Protein AF-0000000085178677 (afdb_homodimer)

InterPro domains:
  IPR006109 Glycerol-3-phosphate dehydrogenase, NAD-dependent, C-terminal [PF07479] (171-309)
  IPR006168 Glycerol-3-phosphate dehydrogenase, NAD-dependent [MF_00394] (1-311)
  IPR006168 Glycerol-3-phosphate dehydrogenase, NAD-dependent [PIRSF000114] (1-319)
  IPR006168 Glycerol-3-phosphate dehydrogenase, NAD-dependent [PR00077] (5-22)
  IPR006168 Glycerol-3-phosphate dehydrogenase, NAD-dependent [PR00077] (55-82)
  IPR006168 Glycerol-3-phosphate dehydrogenase, NAD-dependent [PR00077] (164-188)
  IPR006168 Glycerol-3-phosphate dehydrogenase, NAD-dependent [PR00077] (189-213)
  IPR006168 Glycerol-3-phosphate dehydrogenase, NAD-dependent [PR00077] (229-246)
  IPR008927 6-phosphogluconate dehydrogenase-like, C-terminal domain superfamily [SSF48179] (171-320)
  IPR011128 Glycerol-3-phosphate dehydrogenase, NAD-dependent, N-terminal [PF01210] (2-150)
  IPR013328 6-phosphogluconate dehydrogenase, domain 2 [G3DSA:1.10.1040.10] (177-319)
  IPR036291 NAD(P)-binding domain superfamily [SSF51735] (1-169)

Organism: NCBI:txid751945

Secondary structure (DSSP, 8-state):
--EEEE--SHHHHHHHHHHHTTT--EEEE-SSHHHHHHHHHHSB-TTTSTT-BPPTTEEEES-HHHHHTT-SEEEE---HHHHHHHHHHSPPPSSEEE-----EEETTEEE-HHHHHHHHH-S-EEEEESS--HHHHHTT--EEEEEESTTHHHHHHHH--SSEEEEEES-HHHHHHHHHHHHHHHHHHHHHHHTT--HHHHHHHHHHHHHHHHHHHHHTT--HHHHTSIIIIIHHHHHHH-TT-HHHHHHHHHHTT--HHHHHHH---HHHHHHHHHHHHHHHHT---HHHHHHHHHHHH---HHHHHHHHHHS------/--EEEE--SHHHHHHHHHHHTTT--EEEE-SSHHHHHHHHHHSB-TTTSTT-BPPTTEEEES-HHHHHTT-SEEEE---HHHHHHHHHHSPPPSSEEE-----EEETTEEE-HHHHHHHHH-S-EEEEESS--HHHHHTT--EEEEEESTTHHHHHHHH--SSEEEEEES-HHHHHHHHHHHHHHHHHHHHHHHTT--HHHHHHHHHHHHHHHHHHHHHTT--HHHHTSIIIIIHHHHHHH-TT-HHHHHHHHHHTT--HHHHHHH---HHHHHHHHHHHHHHHHT---HHHHHHHHHHHH---HHHHHHHHHHS------

Foldseek 3Di:
DEEEEEDDALQSQLLQLLLVVVVHAYEYADCDQVQLVVCVVVQANCPHAPPFGHHPSYHYDNDLCVRQVVHQEYEYPDEPVCLLVCLQPGDHHQAYEYAYAAWDADPLDIDFSQRSNCVRRVHHYKYKAFLDDSNCSSVLAADEIEIEGPCSVVVQVSRDDDRYHYHYDPFRQLLRLQRHLLLQLLLLLLLCVLVVVDDVLSVVSVVVSLVLSLVVSVVNPGDSVSLVDGSHPRNSCSQNPDPSHLSSNNSNCLLNPDAPVNSVVVHHRRNLVRLVSVVSNCVSVVNDRLSSVLSNCVNPVVDNSVVSSVVVVPDPPPPPD/DEEEEEDDALQSQLLQLLLVVVVHQYEYADCDQVQLVVCVVVQANCPHAPPFGHHPSYHYDNDLCVRQVVHQEYEYPDEPVCLLVCLQPGDAHQAYEYAYAAWDADPLDIDFSQRSNCVRRVHHYKYKAFLDDSNCSSVLAADEIEIEGPCSVVVQVSRDDDRYHYHYDPFRQLLRLQRHLLLLLLLLLLLCVLVVVDDVLSVVSVVVSLVLSLVVSVVNPGDSVSLVDGSHPRNSCSQNPDPSHLSSNNSNCLLNPDAPVNSVVVHHRRNLVRLVSVVSNCVSVVNDRLSSVLSNCVNPVVDNSVVSSVVVVPPPPPPPD

Structure (mmCIF, N/CA/C/O backbone):
data_AF-0000000085178677-model_v1
#
loop_
_entity.id
_entity.type
_entity.pdbx_description
1 polymer 'Glycerol-3-phosphate dehydrogenase'
#
loop_
_atom_site.group_PDB
_atom_site.id
_atom_site.type_symbol
_atom_site.label_atom_id
_atom_site.label_alt_id
_atom_site.label_comp_id
_atom_site.label_asym_id
_atom_site.label_entity_id
_atom_site.label_seq_id
_atom_site.pdbx_PDB_ins_code
_atom_site.Cartn_x
_atom_site.Cartn_y
_atom_site.Cartn_z
_atom_site.occupancy
_atom_site.B_iso_or_equiv
_atom_site.auth_seq_id
_atom_site.auth_comp_id
_atom_site.auth_asym_id
_atom_site.auth_atom_id
_atom_site.pdbx_PDB_model_num
ATOM 1 N N . MET A 1 1 ? 13.039 34.062 15.625 1 91.75 1 MET A N 1
ATOM 2 C CA . MET A 1 1 ? 11.984 33.469 14.805 1 91.75 1 MET A CA 1
ATOM 3 C C . MET A 1 1 ? 11.008 32.688 15.664 1 91.75 1 MET A C 1
ATOM 5 O O . MET A 1 1 ? 11.414 32 16.625 1 91.75 1 MET A O 1
ATOM 9 N N . LYS A 1 2 ? 9.703 33 15.461 1 97.75 2 LYS A N 1
ATOM 10 C CA . LYS A 1 2 ? 8.625 32.312 16.172 1 97.75 2 LYS A CA 1
ATOM 11 C C . LYS A 1 2 ? 7.594 31.75 15.195 1 97.75 2 LYS A C 1
ATOM 13 O O . LYS A 1 2 ? 7.316 32.375 14.164 1 97.75 2 LYS A O 1
ATOM 18 N N . VAL A 1 3 ? 7.09 30.562 15.5 1 98.81 3 VAL A N 1
ATOM 19 C CA . VAL A 1 3 ? 6.043 29.953 14.688 1 98.81 3 VAL A CA 1
ATOM 20 C C . VAL A 1 3 ? 4.789 29.734 15.523 1 98.81 3 VAL A C 1
ATOM 22 O O . VAL A 1 3 ? 4.875 29.328 16.688 1 98.81 3 VAL A O 1
ATOM 25 N N . ALA A 1 4 ? 3.668 30.078 14.961 1 98.88 4 ALA A N 1
ATOM 26 C CA . ALA A 1 4 ? 2.396 29.75 15.609 1 98.88 4 ALA A CA 1
ATOM 27 C C . ALA A 1 4 ? 1.769 28.516 14.992 1 98.88 4 ALA A C 1
ATOM 29 O O . ALA A 1 4 ? 1.757 28.359 13.766 1 98.88 4 ALA A O 1
ATOM 30 N N . ILE A 1 5 ? 1.341 27.625 15.781 1 98.88 5 ILE A N 1
ATOM 31 C CA . ILE A 1 5 ? 0.543 26.5 15.336 1 98.88 5 ILE A CA 1
ATOM 32 C C . ILE A 1 5 ? -0.891 26.641 15.844 1 98.88 5 ILE A C 1
ATOM 34 O O . ILE A 1 5 ? -1.127 26.703 17.047 1 98.88 5 ILE A O 1
ATOM 38 N N . LEU A 1 6 ? -1.762 26.766 14.922 1 98.75 6 LEU A N 1
ATOM 39 C CA . LEU A 1 6 ? -3.178 26.906 15.242 1 98.75 6 LEU A CA 1
ATOM 40 C C . LEU A 1 6 ? -3.877 25.547 15.219 1 98.75 6 LEU A C 1
ATOM 42 O O . LEU A 1 6 ? -4.148 25 14.141 1 98.75 6 LEU A O 1
ATOM 46 N N . GLY A 1 7 ? -4.246 25.016 16.375 1 98 7 GLY A N 1
ATOM 47 C CA . GLY A 1 7 ? -4.785 23.688 16.562 1 98 7 GLY A CA 1
ATOM 48 C C . GLY A 1 7 ? -3.898 22.797 17.422 1 98 7 GLY A C 1
ATOM 49 O O . GLY A 1 7 ? -2.783 22.453 17.016 1 98 7 GLY A O 1
ATOM 50 N N . ALA A 1 8 ? -4.449 22.391 18.547 1 98.19 8 ALA A N 1
ATOM 51 C CA . ALA A 1 8 ? -3.666 21.625 19.516 1 98.19 8 ALA A CA 1
ATOM 52 C C . ALA A 1 8 ? -4.094 20.156 19.531 1 98.19 8 ALA A C 1
ATOM 54 O O . ALA A 1 8 ? -4.145 19.516 20.578 1 98.19 8 ALA A O 1
ATOM 55 N N . GLY A 1 9 ? -4.457 19.656 18.359 1 96.75 9 GLY A N 1
ATOM 56 C CA . GLY A 1 9 ? -4.633 18.234 18.203 1 96.75 9 GLY A CA 1
ATOM 57 C C . GLY A 1 9 ? -3.324 17.469 18.094 1 96.75 9 GLY A C 1
ATOM 58 O O . GLY A 1 9 ? -2.26 18.016 18.406 1 96.75 9 GLY A O 1
ATOM 59 N N . ALA A 1 10 ? -3.416 16.25 17.703 1 97.12 10 ALA A N 1
ATOM 60 C CA . ALA A 1 10 ? -2.24 15.383 17.609 1 97.12 10 ALA A CA 1
ATOM 61 C C . ALA A 1 10 ? -1.226 15.945 16.609 1 97.12 10 ALA A C 1
ATOM 63 O O . ALA A 1 10 ? -0.038 16.047 16.922 1 97.12 10 ALA A O 1
ATOM 64 N N . TRP A 1 11 ? -1.709 16.328 15.461 1 97.88 11 TRP A N 1
ATOM 65 C CA . TRP A 1 11 ? -0.808 16.734 14.383 1 97.88 11 TRP A CA 1
ATOM 66 C C . TRP A 1 11 ? -0.166 18.078 14.695 1 97.88 11 TRP A C 1
ATOM 68 O O . TRP A 1 11 ? 1.035 18.266 14.484 1 97.88 11 TRP A O 1
ATOM 78 N N . GLY A 1 12 ? -0.996 19.016 15.141 1 98.62 12 GLY A N 1
ATOM 79 C CA . GLY A 1 12 ? -0.416 20.281 15.562 1 98.62 12 GLY A CA 1
ATOM 80 C C . GLY A 1 12 ? 0.641 20.125 16.641 1 98.62 12 GLY A C 1
ATOM 81 O O . GLY A 1 12 ? 1.703 20.75 16.562 1 98.62 12 GLY A O 1
ATOM 82 N N . THR A 1 13 ? 0.343 19.312 17.594 1 98.81 13 THR A N 1
ATOM 83 C CA . THR A 1 13 ? 1.291 19.047 18.672 1 98.81 13 THR A CA 1
ATOM 84 C C . THR A 1 13 ? 2.568 18.422 18.125 1 98.81 13 THR A C 1
ATOM 86 O O . THR A 1 13 ? 3.674 18.812 18.5 1 98.81 13 THR A O 1
ATOM 89 N N . ALA A 1 14 ? 2.43 17.469 17.219 1 98.88 14 ALA A N 1
ATOM 90 C CA . ALA A 1 14 ? 3.584 16.781 16.656 1 98.88 14 ALA A CA 1
ATOM 91 C C . ALA A 1 14 ? 4.488 17.75 15.898 1 98.88 14 ALA A C 1
ATOM 93 O O . ALA A 1 14 ? 5.711 17.719 16.047 1 98.88 14 ALA A O 1
ATOM 94 N N . LEU A 1 15 ? 3.887 18.594 15.062 1 98.88 15 LEU A N 1
ATOM 95 C CA . LEU A 1 15 ? 4.664 19.578 14.32 1 98.88 15 LEU A CA 1
ATOM 96 C C . LEU A 1 15 ? 5.34 20.562 15.266 1 98.88 15 LEU A C 1
ATOM 98 O O . LEU A 1 15 ? 6.469 21 15.016 1 98.88 15 LEU A O 1
ATOM 102 N N . GLY A 1 16 ? 4.609 20.922 16.328 1 98.88 16 GLY A N 1
ATOM 103 C CA . GLY A 1 16 ? 5.203 21.766 17.359 1 98.88 16 GLY A CA 1
ATOM 104 C C . GLY A 1 16 ? 6.418 21.141 18.016 1 98.88 16 GLY A C 1
ATOM 105 O O . GLY A 1 16 ? 7.422 21.812 18.25 1 98.88 16 GLY A O 1
ATOM 106 N N . VAL A 1 17 ? 6.309 19.875 18.312 1 98.81 17 VAL A N 1
ATOM 107 C CA . VAL A 1 17 ? 7.41 19.141 18.922 1 98.81 17 VAL A CA 1
ATOM 108 C C . VAL A 1 17 ? 8.625 19.156 18 1 98.81 17 VAL A C 1
ATOM 110 O O . VAL A 1 17 ? 9.75 19.391 18.438 1 98.81 17 VAL A O 1
ATOM 113 N N . VAL A 1 18 ? 8.438 18.953 16.719 1 98.44 18 VAL A N 1
ATOM 114 C CA . VAL A 1 18 ? 9.516 18.922 15.727 1 98.44 18 VAL A CA 1
ATOM 115 C C . VAL A 1 18 ? 10.234 20.266 15.695 1 98.44 18 VAL A C 1
ATOM 117 O O . VAL A 1 18 ? 11.461 20.328 15.812 1 98.44 18 VAL A O 1
ATOM 120 N N . LEU A 1 19 ? 9.5 21.344 15.602 1 98.69 19 LEU A N 1
ATOM 121 C CA . LEU A 1 19 ? 10.094 22.672 15.492 1 98.69 19 LEU A CA 1
ATOM 122 C C . LEU A 1 19 ? 10.758 23.078 16.797 1 98.69 19 LEU A C 1
ATOM 124 O O . LEU A 1 19 ? 11.898 23.562 16.797 1 98.69 19 LEU A O 1
ATOM 128 N N . ALA A 1 20 ? 10.031 22.859 17.891 1 98.69 20 ALA A N 1
ATOM 129 C CA . ALA A 1 20 ? 10.531 23.281 19.203 1 98.69 20 ALA A CA 1
ATOM 130 C C . ALA A 1 20 ? 11.797 22.516 19.578 1 98.69 20 ALA A C 1
ATOM 132 O O . ALA A 1 20 ? 12.68 23.062 20.25 1 98.69 20 ALA A O 1
ATOM 133 N N . SER A 1 21 ? 11.883 21.328 19.203 1 97.88 21 SER A N 1
ATOM 134 C CA . SER A 1 21 ? 13.055 20.516 19.5 1 97.88 21 SER A CA 1
ATOM 135 C C . SER A 1 21 ? 14.289 21.047 18.781 1 97.88 21 SER A C 1
ATOM 137 O O . SER A 1 21 ? 15.422 20.703 19.141 1 97.88 21 SER A O 1
ATOM 139 N N . LYS A 1 22 ? 14.094 21.875 17.828 1 97 22 LYS A N 1
ATOM 140 C CA . LYS A 1 22 ? 15.188 22.516 17.109 1 97 22 LYS A CA 1
ATOM 141 C C . LYS A 1 22 ? 15.547 23.859 17.719 1 97 22 LYS A C 1
ATOM 143 O O . LYS A 1 22 ? 16.375 24.594 17.172 1 97 22 LYS A O 1
ATOM 148 N N . GLY A 1 23 ? 14.852 24.188 18.734 1 97.25 23 GLY A N 1
ATOM 149 C CA . GLY A 1 23 ? 15.117 25.438 19.422 1 97.25 23 GLY A CA 1
ATOM 150 C C . GLY A 1 23 ? 14.305 26.594 18.891 1 97.25 23 GLY A C 1
ATOM 151 O O . GLY A 1 23 ? 14.57 27.75 19.219 1 97.25 23 GLY A O 1
ATOM 152 N N . ILE A 1 24 ? 13.344 26.266 18.078 1 98.12 24 ILE A N 1
ATOM 153 C CA . ILE A 1 24 ? 12.492 27.312 17.516 1 98.12 24 ILE A CA 1
ATOM 154 C C . ILE A 1 24 ? 11.312 27.562 18.453 1 98.12 24 ILE A C 1
ATOM 156 O O . ILE A 1 24 ? 10.57 26.641 18.797 1 98.12 24 ILE A O 1
ATOM 160 N N . PRO A 1 25 ? 11.125 28.797 18.875 1 98.75 25 PRO A N 1
ATOM 161 C CA . PRO A 1 25 ? 9.953 29.094 19.703 1 98.75 25 PRO A CA 1
ATOM 162 C C . PRO A 1 25 ? 8.633 28.844 18.984 1 98.75 25 PRO A C 1
ATOM 164 O O . PRO A 1 25 ? 8.445 29.328 17.859 1 98.75 25 PRO A O 1
ATOM 167 N N . VAL A 1 26 ? 7.766 28.078 19.594 1 98.88 26 VAL A N 1
ATOM 168 C CA . VAL A 1 26 ? 6.488 27.719 19 1 98.88 26 VAL A CA 1
ATOM 169 C C . VAL A 1 26 ? 5.352 28.031 19.969 1 98.88 26 VAL A C 1
ATOM 171 O O . VAL A 1 26 ? 5.402 27.625 21.141 1 98.88 26 VAL A O 1
ATOM 174 N N . ALA A 1 27 ? 4.406 28.797 19.531 1 98.88 27 ALA A N 1
ATOM 175 C CA . ALA A 1 27 ? 3.156 28.938 20.266 1 98.88 27 ALA A CA 1
ATOM 176 C C . ALA A 1 27 ? 2.102 27.953 19.75 1 98.88 27 ALA A C 1
ATOM 178 O O . ALA A 1 27 ? 1.809 27.938 18.547 1 98.88 27 ALA A O 1
ATOM 179 N N . LEU A 1 28 ? 1.604 27.141 20.578 1 98.88 28 LEU A N 1
ATOM 180 C CA . LEU A 1 28 ? 0.556 26.172 20.25 1 98.88 28 LEU A CA 1
ATOM 181 C C . LEU A 1 28 ? -0.803 26.672 20.734 1 98.88 28 LEU A C 1
ATOM 183 O O . LEU A 1 28 ? -1.077 26.641 21.938 1 98.88 28 LEU A O 1
ATOM 187 N N . TRP A 1 29 ? -1.638 27.031 19.828 1 98.81 29 TRP A N 1
ATOM 188 C CA . TRP A 1 29 ? -2.947 27.578 20.188 1 98.81 29 TRP A CA 1
ATOM 189 C C . TRP A 1 29 ? -3.971 26.453 20.344 1 98.81 29 TRP A C 1
ATOM 191 O O . TRP A 1 29 ? -4.148 25.641 19.453 1 98.81 29 TRP A O 1
ATOM 201 N N . ALA A 1 30 ? -4.531 26.375 21.484 1 98.31 30 ALA A N 1
ATOM 202 C CA . ALA A 1 30 ? -5.684 25.531 21.766 1 98.31 30 ALA A CA 1
ATOM 203 C C . ALA A 1 30 ? -6.961 26.359 21.906 1 98.31 30 ALA A C 1
ATOM 205 O O . ALA A 1 30 ? -7.027 27.281 22.719 1 98.31 30 ALA A O 1
ATOM 206 N N . ARG A 1 31 ? -7.875 25.969 21.141 1 95.38 31 ARG A N 1
ATOM 207 C CA . ARG A 1 31 ? -9.133 26.703 21.156 1 95.38 31 ARG A CA 1
ATOM 208 C C . ARG A 1 31 ? -9.781 26.656 22.531 1 95.38 31 ARG A C 1
ATOM 210 O O . ARG A 1 31 ? -10.328 27.656 23 1 95.38 31 ARG A O 1
ATOM 217 N N . ARG A 1 32 ? -9.734 25.484 23.219 1 96.38 32 ARG A N 1
ATOM 218 C CA . ARG A 1 32 ? -10.289 25.328 24.547 1 96.38 32 ARG A CA 1
ATOM 219 C C . ARG A 1 32 ? -9.289 25.781 25.609 1 96.38 32 ARG A C 1
ATOM 221 O O . ARG A 1 32 ? -8.195 25.219 25.719 1 96.38 32 ARG A O 1
ATOM 228 N N . LYS A 1 33 ? -9.711 26.688 26.406 1 97.75 33 LYS A N 1
ATOM 229 C CA . LYS A 1 33 ? -8.852 27.203 27.469 1 97.75 33 LYS A CA 1
ATOM 230 C C . LYS A 1 33 ? -8.391 26.078 28.391 1 97.75 33 LYS A C 1
ATOM 232 O O . LYS A 1 33 ? -7.234 26.047 28.812 1 97.75 33 LYS A O 1
ATOM 237 N N . GLU A 1 34 ? -9.281 25.156 28.656 1 98.12 34 GLU A N 1
ATOM 238 C CA . GLU A 1 34 ? -8.969 24.047 29.547 1 98.12 34 GLU A CA 1
ATOM 239 C C . GLU A 1 34 ? -7.867 23.172 28.969 1 98.12 34 GLU A C 1
ATOM 241 O O . GLU A 1 34 ? -7.012 22.672 29.703 1 98.12 34 GLU A O 1
ATOM 246 N N . GLN A 1 35 ? -7.879 23.016 27.719 1 98.06 35 GLN A N 1
ATOM 247 C CA . GLN A 1 35 ? -6.836 22.219 27.078 1 98.06 35 GLN A CA 1
ATOM 248 C C . GLN A 1 35 ? -5.48 22.922 27.156 1 98.06 35 GLN A C 1
ATOM 250 O O . GLN A 1 35 ? -4.465 22.281 27.438 1 98.06 35 GLN A O 1
ATOM 255 N N . ALA A 1 36 ? -5.461 24.203 26.859 1 98.38 36 ALA A N 1
ATOM 256 C CA . ALA A 1 36 ? -4.211 24.953 26.922 1 98.38 36 ALA A CA 1
ATOM 257 C C . ALA A 1 36 ? -3.59 24.859 28.312 1 98.38 36 ALA A C 1
ATOM 259 O O . ALA A 1 36 ? -2.377 24.672 28.453 1 98.38 36 ALA A O 1
ATOM 260 N N . GLU A 1 37 ? -4.461 25 29.281 1 98.06 37 GLU A N 1
ATOM 261 C CA . GLU A 1 37 ? -3.992 24.922 30.656 1 98.06 37 GLU A CA 1
ATOM 262 C C . GLU A 1 37 ? -3.459 23.531 30.984 1 98.06 37 GLU A C 1
ATOM 264 O O . GLU A 1 37 ? -2.416 23.391 31.641 1 98.06 37 GLU A O 1
ATOM 269 N N . ALA A 1 38 ? -4.184 22.547 30.562 1 98.38 38 ALA A N 1
ATOM 270 C CA . ALA A 1 38 ? -3.752 21.172 30.797 1 98.38 38 ALA A CA 1
ATOM 271 C C . ALA A 1 38 ? -2.406 20.906 30.125 1 98.38 38 ALA A C 1
ATOM 273 O O . ALA A 1 38 ? -1.547 20.219 30.688 1 98.38 38 ALA A O 1
ATOM 274 N N . LEU A 1 39 ? -2.23 21.406 28.969 1 98.75 39 LEU A N 1
ATOM 275 C CA . LEU A 1 39 ? -0.982 21.25 28.219 1 98.75 39 LEU A CA 1
ATOM 276 C C . LEU A 1 39 ? 0.175 21.906 28.969 1 98.75 39 LEU A C 1
ATOM 278 O O . LEU A 1 39 ? 1.266 21.344 29.062 1 98.75 39 LEU A O 1
ATOM 282 N N . ARG A 1 40 ? -0.061 23.094 29.484 1 97.81 40 ARG A N 1
ATOM 283 C CA . ARG A 1 40 ? 0.972 23.828 30.203 1 97.81 40 ARG A CA 1
ATOM 284 C C . ARG A 1 40 ? 1.376 23.109 31.484 1 97.81 40 ARG A C 1
ATOM 286 O O . ARG A 1 40 ? 2.561 23.047 31.812 1 97.81 40 ARG A O 1
ATOM 293 N N . GLN A 1 41 ? 0.418 22.594 32.094 1 97.88 41 GLN A N 1
ATOM 294 C CA . GLN A 1 41 ? 0.662 21.969 33.406 1 97.88 41 GLN A CA 1
ATOM 295 C C . GLN A 1 41 ? 1.335 20.609 33.219 1 97.88 41 GLN A C 1
ATOM 297 O O . GLN A 1 41 ? 2.316 20.297 33.906 1 97.88 41 GLN A O 1
ATOM 302 N N . ALA A 1 42 ? 0.801 19.844 32.312 1 98.25 42 ALA A N 1
ATOM 303 C CA . ALA A 1 42 ? 1.258 18.453 32.156 1 98.25 42 ALA A CA 1
ATOM 304 C C . ALA A 1 42 ? 2.494 18.375 31.266 1 98.25 42 ALA A C 1
ATOM 306 O O . ALA A 1 42 ? 3.215 17.375 31.281 1 98.25 42 ALA A O 1
ATOM 307 N N . ARG A 1 43 ? 2.652 19.391 30.438 1 98.56 43 ARG A N 1
ATOM 308 C CA . ARG A 1 43 ? 3.68 19.375 29.406 1 98.56 43 ARG A CA 1
ATOM 309 C C . ARG A 1 43 ? 3.586 18.125 28.547 1 98.56 43 ARG A C 1
ATOM 311 O O . ARG A 1 43 ? 4.602 17.5 28.25 1 98.56 43 ARG A O 1
ATOM 318 N N . GLU A 1 44 ? 2.412 17.781 28.312 1 98.62 44 GLU A N 1
ATOM 319 C CA . GLU A 1 44 ? 2.029 16.625 27.516 1 98.62 44 GLU A CA 1
ATOM 320 C C . GLU A 1 44 ? 0.607 16.766 26.984 1 98.62 44 GLU A C 1
ATOM 322 O O . GLU A 1 44 ? -0.288 17.219 27.703 1 98.62 44 GLU A O 1
ATOM 327 N N . ASN A 1 45 ? 0.456 16.484 25.734 1 98.62 45 ASN A N 1
ATOM 328 C CA . ASN A 1 45 ? -0.896 16.406 25.188 1 98.62 45 ASN A CA 1
ATOM 329 C C . ASN A 1 45 ? -1.514 15.023 25.422 1 98.62 45 ASN A C 1
ATOM 331 O O . ASN A 1 45 ? -1.68 14.25 24.484 1 98.62 45 ASN A O 1
ATOM 335 N N . ARG A 1 46 ? -1.98 14.758 26.547 1 97.81 46 ARG A N 1
ATOM 336 C CA . ARG A 1 46 ? -2.441 13.445 26.984 1 97.81 46 ARG A CA 1
ATOM 337 C C . ARG A 1 46 ? -3.666 13.008 26.172 1 97.81 46 ARG A C 1
ATOM 339 O O . ARG A 1 46 ? -3.852 11.812 25.922 1 97.81 46 ARG A O 1
ATOM 346 N N . GLU A 1 47 ? -4.359 13.977 25.781 1 94.88 47 GLU A N 1
ATOM 347 C CA . GLU A 1 47 ? -5.609 13.688 25.094 1 94.88 47 GLU A CA 1
ATOM 348 C C . GLU A 1 47 ? -5.355 13.219 23.656 1 94.88 47 GLU A C 1
ATOM 350 O O . GLU A 1 47 ? -5.988 12.266 23.188 1 94.88 47 GLU A O 1
ATOM 355 N N . HIS A 1 48 ? -4.418 13.82 22.953 1 95.88 48 HIS A N 1
ATOM 356 C CA . HIS A 1 48 ? -4.324 13.594 21.516 1 95.88 48 HIS A CA 1
ATOM 357 C C . HIS A 1 48 ? -3.004 12.93 21.156 1 95.88 48 HIS A C 1
ATOM 359 O O . HIS A 1 48 ? -2.885 12.328 20.078 1 95.88 48 HIS A O 1
ATOM 365 N N . LEU A 1 49 ? -2.047 13.047 21.969 1 97.75 49 LEU A N 1
ATOM 366 C CA . LEU A 1 49 ? -0.716 12.523 21.672 1 97.75 49 LEU A CA 1
ATOM 367 C C . LEU A 1 49 ? -0.024 12.055 22.953 1 97.75 49 LEU A C 1
ATOM 369 O O . LEU A 1 49 ? 1.036 12.57 23.312 1 97.75 49 LEU A O 1
ATOM 373 N N . PRO A 1 50 ? -0.622 11.07 23.578 1 98.06 50 PRO A N 1
ATOM 374 C CA . PRO A 1 50 ? -0.096 10.625 24.875 1 98.06 50 PRO A CA 1
ATOM 375 C C . PRO A 1 50 ? 1.319 10.062 24.781 1 98.06 50 PRO A C 1
ATOM 377 O O . PRO A 1 50 ? 1.656 9.398 23.781 1 98.06 50 PRO A O 1
ATOM 380 N N . GLY A 1 51 ? 2.055 10.359 25.734 1 97.94 51 GLY A N 1
ATOM 381 C CA . GLY A 1 51 ? 3.375 9.758 25.859 1 97.94 51 GLY A CA 1
ATOM 382 C C . GLY A 1 51 ? 4.473 10.625 25.266 1 97.94 51 GLY A C 1
ATOM 383 O O . GLY A 1 51 ? 5.652 10.281 25.344 1 97.94 51 GLY A O 1
ATOM 384 N N . VAL A 1 52 ? 4.188 11.797 24.75 1 98.44 52 VAL A N 1
ATOM 385 C CA . VAL A 1 52 ? 5.172 12.688 24.141 1 98.44 52 VAL A CA 1
ATOM 386 C C . VAL A 1 52 ? 5.305 13.961 24.969 1 98.44 52 VAL A C 1
ATOM 388 O O . VAL A 1 52 ? 4.344 14.727 25.109 1 98.44 52 VAL A O 1
ATOM 391 N N . PRO A 1 53 ? 6.43 14.156 25.547 1 98.56 53 PRO A N 1
ATOM 392 C CA . PRO A 1 53 ? 6.621 15.406 26.281 1 98.56 53 PRO A CA 1
ATOM 393 C C . PRO A 1 53 ? 6.695 16.625 25.375 1 98.56 53 PRO A C 1
ATOM 395 O O . PRO A 1 53 ? 7.258 16.547 24.281 1 98.56 53 PRO A O 1
ATOM 398 N N . LEU A 1 54 ? 6.207 17.75 25.875 1 98.75 54 LEU A N 1
ATOM 399 C CA . LEU A 1 54 ? 6.344 19 25.156 1 98.75 54 LEU A CA 1
ATOM 400 C C . LEU A 1 54 ? 7.691 19.656 25.453 1 98.75 54 LEU A C 1
ATOM 402 O O . LEU A 1 54 ? 8.023 19.906 26.609 1 98.75 54 LEU A O 1
ATOM 406 N N . PRO A 1 55 ? 8.445 19.922 24.406 1 98.5 55 PRO A N 1
ATOM 407 C CA . PRO A 1 55 ? 9.727 20.594 24.625 1 98.5 55 PRO A CA 1
ATOM 408 C C . PRO A 1 55 ? 9.57 21.984 25.25 1 98.5 55 PRO A C 1
ATOM 410 O O . PRO A 1 55 ? 8.484 22.562 25.188 1 98.5 55 PRO A O 1
ATOM 413 N N . ALA A 1 56 ? 10.664 22.562 25.719 1 97.31 56 ALA A N 1
ATOM 414 C CA . ALA A 1 56 ? 10.648 23.812 26.469 1 97.31 56 ALA A CA 1
ATOM 415 C C . ALA A 1 56 ? 10.188 24.969 25.609 1 97.31 56 ALA A C 1
ATOM 417 O O . ALA A 1 56 ? 9.508 25.875 26.078 1 97.31 56 ALA A O 1
ATOM 418 N N . TYR A 1 57 ? 10.484 24.875 24.281 1 98.25 57 TYR A N 1
ATOM 419 C CA . TYR A 1 57 ? 10.227 26.016 23.406 1 98.25 57 TYR A CA 1
ATOM 420 C C . TYR A 1 57 ? 8.812 25.938 22.828 1 98.25 57 TYR A C 1
ATOM 422 O O . TYR A 1 57 ? 8.414 26.781 22.031 1 98.25 57 TYR A O 1
ATOM 430 N N . LEU A 1 58 ? 8.008 24.938 23.281 1 98.75 58 LEU A N 1
ATOM 431 C CA . LEU A 1 58 ? 6.613 24.812 22.859 1 98.75 58 LEU A CA 1
ATOM 432 C C . LEU A 1 58 ? 5.672 25.344 23.938 1 98.75 58 LEU A C 1
ATOM 434 O O . LEU A 1 58 ? 5.535 24.75 25 1 98.75 58 LEU A O 1
ATOM 438 N N . TYR A 1 59 ? 4.984 26.391 23.578 1 98.31 59 TYR A N 1
ATOM 439 C CA . TYR A 1 59 ? 4.176 27.094 24.562 1 98.31 59 TYR A CA 1
ATOM 440 C C . TYR A 1 59 ? 2.697 27.047 24.203 1 98.31 59 TYR A C 1
ATOM 442 O O . TYR A 1 59 ? 2.25 27.734 23.281 1 98.31 59 TYR A O 1
ATOM 450 N N . PRO A 1 60 ? 1.921 26.344 25.016 1 98.75 60 PRO A N 1
ATOM 451 C CA . PRO A 1 60 ? 0.476 26.328 24.766 1 98.75 60 PRO A CA 1
ATOM 452 C C . PRO A 1 60 ? -0.222 27.594 25.25 1 98.75 60 PRO A C 1
ATOM 454 O O . PRO A 1 60 ? 0.134 28.141 26.297 1 98.75 60 PRO A O 1
ATOM 457 N N . THR A 1 61 ? -1.164 28.078 24.453 1 98.75 61 THR A N 1
ATOM 458 C CA . THR A 1 61 ? -1.936 29.25 24.844 1 98.75 61 THR A CA 1
ATOM 459 C C . THR A 1 61 ? -3.354 29.172 24.281 1 98.75 61 THR A C 1
ATOM 461 O O . THR A 1 61 ? -3.57 28.641 23.188 1 98.75 61 THR A O 1
ATOM 464 N N . PRO A 1 62 ? -4.312 29.641 25 1 98.38 62 PRO A N 1
ATOM 465 C CA . PRO A 1 62 ? -5.672 29.75 24.469 1 98.38 62 PRO A CA 1
ATOM 466 C C . PRO A 1 62 ? -5.922 31.062 23.75 1 98.38 62 PRO A C 1
ATOM 468 O O . PRO A 1 62 ? -7.004 31.281 23.188 1 98.38 62 PRO A O 1
ATOM 471 N N . ASP A 1 63 ? -4.941 31.938 23.734 1 98.44 63 ASP A N 1
ATOM 472 C CA . ASP A 1 63 ? -5.086 33.281 23.141 1 98.44 63 ASP A CA 1
ATOM 473 C C . ASP A 1 63 ? -4.438 33.312 21.75 1 98.44 63 ASP A C 1
ATOM 475 O O . ASP A 1 63 ? -3.211 33.344 21.641 1 98.44 63 ASP A O 1
ATOM 479 N N . PRO A 1 64 ? -5.258 33.469 20.766 1 98.19 64 PRO A N 1
ATOM 480 C CA . PRO A 1 64 ? -4.691 33.469 19.406 1 98.19 64 PRO A CA 1
ATOM 481 C C . PRO A 1 64 ? -3.834 34.719 19.125 1 98.19 64 PRO A C 1
ATOM 483 O O . PRO A 1 64 ? -2.893 34.656 18.328 1 98.19 64 PRO A O 1
ATOM 486 N N . GLU A 1 65 ? -4.18 35.812 19.766 1 98.31 65 GLU A N 1
ATOM 487 C CA . GLU A 1 65 ? -3.35 37 19.609 1 98.31 65 GLU A CA 1
ATOM 488 C C . GLU A 1 65 ? -1.946 36.781 20.156 1 98.31 65 GLU A C 1
ATOM 490 O O . GLU A 1 65 ? -0.957 37.188 19.531 1 98.31 65 GLU A O 1
ATOM 495 N N . GLU A 1 66 ? -1.959 36.125 21.281 1 98.31 66 GLU A N 1
ATOM 496 C CA . GLU A 1 66 ? -0.675 35.812 21.875 1 98.31 66 GLU A CA 1
ATOM 497 C C . GLU A 1 66 ? 0.102 34.812 21 1 98.31 66 GLU A C 1
ATOM 499 O O . GLU A 1 66 ? 1.312 34.969 20.828 1 98.31 66 GLU A O 1
ATOM 504 N N . ALA A 1 67 ? -0.559 33.844 20.516 1 98.62 67 ALA A N 1
ATOM 505 C CA . ALA A 1 67 ? 0.082 32.844 19.688 1 98.62 67 ALA A CA 1
ATOM 506 C C . ALA A 1 67 ? 0.71 33.469 18.438 1 98.62 67 ALA A C 1
ATOM 508 O O . ALA A 1 67 ? 1.817 33.094 18.047 1 98.62 67 ALA A O 1
ATOM 509 N N . LEU A 1 68 ? 0.053 34.406 17.844 1 98.5 68 LEU A N 1
ATOM 510 C CA . LEU A 1 68 ? 0.436 34.938 16.547 1 98.5 68 LEU A CA 1
ATOM 511 C C . LEU A 1 68 ? 1.364 36.125 16.688 1 98.5 68 LEU A C 1
ATOM 513 O O . LEU A 1 68 ? 2.004 36.531 15.711 1 98.5 68 LEU A O 1
ATOM 517 N N . ALA A 1 69 ? 1.387 36.688 17.906 1 98.06 69 ALA A N 1
ATOM 518 C CA . ALA A 1 69 ? 2.234 37.875 18.125 1 98.06 69 ALA A CA 1
ATOM 519 C C . ALA A 1 69 ? 3.688 37.562 17.766 1 98.06 69 ALA A C 1
ATOM 521 O O . ALA A 1 69 ? 4.312 36.688 18.375 1 98.06 69 ALA A O 1
ATOM 522 N N . GLY A 1 70 ? 4.215 38.219 16.734 1 97.88 70 GLY A N 1
ATOM 523 C CA . GLY A 1 70 ? 5.613 38.094 16.344 1 97.88 70 GLY A CA 1
ATOM 524 C C . GLY A 1 70 ? 5.902 36.812 15.578 1 97.88 70 GLY A C 1
ATOM 525 O O . GLY A 1 70 ? 7.059 36.531 15.266 1 97.88 70 GLY A O 1
ATOM 526 N N . ALA A 1 71 ? 4.898 36.094 15.242 1 98.5 71 ALA A N 1
ATOM 527 C CA . ALA A 1 71 ? 5.102 34.812 14.516 1 98.5 71 ALA A CA 1
ATOM 528 C C . ALA A 1 71 ? 5.461 35.094 13.055 1 98.5 71 ALA A C 1
ATOM 530 O O . ALA A 1 71 ? 4.898 35.969 12.422 1 98.5 71 ALA A O 1
ATOM 531 N N . GLU A 1 72 ? 6.418 34.312 12.562 1 98.38 72 GLU A N 1
ATOM 532 C CA . GLU A 1 72 ? 6.766 34.406 11.148 1 98.38 72 GLU A CA 1
ATOM 533 C C . GLU A 1 72 ? 5.625 33.938 10.266 1 98.38 72 GLU A C 1
ATOM 535 O O . GLU A 1 72 ? 5.359 34.5 9.211 1 98.38 72 GLU A O 1
ATOM 540 N N . PHE A 1 73 ? 5.043 32.875 10.609 1 98.62 73 PHE A N 1
ATOM 541 C CA . PHE A 1 73 ? 3.893 32.281 9.922 1 98.62 73 PHE A CA 1
ATOM 542 C C . PHE A 1 73 ? 3.07 31.438 10.875 1 98.62 73 PHE A C 1
ATOM 544 O O . PHE A 1 73 ? 3.441 31.25 12.031 1 98.62 73 PHE A O 1
ATOM 551 N N . ALA A 1 74 ? 1.933 30.938 10.398 1 98.88 74 ALA A N 1
ATOM 552 C CA . ALA A 1 74 ? 1.073 30.062 11.195 1 98.88 74 ALA A CA 1
ATOM 553 C C . ALA A 1 74 ? 0.859 28.734 10.492 1 98.88 74 ALA A C 1
ATOM 555 O O . ALA A 1 74 ? 0.562 28.688 9.297 1 98.88 74 ALA A O 1
ATOM 556 N N . VAL A 1 75 ? 1.086 27.641 11.227 1 98.88 75 VAL A N 1
ATOM 557 C CA . VAL A 1 75 ? 0.67 26.328 10.773 1 98.88 75 VAL A CA 1
ATOM 558 C C . VAL A 1 75 ? -0.806 26.109 11.102 1 98.88 75 VAL A C 1
ATOM 560 O O . VAL A 1 75 ? -1.229 26.297 12.242 1 98.88 75 VAL A O 1
ATOM 563 N N . LEU A 1 76 ? -1.541 25.766 10.102 1 98.75 76 LEU A N 1
ATOM 564 C CA . LEU A 1 76 ? -2.943 25.438 10.312 1 98.75 76 LEU A CA 1
ATOM 565 C C . LEU A 1 76 ? -3.119 23.922 10.5 1 98.75 76 LEU A C 1
ATOM 567 O O . LEU A 1 76 ? -3.166 23.172 9.523 1 98.75 76 LEU A O 1
ATOM 571 N N . ALA A 1 77 ? -3.248 23.547 11.727 1 98 77 ALA A N 1
ATOM 572 C CA . ALA A 1 77 ? -3.504 22.156 12.078 1 98 77 ALA A CA 1
ATOM 573 C C . ALA A 1 77 ? -4.918 21.969 12.625 1 98 77 ALA A C 1
ATOM 575 O O . ALA A 1 77 ? -5.109 21.406 13.703 1 98 77 ALA A O 1
ATOM 576 N N . ILE A 1 78 ? -5.836 22.453 11.875 1 96.19 78 ILE A N 1
ATOM 577 C CA . ILE A 1 78 ? -7.262 22.422 12.18 1 96.19 78 ILE A CA 1
ATOM 578 C C . ILE A 1 78 ? -7.988 21.531 11.18 1 96.19 78 ILE A C 1
ATOM 580 O O . ILE A 1 78 ? -7.73 21.609 9.977 1 96.19 78 ILE A O 1
ATOM 584 N N . PRO A 1 79 ? -8.859 20.688 11.648 1 92.81 79 PRO A N 1
ATOM 585 C CA . PRO A 1 79 ? -9.617 19.844 10.727 1 92.81 79 PRO A CA 1
ATOM 586 C C . PRO A 1 79 ? -10.43 20.656 9.719 1 92.81 79 PRO A C 1
ATOM 588 O O . PRO A 1 79 ? -10.828 21.781 10.008 1 92.81 79 PRO A O 1
ATOM 591 N N . THR A 1 80 ? -10.719 20.031 8.641 1 92.12 80 THR A N 1
ATOM 592 C CA . THR A 1 80 ? -11.422 20.656 7.527 1 92.12 80 THR A CA 1
ATOM 593 C C . THR A 1 80 ? -12.758 21.234 7.988 1 92.12 80 THR A C 1
ATOM 595 O O . THR A 1 80 ? -13.141 22.328 7.582 1 92.12 80 THR A O 1
ATOM 598 N N . LYS A 1 81 ? -13.453 20.547 8.836 1 88.94 81 LYS A N 1
ATOM 599 C CA . LYS A 1 81 ? -14.789 20.938 9.289 1 88.94 81 LYS A CA 1
ATOM 600 C C . LYS A 1 81 ? -14.75 22.281 10.023 1 88.94 81 LYS A C 1
ATOM 602 O O . LYS A 1 81 ? -15.711 23.047 9.969 1 88.94 81 LYS A O 1
ATOM 607 N N . GLY A 1 82 ? -13.688 22.609 10.617 1 92.25 82 GLY A N 1
ATOM 608 C CA . GLY A 1 82 ? -13.609 23.812 11.43 1 92.25 82 GLY A CA 1
ATOM 609 C C . GLY A 1 82 ? -12.703 24.875 10.836 1 92.25 82 GLY A C 1
ATOM 610 O O . GLY A 1 82 ? -12.578 25.969 11.391 1 92.25 82 GLY A O 1
ATOM 611 N N . LEU A 1 83 ? -12.18 24.641 9.703 1 95.69 83 LEU A N 1
ATOM 612 C CA . LEU A 1 83 ? -11.109 25.484 9.172 1 95.69 83 LEU A CA 1
ATOM 613 C C . LEU A 1 83 ? -11.656 26.844 8.75 1 95.69 83 LEU A C 1
ATOM 615 O O . LEU A 1 83 ? -11.07 27.875 9.086 1 95.69 83 LEU A O 1
ATOM 619 N N . GLU A 1 84 ? -12.75 26.875 8.094 1 94.69 84 GLU A N 1
ATOM 620 C CA . GLU A 1 84 ? -13.312 28.125 7.598 1 94.69 84 GLU A CA 1
ATOM 621 C C . GLU A 1 84 ? -13.672 29.062 8.75 1 94.69 84 GLU A C 1
ATOM 623 O O . GLU A 1 84 ? -13.328 30.25 8.719 1 94.69 84 GLU A O 1
ATOM 628 N N . GLU A 1 85 ? -14.367 28.484 9.688 1 95.56 85 GLU A N 1
ATOM 629 C CA . GLU A 1 85 ? -14.766 29.281 10.836 1 95.56 85 GLU A CA 1
ATOM 630 C C . GLU A 1 85 ? -13.539 29.828 11.57 1 95.56 85 GLU A C 1
ATOM 632 O O . GLU A 1 85 ? -13.539 30.984 12.008 1 95.56 85 GLU A O 1
ATOM 637 N N . ALA A 1 86 ? -12.562 29.031 11.727 1 96.44 86 ALA A N 1
ATOM 638 C CA . ALA A 1 86 ? -11.344 29.453 12.398 1 96.44 86 ALA A CA 1
ATOM 639 C C . ALA A 1 86 ? -10.664 30.594 11.648 1 96.44 86 ALA A C 1
ATOM 641 O O . ALA A 1 86 ? -10.242 31.594 12.25 1 96.44 86 ALA A O 1
ATOM 642 N N . LEU A 1 87 ? -10.602 30.469 10.383 1 96.56 87 LEU A N 1
ATOM 643 C CA . LEU A 1 87 ? -9.914 31.453 9.547 1 96.56 87 LEU A CA 1
ATOM 644 C C . LEU A 1 87 ? -10.633 32.812 9.594 1 96.56 87 LEU A C 1
ATOM 646 O O . LEU A 1 87 ? -9.992 33.844 9.508 1 96.56 87 LEU A O 1
ATOM 650 N N . LYS A 1 88 ? -11.906 32.781 9.773 1 96.5 88 LYS A N 1
ATOM 651 C CA . LYS A 1 88 ? -12.703 34 9.781 1 96.5 88 LYS A CA 1
ATOM 652 C C . LYS A 1 88 ? -12.602 34.719 11.133 1 96.5 88 LYS A C 1
ATOM 654 O O . LYS A 1 88 ? -12.789 35.906 11.211 1 96.5 88 LYS A O 1
ATOM 659 N N . THR A 1 89 ? -12.305 33.969 12.125 1 96 89 THR A N 1
ATOM 660 C CA . THR A 1 89 ? -12.398 34.531 13.469 1 96 89 THR A CA 1
ATOM 661 C C . THR A 1 89 ? -11.016 34.844 14.031 1 96 89 THR A C 1
ATOM 663 O O . THR A 1 89 ? -10.859 35.688 14.914 1 96 89 THR A O 1
ATOM 666 N N . LEU A 1 90 ? -9.992 34.25 13.523 1 97.5 90 LEU A N 1
ATOM 667 C CA . LEU A 1 90 ? -8.648 34.375 14.07 1 97.5 90 LEU A CA 1
ATOM 668 C C . LEU A 1 90 ? -7.918 35.562 13.438 1 97.5 90 LEU A C 1
ATOM 670 O O . LEU A 1 90 ? -8.188 35.906 12.289 1 97.5 90 LEU A O 1
ATOM 674 N N . PRO A 1 91 ? -7.027 36.219 14.266 1 97.69 91 PRO A N 1
ATOM 675 C CA . PRO A 1 91 ? -6.148 37.188 13.625 1 97.69 91 PRO A CA 1
ATOM 676 C C . PRO A 1 91 ? -5.324 36.594 12.492 1 97.69 91 PRO A C 1
ATOM 678 O O . PRO A 1 91 ? -5.059 35.375 12.484 1 97.69 91 PRO A O 1
ATOM 681 N N . LYS A 1 92 ? -4.879 37.469 11.602 1 98 92 LYS A N 1
ATOM 682 C CA . LYS A 1 92 ? -4.168 37 10.422 1 98 92 LYS A CA 1
ATOM 683 C C . LYS A 1 92 ? -2.676 36.844 10.703 1 98 92 LYS A C 1
ATOM 685 O O . LYS A 1 92 ? -2.088 37.656 11.43 1 98 92 LYS A O 1
ATOM 690 N N . ALA A 1 93 ? -2.094 35.844 10.203 1 98.5 93 ALA A N 1
ATOM 691 C CA . ALA A 1 93 ? -0.646 35.656 10.172 1 98.5 93 ALA A CA 1
ATOM 692 C C . ALA A 1 93 ? -0.039 36.219 8.898 1 98.5 93 ALA A C 1
ATOM 694 O O . ALA A 1 93 ? -0.76 36.5 7.941 1 98.5 93 ALA A O 1
ATOM 695 N N . PRO A 1 94 ? 1.274 36.375 8.883 1 98.5 94 PRO A N 1
ATOM 696 C CA . PRO A 1 94 ? 1.91 36.844 7.656 1 98.5 94 PRO A CA 1
ATOM 697 C C . PRO A 1 94 ? 1.706 35.906 6.48 1 98.5 94 PRO A C 1
ATOM 699 O O . PRO A 1 94 ? 1.519 36.344 5.344 1 98.5 94 PRO A O 1
ATOM 702 N N . TRP A 1 95 ? 1.81 34.625 6.676 1 98.69 95 TRP A N 1
ATOM 703 C CA . TRP A 1 95 ? 1.484 33.562 5.727 1 98.69 95 TRP A CA 1
ATOM 704 C C . TRP A 1 95 ? 1.177 32.25 6.453 1 98.69 95 TRP A C 1
ATOM 706 O O . TRP A 1 95 ? 1.272 32.188 7.68 1 98.69 95 TRP A O 1
ATOM 716 N N . TYR A 1 96 ? 0.693 31.234 5.684 1 98.88 96 TYR A N 1
ATOM 717 C CA . TYR A 1 96 ? 0.168 30.047 6.352 1 98.88 96 TYR A CA 1
ATOM 718 C C . TYR A 1 96 ? 0.788 28.781 5.781 1 98.88 96 TYR A C 1
ATOM 720 O O . TYR A 1 96 ? 1.177 28.75 4.609 1 98.88 96 TYR A O 1
ATOM 728 N N . LEU A 1 97 ? 0.957 27.828 6.594 1 98.88 97 LEU A N 1
ATOM 729 C CA . LEU A 1 97 ? 1.219 26.438 6.203 1 98.88 97 LEU A CA 1
ATOM 730 C C . LEU A 1 97 ? 0.007 25.562 6.484 1 98.88 97 LEU A C 1
ATOM 732 O O . LEU A 1 97 ? -0.305 25.281 7.645 1 98.88 97 LEU A O 1
ATOM 736 N N . SER A 1 98 ? -0.641 25.172 5.457 1 98.62 98 SER A N 1
ATOM 737 C CA . SER A 1 98 ? -1.812 24.312 5.59 1 98.62 98 SER A CA 1
ATOM 738 C C . SER A 1 98 ? -1.409 22.859 5.73 1 98.62 98 SER A C 1
ATOM 740 O O . SER A 1 98 ? -0.56 22.359 4.984 1 98.62 98 SER A O 1
ATOM 742 N N . THR A 1 99 ? -2.01 22.156 6.699 1 98.31 99 THR A N 1
ATOM 743 C CA . THR A 1 99 ? -1.76 20.734 6.867 1 98.31 99 THR A CA 1
ATOM 744 C C . THR A 1 99 ? -3.064 19.953 6.805 1 98.31 99 THR A C 1
ATOM 746 O O . THR A 1 99 ? -3.07 18.734 6.996 1 98.31 99 THR A O 1
ATOM 749 N N . ALA A 1 100 ? -4.16 20.672 6.543 1 96.19 100 ALA A N 1
ATOM 750 C CA . ALA A 1 100 ? -5.461 20.016 6.43 1 96.19 100 ALA A CA 1
ATOM 751 C C . ALA A 1 100 ? -5.543 19.172 5.164 1 96.19 100 ALA A C 1
ATOM 753 O O . ALA A 1 100 ? -5.047 19.578 4.109 1 96.19 100 ALA A O 1
ATOM 754 N N . LYS A 1 101 ? -6.102 18.062 5.273 1 96.31 101 LYS A N 1
ATOM 755 C CA . LYS A 1 101 ? -6.277 17.141 4.152 1 96.31 101 LYS A CA 1
ATOM 756 C C . LYS A 1 101 ? -7.758 16.875 3.896 1 96.31 101 LYS A C 1
ATOM 758 O O . LYS A 1 101 ? -8.344 15.984 4.52 1 96.31 101 LYS A O 1
ATOM 763 N N . GLY A 1 102 ? -8.281 17.609 2.916 1 95.88 102 GLY A N 1
ATOM 764 C CA . GLY A 1 102 ? -9.695 17.516 2.59 1 95.88 102 GLY A CA 1
ATOM 765 C C . GLY A 1 102 ? -10.117 18.453 1.468 1 95.88 102 GLY A C 1
ATOM 766 O O . GLY A 1 102 ? -9.266 18.953 0.724 1 95.88 102 GLY A O 1
ATOM 767 N N . PHE A 1 103 ? -11.43 18.562 1.343 1 95.81 103 PHE A N 1
ATOM 768 C CA . PHE A 1 103 ? -12 19.359 0.265 1 95.81 103 PHE A CA 1
ATOM 769 C C . PHE A 1 103 ? -13.102 20.281 0.795 1 95.81 103 PHE A C 1
ATOM 771 O O . PHE A 1 103 ? -13.703 20 1.834 1 95.81 103 PHE A O 1
ATOM 778 N N . PHE A 1 104 ? -13.289 21.328 0.051 1 94.69 104 PHE A N 1
ATOM 779 C CA . PHE A 1 104 ? -14.414 22.234 0.267 1 94.69 104 PHE A CA 1
ATOM 780 C C . PHE A 1 104 ? -15.188 22.453 -1.026 1 94.69 104 PHE A C 1
ATOM 782 O O . PHE A 1 104 ? -14.594 22.703 -2.078 1 94.69 104 PHE A O 1
ATOM 789 N N . PHE A 1 105 ? -16.422 22.203 -0.978 1 92.75 105 PHE A N 1
ATOM 790 C CA . PHE A 1 105 ? -17.266 22.469 -2.141 1 92.75 105 PHE A CA 1
ATOM 791 C C . PHE A 1 105 ? -18.109 23.719 -1.923 1 92.75 105 PHE A C 1
ATOM 793 O O . PHE A 1 105 ? -18.891 23.781 -0.967 1 92.75 105 PHE A O 1
ATOM 800 N N . ARG A 1 106 ? -17.844 24.703 -2.781 1 88.06 106 ARG A N 1
ATOM 801 C CA . ARG A 1 106 ? -18.562 25.969 -2.723 1 88.06 106 ARG A CA 1
ATOM 802 C C . ARG A 1 106 ? -18.781 26.531 -4.121 1 88.06 106 ARG A C 1
ATOM 804 O O . ARG A 1 106 ? -17.891 26.484 -4.973 1 88.06 106 ARG A O 1
ATOM 811 N N . GLU A 1 107 ? -20.031 27.031 -4.328 1 87.19 107 GLU A N 1
ATOM 812 C CA . GLU A 1 107 ? -20.375 27.734 -5.566 1 87.19 107 GLU A CA 1
ATOM 813 C C . GLU A 1 107 ? -20.016 26.891 -6.789 1 87.19 107 GLU A C 1
ATOM 815 O O . GLU A 1 107 ? -19.391 27.391 -7.727 1 87.19 107 GLU A O 1
ATOM 820 N N . GLY A 1 108 ? -20.109 25.594 -6.68 1 86.56 108 GLY A N 1
ATOM 821 C CA . GLY A 1 108 ? -19.938 24.719 -7.828 1 86.56 108 GLY A CA 1
ATOM 822 C C . GLY A 1 108 ? -18.484 24.328 -8.062 1 86.56 108 GLY A C 1
ATOM 823 O O . GLY A 1 108 ? -18.156 23.719 -9.086 1 86.56 108 GLY A O 1
ATOM 824 N N . ARG A 1 109 ? -17.688 24.75 -7.117 1 92 109 ARG A N 1
ATOM 825 C CA . ARG A 1 109 ? -16.266 24.453 -7.281 1 92 109 ARG A CA 1
ATOM 826 C C . ARG A 1 109 ? -15.719 23.719 -6.062 1 92 109 ARG A C 1
ATOM 828 O O . ARG A 1 109 ? -16.188 23.938 -4.941 1 92 109 ARG A O 1
ATOM 835 N N . LEU A 1 110 ? -14.734 22.906 -6.387 1 95.25 110 LEU A N 1
ATOM 836 C CA . LEU A 1 110 ? -14.023 22.219 -5.316 1 95.25 110 LEU A CA 1
ATOM 837 C C . LEU A 1 110 ? -12.758 22.969 -4.934 1 95.25 110 LEU A C 1
ATOM 839 O O . LEU A 1 110 ? -11.906 23.234 -5.785 1 95.25 110 LEU A O 1
ATOM 843 N N . PHE A 1 111 ? -12.656 23.344 -3.629 1 96.12 111 PHE A N 1
ATOM 844 C CA . PHE A 1 111 ? -11.492 24.078 -3.131 1 96.12 111 PHE A CA 1
ATOM 845 C C . PHE A 1 111 ? -10.641 23.172 -2.242 1 96.12 111 PHE A C 1
ATOM 847 O O . PHE A 1 111 ? -11.164 22.375 -1.464 1 96.12 111 PHE A O 1
ATOM 854 N N . THR A 1 112 ? -9.344 23.328 -2.432 1 97.25 112 THR A N 1
ATOM 855 C CA . THR A 1 112 ? -8.414 22.75 -1.476 1 97.25 112 THR A CA 1
ATOM 856 C C . THR A 1 112 ? -8.266 23.625 -0.245 1 97.25 112 THR A C 1
ATOM 858 O O . THR A 1 112 ? -8.664 24.797 -0.265 1 97.25 112 THR A O 1
ATOM 861 N N . PRO A 1 113 ? -7.688 23.109 0.811 1 97.69 113 PRO A N 1
ATOM 862 C CA . PRO A 1 113 ? -7.531 23.906 2.027 1 97.69 113 PRO A CA 1
ATOM 863 C C . PRO A 1 113 ? -6.695 25.172 1.8 1 97.69 113 PRO A C 1
ATOM 865 O O . PRO A 1 113 ? -7.07 26.25 2.26 1 97.69 113 PRO A O 1
ATOM 868 N N . ALA A 1 114 ? -5.617 25.062 1.078 1 97.88 114 ALA A N 1
ATOM 869 C CA . ALA A 1 114 ? -4.77 26.234 0.846 1 97.88 114 ALA A CA 1
ATOM 870 C C . ALA A 1 114 ? -5.516 27.312 0.058 1 97.88 114 ALA A C 1
ATOM 872 O O . ALA A 1 114 ? -5.359 28.5 0.321 1 97.88 114 ALA A O 1
ATOM 873 N N . GLU A 1 115 ? -6.277 26.875 -0.918 1 97.31 115 GLU A N 1
ATOM 874 C CA . GLU A 1 115 ? -7.082 27.812 -1.687 1 97.31 115 GLU A CA 1
ATOM 875 C C . GLU A 1 115 ? -8.094 28.531 -0.798 1 97.31 115 GLU A C 1
ATOM 877 O O . GLU A 1 115 ? -8.328 29.734 -0.95 1 97.31 115 GLU A O 1
ATOM 882 N N . LEU A 1 116 ? -8.719 27.766 0.041 1 97.12 116 LEU A N 1
ATOM 883 C CA . LEU A 1 116 ? -9.672 28.344 0.978 1 97.12 116 LEU A CA 1
ATOM 884 C C . LEU A 1 116 ? -8.984 29.359 1.889 1 97.12 116 LEU A C 1
ATOM 886 O O . LEU A 1 116 ? -9.523 30.438 2.141 1 97.12 116 LEU A O 1
ATOM 890 N N . VAL A 1 117 ? -7.84 28.984 2.393 1 98.25 117 VAL A N 1
ATOM 891 C CA . VAL A 1 117 ? -7.062 29.844 3.273 1 98.25 117 VAL A CA 1
ATOM 892 C C . VAL A 1 117 ? -6.758 31.172 2.564 1 98.25 117 VAL A C 1
ATOM 894 O O . VAL A 1 117 ? -6.969 32.25 3.129 1 98.25 117 VAL A O 1
ATOM 897 N N . GLU A 1 118 ? -6.293 31.078 1.368 1 98.31 118 GLU A N 1
ATOM 898 C CA . GLU A 1 118 ? -5.941 32.281 0.607 1 98.31 118 GLU A CA 1
ATOM 899 C C . GLU A 1 118 ? -7.172 33.125 0.314 1 98.31 118 GLU A C 1
ATOM 901 O O . GLU A 1 118 ? -7.109 34.375 0.381 1 98.31 118 GLU A O 1
ATOM 906 N N . ALA A 1 119 ? -8.242 32.5 0.019 1 96.62 119 ALA A N 1
ATOM 907 C CA . ALA A 1 119 ? -9.469 33.219 -0.3 1 96.62 119 ALA A CA 1
ATOM 908 C C . ALA A 1 119 ? -9.977 34 0.906 1 96.62 119 ALA A C 1
ATOM 910 O O . ALA A 1 119 ? -10.477 35.125 0.762 1 96.62 119 ALA A O 1
ATOM 911 N N . ILE A 1 120 ? -9.836 33.438 2.051 1 97.06 120 ILE A N 1
ATOM 912 C CA . ILE A 1 120 ? -10.43 34.031 3.246 1 97.06 120 ILE A CA 1
ATOM 913 C C . ILE A 1 120 ? -9.461 35.031 3.857 1 97.06 120 ILE A C 1
ATOM 915 O O . ILE A 1 120 ? -9.875 36.094 4.289 1 97.06 120 ILE A O 1
ATOM 919 N N . THR A 1 121 ? -8.156 34.75 3.877 1 98.12 121 THR A N 1
ATOM 920 C CA . THR A 1 121 ? -7.195 35.562 4.633 1 98.12 121 THR A CA 1
ATOM 921 C C . THR A 1 121 ? -6.457 36.531 3.713 1 98.12 121 THR A C 1
ATOM 923 O O . THR A 1 121 ? -5.812 37.469 4.18 1 98.12 121 THR A O 1
ATOM 926 N N . GLU A 1 122 ? -6.492 36.25 2.457 1 98.19 122 GLU A N 1
ATOM 927 C CA . GLU A 1 122 ? -5.742 37 1.459 1 98.19 122 GLU A CA 1
ATOM 928 C C . GLU A 1 122 ? -4.242 36.938 1.731 1 98.19 122 GLU A C 1
ATOM 930 O O . GLU A 1 122 ? -3.523 37.906 1.492 1 98.19 122 GLU A O 1
ATOM 935 N N . ARG A 1 123 ? -3.797 35.844 2.371 1 98.5 123 ARG A N 1
ATOM 936 C CA . ARG A 1 123 ? -2.393 35.562 2.641 1 98.5 123 ARG A CA 1
ATOM 937 C C . ARG A 1 123 ? -1.941 34.312 1.921 1 98.5 123 ARG A C 1
ATOM 939 O O . ARG A 1 123 ? -2.748 33.406 1.672 1 98.5 123 ARG A O 1
ATOM 946 N N . GLU A 1 124 ? -0.633 34.25 1.562 1 98.5 124 GLU A N 1
ATOM 947 C CA . GLU A 1 124 ? -0.084 33.062 0.905 1 98.5 124 GLU A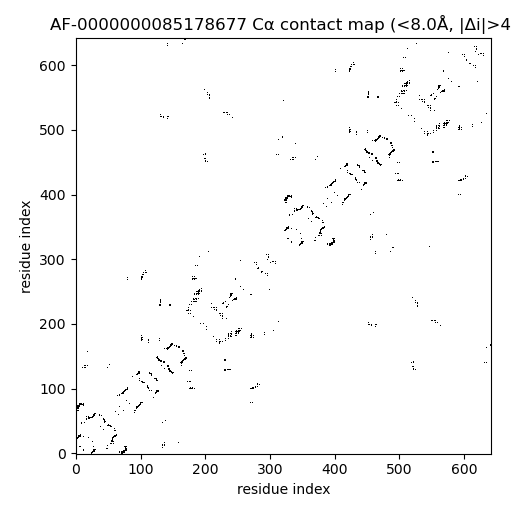 CA 1
ATOM 948 C C . GLU A 1 124 ? -0.199 31.828 1.799 1 98.5 124 GLU A C 1
ATOM 950 O O . GLU A 1 124 ? -0.084 31.938 3.021 1 98.5 124 GLU A O 1
ATOM 955 N N . ALA A 1 125 ? -0.417 30.719 1.164 1 98.69 125 ALA A N 1
ATOM 956 C CA . ALA A 1 125 ? -0.501 29.453 1.906 1 98.69 125 ALA A CA 1
ATOM 957 C C . ALA A 1 125 ? 0.328 28.375 1.236 1 98.69 125 ALA A C 1
ATOM 959 O O . ALA A 1 125 ? 0.104 28.031 0.07 1 98.69 125 ALA A O 1
ATOM 960 N N . ALA A 1 126 ? 1.312 27.859 1.924 1 98.69 126 ALA A N 1
ATOM 961 C CA . ALA A 1 126 ? 2.004 26.625 1.542 1 98.69 126 ALA A CA 1
ATOM 962 C C . ALA A 1 126 ? 1.32 25.406 2.143 1 98.69 126 ALA A C 1
ATOM 964 O O . ALA A 1 126 ? 0.408 25.531 2.963 1 98.69 126 ALA A O 1
ATOM 965 N N . VAL A 1 127 ? 1.713 24.25 1.65 1 98.75 127 VAL A N 1
ATOM 966 C CA . VAL A 1 127 ? 1.084 23.016 2.107 1 98.75 127 VAL A CA 1
ATOM 967 C C . VAL A 1 127 ? 2.154 22.031 2.57 1 98.75 127 VAL A C 1
ATOM 969 O O . VAL A 1 127 ? 3.264 22 2.029 1 98.75 127 VAL A O 1
ATOM 972 N N . LEU A 1 128 ? 1.873 21.297 3.59 1 98.69 128 LEU A N 1
ATOM 973 C CA . LEU A 1 128 ? 2.666 20.156 4.051 1 98.69 128 LEU A CA 1
ATOM 974 C C . LEU A 1 128 ? 1.825 18.891 4.09 1 98.69 128 LEU A C 1
ATOM 976 O O . LEU A 1 128 ? 0.795 18.844 4.766 1 98.69 128 LEU A O 1
ATOM 980 N N . SER A 1 129 ? 2.227 17.875 3.305 1 98.5 129 SER A N 1
ATOM 981 C CA . SER A 1 129 ? 1.445 16.641 3.203 1 98.5 129 SER A CA 1
ATOM 982 C C . SER A 1 129 ? 2.344 15.43 2.959 1 98.5 129 SER A C 1
ATOM 984 O O . SER A 1 129 ? 3.486 15.578 2.521 1 98.5 129 SER A O 1
ATOM 986 N N . GLY A 1 130 ? 1.882 14.273 3.271 1 98.12 130 GLY A N 1
ATOM 987 C CA . GLY A 1 130 ? 2.604 13.023 3.111 1 98.12 130 GLY A CA 1
ATOM 988 C C . GLY A 1 130 ? 2.188 11.961 4.113 1 98.12 130 GLY A C 1
ATOM 989 O O . GLY A 1 130 ? 1.202 12.133 4.836 1 98.12 130 GLY A O 1
ATOM 990 N N . PRO A 1 131 ? 2.807 10.812 4.051 1 98.31 131 PRO A N 1
ATOM 991 C CA . PRO A 1 131 ? 2.539 9.742 5.008 1 98.31 131 PRO A CA 1
ATOM 992 C C . PRO A 1 131 ? 3.035 10.062 6.414 1 98.31 131 PRO A C 1
ATOM 994 O O . PRO A 1 131 ? 4.133 9.648 6.797 1 98.31 131 PRO A O 1
ATOM 997 N N . ASN A 1 132 ? 2.207 10.797 7.172 1 98 132 ASN A N 1
ATOM 998 C CA . ASN A 1 132 ? 2.67 11.367 8.438 1 98 132 ASN A CA 1
ATOM 999 C C . ASN A 1 132 ? 1.678 11.102 9.562 1 98 132 ASN A C 1
ATOM 1001 O O . ASN A 1 132 ? 0.722 11.859 9.75 1 98 132 ASN A O 1
ATOM 1005 N N . HIS A 1 133 ? 1.863 10.031 10.242 1 98.31 133 HIS A N 1
ATOM 1006 C CA . HIS A 1 133 ? 1.149 9.875 11.5 1 98.31 133 HIS A CA 1
ATOM 1007 C C . HIS A 1 133 ? 1.816 10.672 12.617 1 98.31 133 HIS A C 1
ATOM 1009 O O . HIS A 1 133 ? 3.016 10.523 12.867 1 98.31 133 HIS A O 1
ATOM 1015 N N . ALA A 1 134 ? 1.007 11.445 13.297 1 98.25 134 ALA A N 1
ATOM 1016 C CA . ALA A 1 134 ? 1.491 12.336 14.344 1 98.25 134 ALA A CA 1
ATOM 1017 C C . ALA A 1 134 ? 2.27 11.562 15.406 1 98.25 134 ALA A C 1
ATOM 1019 O O . ALA A 1 134 ? 3.314 12.016 15.875 1 98.25 134 ALA A O 1
ATOM 1020 N N . GLU A 1 135 ? 1.772 10.398 15.789 1 97.94 135 GLU A N 1
ATOM 1021 C CA . GLU A 1 135 ? 2.371 9.562 16.828 1 97.94 135 GLU A CA 1
ATOM 1022 C C . GLU A 1 135 ? 3.82 9.219 16.484 1 97.94 135 GLU A C 1
ATOM 1024 O O . GLU A 1 135 ? 4.691 9.266 17.359 1 97.94 135 GLU A O 1
ATOM 1029 N N . GLU A 1 136 ? 4.039 8.977 15.234 1 98.44 136 GLU A N 1
ATOM 1030 C CA . GLU A 1 136 ? 5.371 8.547 14.82 1 98.44 136 GLU A CA 1
ATOM 1031 C C . GLU A 1 136 ? 6.297 9.742 14.625 1 98.44 136 GLU A C 1
ATOM 1033 O O . GLU A 1 136 ? 7.48 9.68 14.961 1 98.44 136 GLU A O 1
ATOM 1038 N N . VAL A 1 137 ? 5.762 10.82 14.086 1 98.5 137 VAL A N 1
ATOM 1039 C CA . VAL A 1 137 ? 6.543 12.039 13.891 1 98.5 137 VAL A CA 1
ATOM 1040 C C . VAL A 1 137 ? 7.012 12.57 15.242 1 98.5 137 VAL A C 1
ATOM 1042 O O . VAL A 1 137 ? 8.18 12.93 15.406 1 98.5 137 VAL A O 1
ATOM 1045 N N . ALA A 1 138 ? 6.105 12.562 16.219 1 98.56 138 ALA A N 1
ATOM 1046 C CA . ALA A 1 138 ? 6.391 13.141 17.531 1 98.56 138 ALA A CA 1
ATOM 1047 C C . ALA A 1 138 ? 7.398 12.289 18.297 1 98.56 138 ALA A C 1
ATOM 1049 O O . ALA A 1 138 ? 8.086 12.781 19.188 1 98.56 138 ALA A O 1
ATOM 1050 N N . ARG A 1 139 ? 7.473 11.031 17.953 1 97.94 139 ARG A N 1
ATOM 1051 C CA . ARG A 1 139 ? 8.438 10.125 18.578 1 97.94 139 ARG A CA 1
ATOM 1052 C C . ARG A 1 139 ? 9.719 10.047 17.766 1 97.94 139 ARG A C 1
ATOM 1054 O O . ARG A 1 139 ? 10.57 9.195 18.031 1 97.94 139 ARG A O 1
ATOM 1061 N N . PHE A 1 140 ? 9.812 10.844 16.734 1 97.25 140 PHE A N 1
ATOM 1062 C CA . PHE A 1 140 ? 11 11.039 15.906 1 97.25 140 PHE A CA 1
ATOM 1063 C C . PHE A 1 140 ? 11.359 9.75 15.164 1 97.25 140 PHE A C 1
ATOM 1065 O O . PHE A 1 140 ? 12.539 9.422 15.023 1 97.25 140 PHE A O 1
ATOM 1072 N N . LEU A 1 141 ? 10.391 8.977 14.82 1 97.12 141 LEU A N 1
ATOM 1073 C CA . LEU A 1 141 ? 10.602 7.902 13.859 1 97.12 141 LEU A CA 1
ATOM 1074 C C . LEU A 1 141 ? 10.781 8.461 12.453 1 97.12 141 LEU A C 1
ATOM 1076 O O . LEU A 1 141 ? 10.266 9.531 12.133 1 97.12 141 LEU A O 1
ATOM 1080 N N . PRO A 1 142 ? 11.531 7.746 11.57 1 96.12 142 PRO A N 1
ATOM 1081 C CA . PRO A 1 142 ? 11.781 8.266 10.227 1 96.12 142 PRO A CA 1
ATOM 1082 C C . PRO A 1 142 ? 10.5 8.539 9.445 1 96.12 142 PRO A C 1
ATOM 1084 O O . PRO A 1 142 ? 9.617 7.676 9.383 1 96.12 142 PRO A O 1
ATOM 1087 N N . THR A 1 143 ? 10.43 9.773 8.883 1 96.44 143 THR A N 1
ATOM 1088 C CA . THR A 1 143 ? 9.25 10.234 8.172 1 96.44 143 THR A CA 1
ATOM 1089 C C . THR A 1 143 ? 9.633 11.164 7.027 1 96.44 143 THR A C 1
ATOM 1091 O O . THR A 1 143 ? 10.602 11.922 7.137 1 96.44 143 THR A O 1
ATOM 1094 N N . ALA A 1 144 ? 8.914 11.016 5.91 1 96.06 144 ALA A N 1
ATOM 1095 C CA . ALA A 1 144 ? 9.078 11.93 4.781 1 96.06 144 ALA A CA 1
ATOM 1096 C C . ALA A 1 144 ? 7.785 12.688 4.496 1 96.06 144 ALA A C 1
ATOM 1098 O O . ALA A 1 144 ? 6.691 12.141 4.648 1 96.06 144 ALA A O 1
ATOM 1099 N N . SER A 1 145 ? 7.918 13.914 4.094 1 97.38 145 SER A N 1
ATOM 1100 C CA . SER A 1 145 ? 6.797 14.781 3.754 1 97.38 145 SER A CA 1
ATOM 1101 C C . SER A 1 145 ? 7.109 15.641 2.535 1 97.38 145 SER A C 1
ATOM 1103 O O . SER A 1 145 ? 8.242 15.656 2.055 1 97.38 145 SER A O 1
ATOM 1105 N N . VAL A 1 146 ? 6.078 16.344 2.025 1 98.38 146 VAL A N 1
ATOM 1106 C CA . VAL A 1 146 ? 6.234 17.234 0.883 1 98.38 146 VAL A CA 1
ATOM 1107 C C . VAL A 1 146 ? 5.676 18.609 1.228 1 98.38 146 VAL A C 1
ATOM 1109 O O . VAL A 1 146 ? 4.527 18.734 1.659 1 98.38 146 VAL A O 1
ATOM 1112 N N . ALA A 1 147 ? 6.527 19.578 1.103 1 98.56 147 ALA A N 1
ATOM 1113 C CA . ALA A 1 147 ? 6.09 20.969 1.142 1 98.56 147 ALA A CA 1
ATOM 1114 C C . ALA A 1 147 ? 5.863 21.516 -0.267 1 98.56 147 ALA A C 1
ATOM 1116 O O . ALA A 1 147 ? 6.691 21.312 -1.156 1 98.56 147 ALA A O 1
ATOM 1117 N N . ALA A 1 148 ? 4.742 22.188 -0.488 1 98.69 148 ALA A N 1
ATOM 1118 C CA . ALA A 1 148 ? 4.43 22.688 -1.827 1 98.69 148 ALA A CA 1
ATOM 1119 C C . ALA A 1 148 ? 3.822 24.094 -1.77 1 98.69 148 ALA A C 1
ATOM 1121 O O . ALA A 1 148 ? 3.244 24.484 -0.751 1 98.69 148 ALA A O 1
ATOM 1122 N N . GLY A 1 149 ? 3.938 24.797 -2.914 1 97.31 149 GLY A N 1
ATOM 1123 C CA . GLY A 1 149 ? 3.377 26.141 -3.008 1 97.31 149 GLY A CA 1
ATOM 1124 C C . GLY A 1 149 ? 4.375 27.234 -2.662 1 97.31 149 GLY A C 1
ATOM 1125 O O . GLY A 1 149 ? 5.586 27.016 -2.752 1 97.31 149 GLY A O 1
ATOM 1126 N N . PRO A 1 150 ? 3.795 28.422 -2.318 1 97.19 150 PRO A N 1
ATOM 1127 C CA . PRO A 1 150 ? 4.688 29.516 -1.918 1 97.19 150 PRO A CA 1
ATOM 1128 C C . PRO A 1 150 ? 5.473 29.203 -0.646 1 97.19 150 PRO A C 1
ATOM 1130 O O . PRO A 1 150 ? 4.941 28.578 0.271 1 97.19 150 PRO A O 1
ATOM 1133 N N . ARG A 1 151 ? 6.754 29.5 -0.583 1 96.75 151 ARG A N 1
ATOM 1134 C CA . ARG A 1 151 ? 7.609 29.422 0.597 1 96.75 151 ARG A CA 1
ATOM 1135 C C . ARG A 1 151 ? 7.902 27.953 0.951 1 96.75 151 ARG A C 1
ATOM 1137 O O . ARG A 1 151 ? 8.258 27.656 2.09 1 96.75 151 ARG A O 1
ATOM 1144 N N . ALA A 1 152 ? 7.672 27.047 -0.019 1 98.06 152 ALA A N 1
ATOM 1145 C CA . ALA A 1 152 ? 7.906 25.625 0.227 1 98.06 152 ALA A CA 1
ATOM 1146 C C . ALA A 1 152 ? 9.336 25.391 0.704 1 98.06 152 ALA A C 1
ATOM 1148 O O . ALA A 1 152 ? 9.57 24.547 1.573 1 98.06 152 ALA A O 1
ATOM 1149 N N . GLU A 1 153 ? 10.297 26.094 0.147 1 98.06 153 GLU A N 1
ATOM 1150 C CA . GLU A 1 153 ? 11.695 25.922 0.532 1 98.06 153 GLU A CA 1
ATOM 1151 C C . GLU A 1 153 ? 11.93 26.375 1.974 1 98.06 153 GLU A C 1
ATOM 1153 O O . GLU A 1 153 ? 12.766 25.797 2.676 1 98.06 153 GLU A O 1
ATOM 1158 N N . ARG A 1 154 ? 11.203 27.375 2.385 1 97.88 154 ARG A N 1
ATOM 1159 C CA . ARG A 1 154 ? 11.289 27.828 3.77 1 97.88 154 ARG A CA 1
ATOM 1160 C C . ARG A 1 154 ? 10.758 26.766 4.727 1 97.88 154 ARG A C 1
ATOM 1162 O O . ARG A 1 154 ? 11.352 26.531 5.777 1 97.88 154 ARG A O 1
ATOM 1169 N N . VAL A 1 155 ? 9.672 26.156 4.344 1 98.56 155 VAL A N 1
ATOM 1170 C CA . VAL A 1 155 ? 9.094 25.078 5.129 1 98.56 155 VAL A CA 1
ATOM 1171 C C . VAL A 1 155 ? 10.086 23.922 5.219 1 98.56 155 VAL A C 1
ATOM 1173 O O . VAL A 1 155 ? 10.305 23.359 6.297 1 98.56 155 VAL A O 1
ATOM 1176 N N . GLN A 1 156 ? 10.648 23.609 4.074 1 98.06 156 GLN A N 1
ATOM 1177 C CA . GLN A 1 156 ? 11.641 22.531 4.027 1 98.06 156 GLN A CA 1
ATOM 1178 C C . GLN A 1 156 ? 12.797 22.828 4.984 1 98.06 156 GLN A C 1
ATOM 1180 O O . GLN A 1 156 ? 13.203 21.953 5.758 1 98.06 156 GLN A O 1
ATOM 1185 N N . ALA A 1 157 ? 13.305 23.984 4.941 1 97.69 157 ALA A N 1
ATOM 1186 C CA . ALA A 1 157 ? 14.445 24.359 5.762 1 97.69 157 ALA A CA 1
ATOM 1187 C C . ALA A 1 157 ? 14.109 24.281 7.246 1 97.69 157 ALA A C 1
ATOM 1189 O O . ALA A 1 157 ? 14.938 23.875 8.062 1 97.69 157 ALA A O 1
ATOM 1190 N N . LEU A 1 158 ? 12.938 24.609 7.586 1 97.75 158 LEU A N 1
ATOM 1191 C CA . LEU A 1 158 ? 12.539 24.703 8.984 1 97.75 158 LEU A CA 1
ATOM 1192 C C . LEU A 1 158 ? 12.242 23.328 9.562 1 97.75 158 LEU A C 1
ATOM 1194 O O . LEU A 1 158 ? 12.594 23.031 10.703 1 97.75 158 LEU A O 1
ATOM 1198 N N . PHE A 1 159 ? 11.633 22.469 8.797 1 97.88 159 PHE A N 1
ATOM 1199 C CA . PHE A 1 159 ? 11.102 21.234 9.359 1 97.88 159 PHE A CA 1
ATOM 1200 C C . PHE A 1 159 ? 12.07 20.062 9.133 1 97.88 159 PHE A C 1
ATOM 1202 O O . PHE A 1 159 ? 12.062 19.094 9.883 1 97.88 159 PHE A O 1
ATOM 1209 N N . SER A 1 160 ? 12.867 20.172 8.102 1 96.06 160 SER A N 1
ATOM 1210 C CA . SER A 1 160 ? 13.758 19.062 7.809 1 96.06 160 SER A CA 1
ATOM 1211 C C . SER A 1 160 ? 14.734 18.812 8.953 1 96.06 160 SER A C 1
ATOM 1213 O O . SER A 1 160 ? 15.219 19.75 9.586 1 96.06 160 SER A O 1
ATOM 1215 N N . GLY A 1 161 ? 14.945 17.609 9.211 1 93.56 161 GLY A N 1
ATOM 1216 C CA . GLY A 1 161 ? 15.875 17.156 10.227 1 93.56 161 GLY A CA 1
ATOM 1217 C C . GLY A 1 161 ? 16.25 15.688 10.078 1 93.56 161 GLY A C 1
ATOM 1218 O O . GLY A 1 161 ? 16.016 15.094 9.023 1 93.56 161 GLY A O 1
ATOM 1219 N N . PRO A 1 162 ? 16.828 15.109 11.047 1 91.5 162 PRO A N 1
ATOM 1220 C CA . PRO A 1 162 ? 17.344 13.742 10.953 1 91.5 162 PRO A CA 1
ATOM 1221 C C . PRO A 1 162 ? 16.234 12.711 10.742 1 91.5 162 PRO A C 1
ATOM 1223 O O . PRO A 1 162 ? 16.453 11.68 10.102 1 91.5 162 PRO A O 1
ATOM 1226 N N . THR A 1 163 ? 15.047 13 11.281 1 94.31 163 THR A N 1
ATOM 1227 C CA . THR A 1 163 ? 14.008 11.977 11.234 1 94.31 163 THR A CA 1
ATOM 1228 C C . THR A 1 163 ? 12.797 12.477 10.438 1 94.31 163 THR A C 1
ATOM 1230 O O . THR A 1 163 ? 11.867 11.711 10.172 1 94.31 163 THR A O 1
ATOM 1233 N N . PHE A 1 164 ? 12.844 13.734 10.125 1 96 164 PHE A N 1
ATOM 1234 C CA . PHE A 1 164 ? 11.766 14.344 9.359 1 96 164 PHE A CA 1
ATOM 1235 C C . PHE A 1 164 ? 12.297 14.977 8.078 1 96 164 PHE A C 1
ATOM 1237 O O . PHE A 1 164 ? 12.75 16.125 8.094 1 96 164 PHE A O 1
ATOM 1244 N N . ARG A 1 165 ? 12.141 14.266 7 1 95.38 165 ARG A N 1
ATOM 1245 C CA . ARG A 1 165 ? 12.656 14.742 5.723 1 95.38 165 ARG A CA 1
ATOM 1246 C C . ARG A 1 165 ? 11.555 15.414 4.906 1 95.38 165 ARG A C 1
ATOM 1248 O O . ARG A 1 165 ? 10.523 14.797 4.613 1 95.38 165 ARG A O 1
ATOM 1255 N N . VAL A 1 166 ? 11.797 16.656 4.527 1 97 166 VAL A N 1
ATOM 1256 C CA . VAL A 1 166 ? 10.789 17.406 3.775 1 97 166 VAL A CA 1
ATOM 1257 C C . VAL A 1 166 ? 11.289 17.656 2.357 1 97 166 VAL A C 1
ATOM 1259 O O . VAL A 1 166 ? 12.367 18.234 2.17 1 97 166 VAL A O 1
ATOM 1262 N N . TYR A 1 167 ? 10.523 17.234 1.41 1 96.19 167 TYR A N 1
ATOM 1263 C CA . TYR A 1 167 ? 10.766 17.547 0.006 1 96.19 167 TYR A CA 1
ATOM 1264 C C . TYR A 1 167 ? 9.891 18.703 -0.453 1 96.19 167 TYR A C 1
ATOM 1266 O O . TYR A 1 167 ? 8.93 19.078 0.226 1 96.19 167 TYR A O 1
ATOM 1274 N N . THR A 1 168 ? 10.312 19.281 -1.571 1 97.75 168 THR A N 1
ATOM 1275 C CA . THR A 1 168 ? 9.508 20.391 -2.088 1 97.75 168 THR A CA 1
ATOM 1276 C C . THR A 1 168 ? 8.836 20 -3.404 1 97.75 168 THR A C 1
ATOM 1278 O O . THR A 1 168 ? 9.281 19.078 -4.082 1 97.75 168 THR A O 1
ATOM 1281 N N . SER A 1 169 ? 7.742 20.594 -3.666 1 97.81 169 SER A N 1
ATOM 1282 C CA . SER A 1 169 ? 7.008 20.422 -4.914 1 97.81 169 SER A CA 1
ATOM 1283 C C . SER A 1 169 ? 6.406 21.734 -5.395 1 97.81 169 SER A C 1
ATOM 1285 O O . SER A 1 169 ? 6.062 22.594 -4.586 1 97.81 169 SER A O 1
ATOM 1287 N N . ARG A 1 170 ? 6.293 21.844 -6.703 1 96.62 170 ARG A N 1
ATOM 1288 C CA . ARG A 1 170 ? 5.617 23 -7.285 1 96.62 170 ARG A CA 1
ATOM 1289 C C . ARG A 1 170 ? 4.133 22.719 -7.488 1 96.62 170 ARG A C 1
ATOM 1291 O O . ARG A 1 170 ? 3.352 23.641 -7.738 1 96.62 170 ARG A O 1
ATOM 1298 N N . ASP A 1 171 ? 3.764 21.484 -7.336 1 98.25 171 ASP A N 1
ATOM 1299 C CA . ASP A 1 171 ? 2.393 21.047 -7.594 1 98.25 171 ASP A CA 1
ATOM 1300 C C . ASP A 1 171 ? 1.556 21.078 -6.316 1 98.25 171 ASP A C 1
ATOM 1302 O O . ASP A 1 171 ? 1.053 20.047 -5.871 1 98.25 171 ASP A O 1
ATOM 1306 N N . ARG A 1 172 ? 1.316 22.297 -5.848 1 98.44 172 ARG A N 1
ATOM 1307 C CA . ARG A 1 172 ? 0.592 22.453 -4.59 1 98.44 172 ARG A CA 1
ATOM 1308 C C . ARG A 1 172 ? -0.789 21.812 -4.668 1 98.44 172 ARG A C 1
ATOM 1310 O O . ARG A 1 172 ? -1.224 21.156 -3.723 1 98.44 172 ARG A O 1
ATOM 1317 N N . ARG A 1 173 ? -1.441 22.016 -5.742 1 97.81 173 ARG A N 1
ATOM 1318 C CA . ARG A 1 173 ? -2.795 21.5 -5.902 1 97.81 173 ARG A CA 1
ATOM 1319 C C . ARG A 1 173 ? -2.805 19.969 -5.84 1 97.81 173 ARG A C 1
ATOM 1321 O O . ARG A 1 173 ? -3.602 19.391 -5.113 1 97.81 173 ARG A O 1
ATOM 1328 N N . GLY A 1 174 ? -1.922 19.281 -6.609 1 98.5 174 GLY A N 1
ATOM 1329 C CA . GLY A 1 174 ? -1.83 17.828 -6.586 1 98.5 174 GLY A CA 1
ATOM 1330 C C . GLY A 1 174 ? -1.545 17.266 -5.203 1 98.5 174 GLY A C 1
ATOM 1331 O O . GLY A 1 174 ? -2.139 16.266 -4.797 1 98.5 174 GLY A O 1
ATOM 1332 N N . VAL A 1 175 ? -0.64 17.938 -4.492 1 98.69 175 VAL A N 1
ATOM 1333 C CA . VAL A 1 175 ? -0.251 17.516 -3.148 1 98.69 175 VAL A CA 1
ATOM 1334 C C . VAL A 1 175 ? -1.474 17.516 -2.234 1 98.69 175 VAL A C 1
ATOM 1336 O O . VAL A 1 175 ? -1.688 16.562 -1.475 1 98.69 175 VAL A O 1
ATOM 1339 N N . GLU A 1 176 ? -2.301 18.484 -2.354 1 98.56 176 GLU A N 1
ATOM 1340 C CA . GLU A 1 176 ? -3.479 18.609 -1.497 1 98.56 176 GLU A CA 1
ATOM 1341 C C . GLU A 1 176 ? -4.574 17.641 -1.933 1 98.56 176 GLU A C 1
ATOM 1343 O O . GLU A 1 176 ? -5.25 17.031 -1.094 1 98.56 176 GLU A O 1
ATOM 1348 N N . LEU A 1 177 ? -4.754 17.516 -3.264 1 98.31 177 LEU A N 1
ATOM 1349 C CA . LEU A 1 177 ? -5.793 16.625 -3.783 1 98.31 177 LEU A CA 1
ATOM 1350 C C . LEU A 1 177 ? -5.539 15.188 -3.363 1 98.31 177 LEU A C 1
ATOM 1352 O O . LEU A 1 177 ? -6.473 14.469 -3.01 1 98.31 177 LEU A O 1
ATOM 1356 N N . GLY A 1 178 ? -4.27 14.773 -3.414 1 98.38 178 GLY A N 1
ATOM 1357 C CA . GLY A 1 178 ? -3.918 13.453 -2.938 1 98.38 178 GLY A CA 1
ATOM 1358 C C . GLY A 1 178 ? -4.273 13.227 -1.479 1 98.38 178 GLY A C 1
ATOM 1359 O O . GLY A 1 178 ? -4.859 12.203 -1.128 1 98.38 178 GLY A O 1
ATOM 1360 N N . GLY A 1 179 ? -3.971 14.211 -0.675 1 97.44 179 GLY A N 1
ATOM 1361 C CA . GLY A 1 179 ? -4.262 14.133 0.748 1 97.44 179 GLY A CA 1
ATOM 1362 C C . GLY A 1 179 ? -5.742 14.016 1.048 1 97.44 179 GLY A C 1
ATOM 1363 O O . GLY A 1 179 ? -6.145 13.281 1.956 1 97.44 179 GLY A O 1
ATOM 1364 N N . GLY A 1 180 ? -6.523 14.734 0.343 1 97.38 180 GLY A N 1
ATOM 1365 C CA . GLY A 1 180 ? -7.965 14.664 0.523 1 97.38 180 GLY A CA 1
ATOM 1366 C C . GLY A 1 180 ? -8.555 13.336 0.083 1 97.38 180 GLY A C 1
ATOM 1367 O O . GLY A 1 180 ? -9.352 12.734 0.808 1 97.38 180 GLY A O 1
ATOM 1368 N N . MET A 1 181 ? -8.148 12.867 -1.083 1 98.25 181 MET A N 1
ATOM 1369 C CA . MET A 1 181 ? -8.711 11.664 -1.692 1 98.25 181 MET A CA 1
ATOM 1370 C C . MET A 1 181 ? -8.32 10.422 -0.905 1 98.25 181 MET A C 1
ATOM 1372 O O . MET A 1 181 ? -9.094 9.469 -0.816 1 98.25 181 MET A O 1
ATOM 1376 N N . LYS A 1 182 ? -7.129 10.438 -0.343 1 98.56 182 LYS A N 1
ATOM 1377 C CA . LYS A 1 182 ? -6.648 9.25 0.346 1 98.56 182 LYS A CA 1
ATOM 1378 C C . LYS A 1 182 ? -7.559 8.883 1.514 1 98.56 182 LYS A C 1
ATOM 1380 O O . LYS A 1 182 ? -7.727 7.699 1.829 1 98.56 182 LYS A O 1
ATOM 1385 N N . ASN A 1 183 ? -8.156 9.93 2.178 1 98 183 ASN A N 1
ATOM 1386 C CA . ASN A 1 183 ? -9.039 9.688 3.316 1 98 183 ASN A CA 1
ATOM 1387 C C . ASN A 1 183 ? -10.297 8.938 2.9 1 98 183 ASN A C 1
ATOM 1389 O O . ASN A 1 183 ? -10.805 8.094 3.648 1 98 183 ASN A O 1
ATOM 1393 N N . VAL A 1 184 ? -10.789 9.227 1.722 1 98.44 184 VAL A N 1
ATOM 1394 C CA . VAL A 1 184 ? -11.961 8.539 1.185 1 98.44 184 VAL A CA 1
ATOM 1395 C C . VAL A 1 184 ? -11.602 7.086 0.877 1 98.44 184 VAL A C 1
ATOM 1397 O O . VAL A 1 184 ? -12.352 6.168 1.226 1 98.44 184 VAL A O 1
ATOM 1400 N N . LEU A 1 185 ? -10.469 6.91 0.277 1 98.56 185 LEU A N 1
ATOM 1401 C CA . LEU A 1 185 ? -10.016 5.566 -0.064 1 98.56 185 LEU A CA 1
ATOM 1402 C C . LEU A 1 185 ? -9.711 4.758 1.194 1 98.56 185 LEU A C 1
ATOM 1404 O O . LEU A 1 185 ? -9.914 3.543 1.221 1 98.56 185 LEU A O 1
ATOM 1408 N N . ALA A 1 186 ? -9.242 5.445 2.244 1 98.69 186 ALA A N 1
ATOM 1409 C CA . ALA A 1 186 ? -8.953 4.773 3.508 1 98.69 186 ALA A CA 1
ATOM 1410 C C . ALA A 1 186 ? -10.242 4.293 4.18 1 98.69 186 ALA A C 1
ATOM 1412 O O . ALA A 1 186 ? -10.25 3.248 4.832 1 98.69 186 ALA A O 1
ATOM 1413 N N . LEU A 1 187 ? -11.305 5.07 4.051 1 98.19 187 LEU A N 1
ATOM 1414 C CA . LEU A 1 187 ? -12.594 4.582 4.516 1 98.19 187 LEU A CA 1
ATOM 1415 C C . LEU A 1 187 ? -12.961 3.266 3.838 1 98.19 187 LEU A C 1
ATOM 1417 O O . LEU A 1 187 ? -13.344 2.305 4.504 1 98.19 187 LEU A O 1
ATOM 1421 N N . ALA A 1 188 ? -12.805 3.23 2.5 1 97.94 188 ALA A N 1
ATOM 1422 C CA . ALA A 1 188 ? -13.109 2.023 1.734 1 97.94 188 ALA A CA 1
ATOM 1423 C C . ALA A 1 188 ? -12.234 0.856 2.186 1 97.94 188 ALA A C 1
ATOM 1425 O O . ALA A 1 188 ? -12.719 -0.269 2.33 1 97.94 188 ALA A O 1
ATOM 1426 N N . ALA A 1 189 ? -10.977 1.103 2.41 1 98.12 189 ALA A N 1
ATOM 1427 C CA . ALA A 1 189 ? -10.055 0.072 2.887 1 98.12 189 ALA A CA 1
ATOM 1428 C C . ALA A 1 189 ? -10.492 -0.47 4.246 1 98.12 189 ALA A C 1
ATOM 1430 O O . ALA A 1 189 ? -10.438 -1.678 4.484 1 98.12 189 ALA A O 1
ATOM 1431 N N . GLY A 1 190 ? -10.867 0.463 5.125 1 98.38 190 GLY A N 1
ATOM 1432 C CA . GLY A 1 190 ? -11.383 0.053 6.422 1 98.38 190 GLY A CA 1
ATOM 1433 C C . GLY A 1 190 ? -12.617 -0.82 6.32 1 98.38 190 GLY A C 1
ATOM 1434 O O . GLY A 1 190 ? -12.789 -1.76 7.102 1 98.38 190 GLY A O 1
ATOM 1435 N N . MET A 1 191 ? -13.516 -0.5 5.371 1 98.06 191 MET A N 1
ATOM 1436 C CA . MET A 1 191 ? -14.703 -1.317 5.156 1 98.06 191 MET A CA 1
ATOM 1437 C C . MET A 1 191 ? -14.32 -2.736 4.75 1 98.06 191 MET A C 1
ATOM 1439 O O . MET A 1 191 ? -14.938 -3.703 5.207 1 98.06 191 MET A O 1
ATOM 1443 N N . VAL A 1 192 ? -13.312 -2.879 3.904 1 97.69 192 VAL A N 1
ATOM 1444 C CA . VAL A 1 192 ? -12.82 -4.188 3.49 1 97.69 192 VAL A CA 1
ATOM 1445 C C . VAL A 1 192 ? -12.352 -4.973 4.715 1 97.69 192 VAL A C 1
ATOM 1447 O O . VAL A 1 192 ? -12.68 -6.152 4.859 1 97.69 192 VAL A O 1
ATOM 1450 N N . ASP A 1 193 ? -11.609 -4.297 5.602 1 98 193 ASP A N 1
ATOM 1451 C CA . ASP A 1 193 ? -11.141 -4.922 6.836 1 98 193 ASP A CA 1
ATOM 1452 C C . ASP A 1 193 ? -12.32 -5.371 7.703 1 98 193 ASP A C 1
ATOM 1454 O O . ASP A 1 193 ? -12.32 -6.488 8.227 1 98 193 ASP A O 1
ATOM 1458 N N . GLY A 1 194 ? -13.211 -4.469 7.867 1 98.06 194 GLY A N 1
ATOM 1459 C CA . GLY A 1 194 ? -14.336 -4.734 8.742 1 98.06 194 GLY A CA 1
ATOM 1460 C C . GLY A 1 194 ? -15.211 -5.883 8.266 1 98.06 194 GLY A C 1
ATOM 1461 O O . GLY A 1 194 ? -15.805 -6.594 9.078 1 98.06 194 GLY A O 1
ATOM 1462 N N . LEU A 1 195 ? -15.297 -6.055 6.969 1 97.69 195 LEU A N 1
ATOM 1463 C CA . LEU A 1 195 ? -16.125 -7.094 6.379 1 97.69 195 LEU A CA 1
ATOM 1464 C C . LEU A 1 195 ? -15.359 -8.406 6.277 1 97.69 195 LEU A C 1
ATOM 1466 O O . LEU A 1 195 ? -15.922 -9.43 5.867 1 97.69 195 LEU A O 1
ATOM 1470 N N . GLY A 1 196 ? -14.086 -8.43 6.613 1 97.12 196 GLY A N 1
ATOM 1471 C CA . GLY A 1 196 ? -13.273 -9.641 6.582 1 97.12 196 GLY A CA 1
ATOM 1472 C C . GLY A 1 196 ? -13.031 -10.156 5.176 1 97.12 196 GLY A C 1
ATOM 1473 O O . GLY A 1 196 ? -13.062 -11.367 4.941 1 97.12 196 GLY A O 1
ATOM 1474 N N . LEU A 1 197 ? -12.805 -9.195 4.23 1 96.62 197 LEU A N 1
ATOM 1475 C CA . LEU A 1 197 ? -12.68 -9.617 2.836 1 96.62 197 LEU A CA 1
ATOM 1476 C C . LEU A 1 197 ? -11.242 -10.016 2.514 1 96.62 197 LEU A C 1
ATOM 1478 O O . LEU A 1 197 ? -10.984 -10.617 1.473 1 96.62 197 LEU A O 1
ATOM 1482 N N . GLY A 1 198 ? -10.258 -9.664 3.391 1 97.19 198 GLY A N 1
ATOM 1483 C CA . GLY A 1 198 ? -8.906 -10.18 3.254 1 97.19 198 GLY A CA 1
ATOM 1484 C C . GLY A 1 198 ? -7.949 -9.188 2.621 1 97.19 198 GLY A C 1
ATOM 1485 O O . GLY A 1 198 ? -8.367 -8.109 2.178 1 97.19 198 GLY A O 1
ATOM 1486 N N . ASP A 1 199 ? -6.672 -9.547 2.543 1 98.19 199 ASP A N 1
ATOM 1487 C CA . ASP A 1 199 ? -5.586 -8.695 2.064 1 98.19 199 ASP A CA 1
ATOM 1488 C C . ASP A 1 199 ? -5.625 -8.555 0.545 1 98.19 199 ASP A C 1
ATOM 1490 O O . ASP A 1 199 ? -5.27 -7.508 0.004 1 98.19 199 ASP A O 1
ATOM 1494 N N . ASN A 1 200 ? -6.004 -9.641 -0.157 1 98 200 ASN A N 1
ATOM 1495 C CA . ASN A 1 200 ? -6.078 -9.586 -1.613 1 98 200 ASN A CA 1
ATOM 1496 C C . ASN A 1 200 ? -7.062 -8.523 -2.088 1 98 200 ASN A C 1
ATOM 1498 O O . ASN A 1 200 ? -6.738 -7.723 -2.967 1 98 200 ASN A O 1
ATOM 1502 N N . ALA A 1 201 ? -8.219 -8.523 -1.444 1 97.06 201 ALA A N 1
ATOM 1503 C CA . ALA A 1 201 ? -9.273 -7.578 -1.808 1 97.06 201 ALA A CA 1
ATOM 1504 C C . ALA A 1 201 ? -8.852 -6.145 -1.501 1 97.06 201 ALA A C 1
ATOM 1506 O O . ALA A 1 201 ? -9.086 -5.238 -2.305 1 97.06 201 ALA A O 1
ATOM 1507 N N . LYS A 1 202 ? -8.266 -5.965 -0.335 1 97.88 202 LYS A N 1
ATOM 1508 C CA . LYS A 1 202 ? -7.828 -4.629 0.053 1 97.88 202 LYS A CA 1
ATOM 1509 C C . LYS A 1 202 ? -6.789 -4.086 -0.924 1 97.88 202 LYS A C 1
ATOM 1511 O O . LYS A 1 202 ? -6.859 -2.926 -1.335 1 97.88 202 LYS A O 1
ATOM 1516 N N . ALA A 1 203 ? -5.816 -4.914 -1.302 1 98.25 203 ALA A N 1
ATOM 1517 C CA . ALA A 1 203 ? -4.785 -4.527 -2.26 1 98.25 203 ALA A CA 1
ATOM 1518 C C . ALA A 1 203 ? -5.398 -4.172 -3.611 1 98.25 203 ALA A C 1
ATOM 1520 O O . ALA A 1 203 ? -5.008 -3.182 -4.234 1 98.25 203 ALA A O 1
ATOM 1521 N N . ALA A 1 204 ? -6.324 -4.965 -4.062 1 96.56 204 ALA A N 1
ATOM 1522 C CA . ALA A 1 204 ? -6.988 -4.707 -5.336 1 96.56 204 ALA A CA 1
ATOM 1523 C C . ALA A 1 204 ? -7.777 -3.402 -5.289 1 96.56 204 ALA A C 1
ATOM 1525 O O . ALA A 1 204 ? -7.719 -2.604 -6.227 1 96.56 204 ALA A O 1
ATOM 1526 N N . LEU A 1 205 ? -8.5 -3.197 -4.215 1 96.69 205 LEU A N 1
ATOM 1527 C CA . LEU A 1 205 ? -9.289 -1.984 -4.055 1 96.69 205 LEU A CA 1
ATOM 1528 C C . LEU A 1 205 ? -8.406 -0.745 -4.086 1 96.69 205 LEU A C 1
ATOM 1530 O O . LEU A 1 205 ? -8.711 0.228 -4.777 1 96.69 205 LEU A O 1
ATOM 1534 N N . LEU A 1 206 ? -7.328 -0.792 -3.363 1 97.94 206 LEU A N 1
ATOM 1535 C CA . LEU A 1 206 ? -6.453 0.373 -3.266 1 97.94 206 LEU A CA 1
ATOM 1536 C C . LEU A 1 206 ? -5.734 0.624 -4.59 1 97.94 206 LEU A C 1
ATOM 1538 O O . LEU A 1 206 ? -5.461 1.772 -4.941 1 97.94 206 LEU A O 1
ATOM 1542 N N . THR A 1 207 ? -5.434 -0.444 -5.316 1 97.38 207 THR A N 1
ATOM 1543 C CA . THR A 1 207 ? -4.855 -0.298 -6.645 1 97.38 207 THR A CA 1
ATOM 1544 C C . THR A 1 207 ? -5.801 0.471 -7.566 1 97.38 207 THR A C 1
ATOM 1546 O O . THR A 1 207 ? -5.387 1.417 -8.242 1 97.38 207 THR A O 1
ATOM 1549 N N . ARG A 1 208 ? -7.023 0.109 -7.578 1 96 208 ARG A N 1
ATOM 1550 C CA . ARG A 1 208 ? -8.031 0.825 -8.359 1 96 208 ARG A CA 1
ATOM 1551 C C . ARG A 1 208 ? -8.266 2.223 -7.801 1 96 208 ARG A C 1
ATOM 1553 O O . ARG A 1 208 ? -8.516 3.166 -8.555 1 96 208 ARG A O 1
ATOM 1560 N N . GLY A 1 209 ? -8.227 2.266 -6.512 1 97.12 209 GLY A N 1
ATOM 1561 C CA . GLY A 1 209 ? -8.406 3.549 -5.852 1 97.12 209 GLY A CA 1
ATOM 1562 C C . GLY A 1 209 ? -7.348 4.566 -6.23 1 97.12 209 GLY A C 1
ATOM 1563 O O . GLY A 1 209 ? -7.648 5.75 -6.406 1 97.12 209 GLY A O 1
ATOM 1564 N N . LEU A 1 210 ? -6.113 4.09 -6.328 1 98.25 210 LEU A N 1
ATOM 1565 C CA . LEU A 1 210 ? -5.055 5.004 -6.742 1 98.25 210 LEU A CA 1
ATOM 1566 C C . LEU A 1 210 ? -5.309 5.527 -8.156 1 98.25 210 LEU A C 1
ATOM 1568 O O . LEU A 1 210 ? -5.062 6.699 -8.438 1 98.25 210 LEU A O 1
ATOM 1572 N N . ARG A 1 211 ? -5.773 4.703 -9.008 1 96.44 211 ARG A N 1
ATOM 1573 C CA . ARG A 1 211 ? -6.105 5.133 -10.367 1 96.44 211 ARG A CA 1
ATOM 1574 C C . ARG A 1 211 ? -7.211 6.184 -10.352 1 96.44 211 ARG A C 1
ATOM 1576 O O . ARG A 1 211 ? -7.164 7.152 -11.109 1 96.44 211 ARG A O 1
ATOM 1583 N N . GLU A 1 212 ? -8.188 5.914 -9.555 1 97 212 GLU A N 1
ATOM 1584 C CA . GLU A 1 212 ? -9.266 6.883 -9.398 1 97 212 GLU A CA 1
ATOM 1585 C C . GLU A 1 212 ? -8.734 8.219 -8.867 1 97 212 GLU A C 1
ATOM 1587 O O . GLU A 1 212 ? -9.133 9.281 -9.352 1 97 212 GLU A O 1
ATOM 1592 N N . MET A 1 213 ? -7.832 8.148 -7.914 1 98.38 213 MET A N 1
ATOM 1593 C CA . MET A 1 213 ? -7.207 9.352 -7.371 1 98.38 213 MET A CA 1
ATOM 1594 C C . MET A 1 213 ? -6.469 10.125 -8.461 1 98.38 213 MET A C 1
ATOM 1596 O O . MET A 1 213 ? -6.586 11.344 -8.555 1 98.38 213 MET A O 1
ATOM 1600 N N . VAL A 1 214 ? -5.746 9.406 -9.289 1 98.06 214 VAL A N 1
ATOM 1601 C CA . VAL A 1 214 ? -4.957 10.016 -10.344 1 98.06 214 VAL A CA 1
ATOM 1602 C C . VAL A 1 214 ? -5.883 10.695 -11.359 1 98.06 214 VAL A C 1
ATOM 1604 O O . VAL A 1 214 ? -5.66 11.844 -11.742 1 98.06 214 VAL A O 1
ATOM 1607 N N . ARG A 1 215 ? -6.902 9.961 -11.781 1 96.44 215 ARG A N 1
ATOM 1608 C CA . ARG A 1 215 ? -7.84 10.516 -12.75 1 96.44 215 ARG A CA 1
ATOM 1609 C C . ARG A 1 215 ? -8.5 11.781 -12.219 1 96.44 215 ARG A C 1
ATOM 1611 O O . ARG A 1 215 ? -8.562 12.797 -12.914 1 96.44 215 ARG A O 1
ATOM 1618 N N . PHE A 1 216 ? -8.945 11.672 -11.047 1 97.12 216 PHE A N 1
ATOM 1619 C CA . PHE A 1 216 ? -9.555 12.82 -10.383 1 97.12 216 PHE A CA 1
ATOM 1620 C C . PHE A 1 216 ? -8.555 13.969 -10.258 1 97.12 216 PHE A C 1
ATOM 1622 O O . PHE A 1 216 ? -8.852 15.102 -10.641 1 97.12 216 PHE A O 1
ATOM 1629 N N . GLY A 1 217 ? -7.387 13.672 -9.664 1 97.62 217 GLY A N 1
ATOM 1630 C CA . GLY A 1 217 ? -6.379 14.688 -9.414 1 97.62 217 GLY A CA 1
ATOM 1631 C C . GLY A 1 217 ? -5.93 15.414 -10.664 1 97.62 217 GLY A C 1
ATOM 1632 O O . GLY A 1 217 ? -5.805 16.641 -10.672 1 97.62 217 GLY A O 1
ATOM 1633 N N . VAL A 1 218 ? -5.742 14.648 -11.719 1 97.19 218 VAL A N 1
ATOM 1634 C CA . VAL A 1 218 ? -5.289 15.227 -12.977 1 97.19 218 VAL A CA 1
ATOM 1635 C C . VAL A 1 218 ? -6.398 16.078 -13.586 1 97.19 218 VAL A C 1
ATOM 1637 O O . VAL A 1 218 ? -6.141 17.172 -14.102 1 97.19 218 VAL A O 1
ATOM 1640 N N . ALA A 1 219 ? -7.625 15.602 -13.492 1 94.81 219 ALA A N 1
ATOM 1641 C CA . ALA A 1 219 ? -8.766 16.375 -13.984 1 94.81 219 ALA A CA 1
ATOM 1642 C C . ALA A 1 219 ? -8.883 17.703 -13.258 1 94.81 219 ALA A C 1
ATOM 1644 O O . ALA A 1 219 ? -9.32 18.703 -13.844 1 94.81 219 ALA A O 1
ATOM 1645 N N . MET A 1 220 ? -8.367 17.734 -12.055 1 96.25 220 MET A N 1
ATOM 1646 C CA . MET A 1 220 ? -8.492 18.938 -11.227 1 96.25 220 MET A CA 1
ATOM 1647 C C . MET A 1 220 ? -7.23 19.797 -11.32 1 96.25 220 MET A C 1
ATOM 1649 O O . MET A 1 220 ? -7.078 20.766 -10.578 1 96.25 220 MET A O 1
ATOM 1653 N N . GLY A 1 221 ? -6.312 19.406 -12.148 1 96.5 221 GLY A N 1
ATOM 1654 C CA . GLY A 1 221 ? -5.18 20.266 -12.461 1 96.5 221 GLY A CA 1
ATOM 1655 C C . GLY A 1 221 ? -3.895 19.828 -11.781 1 96.5 221 GLY A C 1
ATOM 1656 O O . GLY A 1 221 ? -2.871 20.5 -11.891 1 96.5 221 GLY A O 1
ATOM 1657 N N . GLY A 1 222 ? -3.883 18.688 -11.078 1 98.06 222 GLY A N 1
ATOM 1658 C CA . GLY A 1 222 ? -2.662 18.141 -10.5 1 98.06 222 GLY A CA 1
ATOM 1659 C C . GLY A 1 222 ? -1.798 17.422 -11.508 1 98.06 222 GLY A C 1
ATOM 1660 O O . GLY A 1 222 ? -2.279 17.016 -12.57 1 98.06 222 GLY A O 1
ATOM 1661 N N . GLU A 1 223 ? -0.54 17.344 -11.156 1 98.25 223 GLU A N 1
ATOM 1662 C CA . GLU A 1 223 ? 0.38 16.562 -11.977 1 98.25 223 GLU A CA 1
ATOM 1663 C C . GLU A 1 223 ? 0.289 15.07 -11.641 1 98.25 223 GLU A C 1
ATOM 1665 O O . GLU A 1 223 ? 0.272 14.695 -10.469 1 98.25 223 GLU A O 1
ATOM 1670 N N . GLU A 1 224 ? 0.236 14.234 -12.633 1 97.75 224 GLU A N 1
ATOM 1671 C CA . GLU A 1 224 ? 0.096 12.797 -12.453 1 97.75 224 GLU A CA 1
ATOM 1672 C C . GLU A 1 224 ? 1.172 12.242 -11.523 1 97.75 224 GLU A C 1
ATOM 1674 O O . GLU A 1 224 ? 0.879 11.445 -10.633 1 97.75 224 GLU A O 1
ATOM 1679 N N . ALA A 1 225 ? 2.402 12.648 -11.633 1 97.12 225 ALA A N 1
ATOM 1680 C CA . ALA A 1 225 ? 3.539 12.141 -10.875 1 97.12 225 ALA A CA 1
ATOM 1681 C C . ALA A 1 225 ? 3.352 12.383 -9.375 1 97.12 225 ALA A C 1
ATOM 1683 O O . ALA A 1 225 ? 3.807 11.586 -8.555 1 97.12 225 ALA A O 1
ATOM 1684 N N . THR A 1 226 ? 2.66 13.445 -9.031 1 98.25 226 THR A N 1
ATOM 1685 C CA . THR A 1 226 ? 2.434 13.805 -7.633 1 98.25 226 THR A CA 1
ATOM 1686 C C . THR A 1 226 ? 1.642 12.719 -6.914 1 98.25 226 THR A C 1
ATOM 1688 O O . THR A 1 226 ? 1.933 12.391 -5.762 1 98.25 226 THR A O 1
ATOM 1691 N N . PHE A 1 227 ? 0.751 12.078 -7.605 1 98.56 227 PHE A N 1
ATOM 1692 C CA . PHE A 1 227 ? -0.149 11.109 -6.992 1 98.56 227 PHE A CA 1
ATOM 1693 C C . PHE A 1 227 ? 0.555 9.773 -6.781 1 98.56 227 PHE A C 1
ATOM 1695 O O . PHE A 1 227 ? 0.156 8.992 -5.922 1 98.56 227 PHE A O 1
ATOM 1702 N N . TYR A 1 228 ? 1.619 9.547 -7.473 1 97.81 228 TYR A N 1
ATOM 1703 C CA . TYR A 1 228 ? 2.418 8.336 -7.285 1 97.81 228 TYR A CA 1
ATOM 1704 C C . TYR A 1 228 ? 3.551 8.586 -6.297 1 97.81 228 TYR A C 1
ATOM 1706 O O . TYR A 1 228 ? 4.336 7.68 -6 1 97.81 228 TYR A O 1
ATOM 1714 N N . GLY A 1 229 ? 3.625 9.789 -5.75 1 97.38 229 GLY A N 1
ATOM 1715 C CA . GLY A 1 229 ? 4.645 10.156 -4.781 1 97.38 229 GLY A CA 1
ATOM 1716 C C . GLY A 1 229 ? 4.164 10.07 -3.346 1 97.38 229 GLY A C 1
ATOM 1717 O O . GLY A 1 229 ? 3.199 9.359 -3.051 1 97.38 229 GLY A O 1
ATOM 1718 N N . LEU A 1 230 ? 4.828 10.789 -2.504 1 97.62 230 LEU A N 1
ATOM 1719 C CA . LEU A 1 230 ? 4.621 10.719 -1.062 1 97.62 230 LEU A CA 1
ATOM 1720 C C . LEU A 1 230 ? 3.24 11.242 -0.686 1 97.62 230 LEU A C 1
ATOM 1722 O O . LEU A 1 230 ? 2.559 10.656 0.161 1 97.62 230 LEU A O 1
ATOM 1726 N N . SER A 1 231 ? 2.799 12.297 -1.331 1 98.06 231 SER A N 1
ATOM 1727 C CA . SER A 1 231 ? 1.549 12.938 -0.941 1 98.06 231 SER A CA 1
ATOM 1728 C C . SER A 1 231 ? 0.347 12.234 -1.565 1 98.06 231 SER A C 1
ATOM 1730 O O . SER A 1 231 ? -0.799 12.547 -1.237 1 98.06 231 SER A O 1
ATOM 1732 N N . GLY A 1 232 ? 0.57 11.359 -2.518 1 98.38 232 GLY A N 1
ATOM 1733 C CA . GLY A 1 232 ? -0.458 10.516 -3.104 1 98.38 232 GLY A CA 1
ATOM 1734 C C . GLY A 1 232 ? -0.403 9.086 -2.607 1 98.38 232 GLY A C 1
ATOM 1735 O O . GLY A 1 232 ? -0.993 8.758 -1.575 1 98.38 232 GLY A O 1
ATOM 1736 N N . LEU A 1 233 ? 0.387 8.297 -3.244 1 98.75 233 LEU A N 1
ATOM 1737 C CA . LEU A 1 233 ? 0.516 6.883 -2.912 1 98.75 233 LEU A CA 1
ATOM 1738 C C . LEU A 1 233 ? 1.027 6.703 -1.486 1 98.75 233 LEU A C 1
ATOM 1740 O O . LEU A 1 233 ? 0.462 5.926 -0.713 1 98.75 233 LEU A O 1
ATOM 1744 N N . GLY A 1 234 ? 2.111 7.398 -1.165 1 98.5 234 GLY A N 1
ATOM 1745 C CA . GLY A 1 234 ? 2.686 7.254 0.162 1 98.5 234 GLY A CA 1
ATOM 1746 C C . GLY A 1 234 ? 1.685 7.488 1.276 1 98.5 234 GLY A C 1
ATOM 1747 O O . GLY A 1 234 ? 1.552 6.668 2.186 1 98.5 234 GLY A O 1
ATOM 1748 N N . ASP A 1 235 ? 1.046 8.609 1.149 1 98.69 235 ASP A N 1
ATOM 1749 C CA . ASP A 1 235 ? 0.066 8.961 2.172 1 98.69 235 ASP A CA 1
ATOM 1750 C C . ASP A 1 235 ? -1.104 7.98 2.174 1 98.69 235 ASP A C 1
ATOM 1752 O O . ASP A 1 235 ? -1.646 7.656 3.232 1 98.69 235 ASP A O 1
ATOM 1756 N N . LEU A 1 236 ? -1.501 7.508 1.002 1 98.88 236 LEU A N 1
ATOM 1757 C CA . LEU A 1 236 ? -2.555 6.508 0.895 1 98.88 236 LEU A CA 1
ATOM 1758 C C . LEU A 1 236 ? -2.168 5.23 1.635 1 98.88 236 LEU A C 1
ATOM 1760 O O . LEU A 1 236 ? -2.969 4.684 2.396 1 98.88 236 LEU A O 1
ATOM 1764 N N . LEU A 1 237 ? -0.967 4.781 1.47 1 98.88 237 LEU A N 1
ATOM 1765 C CA . LEU A 1 237 ? -0.504 3.549 2.098 1 98.88 237 LEU A CA 1
ATOM 1766 C C . LEU A 1 237 ? -0.469 3.691 3.615 1 98.88 237 LEU A C 1
ATOM 1768 O O . LEU A 1 237 ? -0.987 2.836 4.336 1 98.88 237 LEU A O 1
ATOM 1772 N N . ALA A 1 238 ? 0.094 4.797 4.09 1 98.62 238 ALA A N 1
ATOM 1773 C CA . ALA A 1 238 ? 0.192 5.008 5.531 1 98.62 238 ALA A CA 1
ATOM 1774 C C . ALA A 1 238 ? -1.191 5.051 6.176 1 98.62 238 ALA A C 1
ATOM 1776 O O . ALA A 1 238 ? -1.373 4.59 7.305 1 98.62 238 ALA A O 1
ATOM 1777 N N . THR A 1 239 ? -2.129 5.609 5.477 1 98.56 239 THR A N 1
ATOM 1778 C CA . THR A 1 239 ? -3.457 5.809 6.043 1 98.56 239 THR A CA 1
ATOM 1779 C C . THR A 1 239 ? -4.301 4.543 5.898 1 98.56 239 THR A C 1
ATOM 1781 O O . THR A 1 239 ? -5.035 4.172 6.816 1 98.56 239 THR A O 1
ATOM 1784 N N . ALA A 1 240 ? -4.184 3.844 4.789 1 98.75 240 ALA A N 1
ATOM 1785 C CA . ALA A 1 240 ? -5.062 2.717 4.488 1 98.75 240 ALA A CA 1
ATOM 1786 C C . ALA A 1 240 ? -4.621 1.462 5.234 1 98.75 240 ALA A C 1
ATOM 1788 O O . ALA A 1 240 ? -5.395 0.515 5.383 1 98.75 240 ALA A O 1
ATOM 1789 N N . TYR A 1 241 ? -3.375 1.436 5.75 1 98.62 241 TYR A N 1
ATOM 1790 C CA . TYR A 1 241 ? -2.883 0.19 6.328 1 98.62 241 TYR A CA 1
ATOM 1791 C C . TYR A 1 241 ? -2.539 0.373 7.801 1 98.62 241 TYR A C 1
ATOM 1793 O O . TYR A 1 241 ? -2.355 -0.607 8.531 1 98.62 241 TYR A O 1
ATOM 1801 N N . SER A 1 242 ? -2.482 1.583 8.289 1 97.88 242 SER A N 1
ATOM 1802 C CA . SER A 1 242 ? -2.018 1.829 9.648 1 97.88 242 SER A CA 1
ATOM 1803 C C . SER A 1 242 ? -3.166 1.752 10.648 1 97.88 242 SER A C 1
ATOM 1805 O O . SER A 1 242 ? -4.281 2.186 10.352 1 97.88 242 SER A O 1
ATOM 1807 N N . ARG A 1 243 ? -2.812 1.324 11.828 1 94.31 243 ARG A N 1
ATOM 1808 C CA . ARG A 1 243 ? -3.777 1.316 12.922 1 94.31 243 ARG A CA 1
ATOM 1809 C C . ARG A 1 243 ? -4.008 2.725 13.461 1 94.31 243 ARG A C 1
ATOM 1811 O O . ARG A 1 243 ? -5.008 2.982 14.133 1 94.31 243 ARG A O 1
ATOM 1818 N N . HIS A 1 244 ? -3.129 3.627 13.117 1 93.94 244 HIS A N 1
ATOM 1819 C CA . HIS A 1 244 ? -3.238 5 13.594 1 93.94 244 HIS A CA 1
ATOM 1820 C C . HIS A 1 244 ? -4.258 5.789 12.781 1 93.94 244 HIS A C 1
ATOM 1822 O O . HIS A 1 244 ? -4.676 6.875 13.188 1 93.94 244 HIS A O 1
ATOM 1828 N N . SER A 1 245 ? -4.664 5.258 11.656 1 96.25 245 SER A N 1
ATOM 1829 C CA . SER A 1 245 ? -5.539 6 10.758 1 96.25 245 SER A CA 1
ATOM 1830 C C . SER A 1 245 ? -6.965 6.055 11.297 1 96.25 245 SER A C 1
ATOM 1832 O O . SER A 1 245 ? -7.629 5.023 11.414 1 96.25 245 SER A O 1
ATOM 1834 N N . ARG A 1 246 ? -7.48 7.207 11.492 1 94.25 246 ARG A N 1
ATOM 1835 C CA . ARG A 1 246 ? -8.852 7.414 11.938 1 94.25 246 ARG A CA 1
ATOM 1836 C C . ARG A 1 246 ? -9.844 7.102 10.82 1 94.25 246 ARG A C 1
ATOM 1838 O O . ARG A 1 246 ? -10.961 6.641 11.086 1 94.25 246 ARG A O 1
ATOM 1845 N N . ASN A 1 247 ? -9.477 7.359 9.57 1 97 247 ASN A N 1
ATOM 1846 C CA . ASN A 1 247 ? -10.344 7.098 8.438 1 97 247 ASN A CA 1
ATOM 1847 C C . ASN A 1 247 ? -10.523 5.602 8.203 1 97 247 ASN A C 1
ATOM 1849 O O . ASN A 1 247 ? -11.648 5.125 8.039 1 97 247 ASN A O 1
ATOM 1853 N N . ARG A 1 248 ? -9.414 4.836 8.172 1 98 248 ARG A N 1
ATOM 1854 C CA . ARG A 1 248 ? -9.5 3.387 8.031 1 98 248 ARG A CA 1
ATOM 1855 C C . ARG A 1 248 ? -10.32 2.777 9.164 1 98 248 ARG A C 1
ATOM 1857 O O . ARG A 1 248 ? -11.188 1.936 8.914 1 98 248 ARG A O 1
ATOM 1864 N N . GLY A 1 249 ? -10 3.232 10.414 1 97 249 GLY A N 1
ATOM 1865 C CA . GLY A 1 249 ? -10.742 2.748 11.57 1 97 249 GLY A CA 1
ATOM 1866 C C . GLY A 1 249 ? -12.234 3.029 11.477 1 97 249 GLY A C 1
ATOM 1867 O O . GLY A 1 249 ? -13.055 2.186 11.852 1 97 249 GLY A O 1
ATOM 1868 N N . ALA A 1 250 ? -12.555 4.195 11.023 1 97.19 250 ALA A N 1
ATOM 1869 C CA . ALA A 1 250 ? -13.961 4.57 10.875 1 97.19 250 ALA A CA 1
ATOM 1870 C C . ALA A 1 250 ? -14.656 3.68 9.859 1 97.19 250 ALA A C 1
ATOM 1872 O O . ALA A 1 250 ? -15.805 3.273 10.062 1 97.19 250 ALA A O 1
ATOM 1873 N N . GLY A 1 251 ? -14 3.4 8.719 1 97.5 251 GLY A N 1
ATOM 1874 C CA . GLY A 1 251 ? -14.57 2.477 7.75 1 97.5 251 GLY A CA 1
ATOM 1875 C C . GLY A 1 251 ? -14.883 1.112 8.336 1 97.5 251 GLY A C 1
ATOM 1876 O O . GLY A 1 251 ? -15.953 0.554 8.094 1 97.5 251 GLY A O 1
ATOM 1877 N N . GLU A 1 252 ? -13.93 0.593 9.117 1 98 252 GLU A N 1
ATOM 1878 C CA . GLU A 1 252 ? -14.102 -0.705 9.758 1 98 252 GLU A CA 1
ATOM 1879 C C . GLU A 1 252 ? -15.281 -0.686 10.727 1 98 252 GLU A C 1
ATOM 1881 O O . GLU A 1 252 ? -16.125 -1.584 10.703 1 98 252 GLU A O 1
ATOM 1886 N N . ALA A 1 253 ? -15.328 0.38 11.57 1 97.06 253 ALA A N 1
ATOM 1887 C CA . ALA A 1 253 ? -16.375 0.503 12.578 1 97.06 253 ALA A CA 1
ATOM 1888 C C . ALA A 1 253 ? -17.75 0.622 11.93 1 97.06 253 ALA A C 1
ATOM 1890 O O . ALA A 1 253 ? -18.719 0.037 12.414 1 97.06 253 ALA A O 1
ATOM 1891 N N . LEU A 1 254 ? -17.781 1.34 10.867 1 96.62 254 LEU A N 1
ATOM 1892 C CA . LEU A 1 254 ? -19.031 1.584 10.18 1 96.62 254 LEU A CA 1
ATOM 1893 C C . LEU A 1 254 ? -19.672 0.274 9.727 1 96.62 254 LEU A C 1
ATOM 1895 O O . LEU A 1 254 ? -20.859 0.028 9.992 1 96.62 254 LEU A O 1
ATOM 1899 N N . VAL A 1 255 ? -18.906 -0.592 9.125 1 96.88 255 VAL A N 1
ATOM 1900 C CA . VAL A 1 255 ? -19.484 -1.797 8.539 1 96.88 255 VAL A CA 1
ATOM 1901 C C . VAL A 1 255 ? -19.703 -2.846 9.625 1 96.88 255 VAL A C 1
ATOM 1903 O O . VAL A 1 255 ? -20.422 -3.824 9.414 1 96.88 255 VAL A O 1
ATOM 1906 N N . ARG A 1 256 ? -19.156 -2.59 10.75 1 96.25 256 ARG A N 1
ATOM 1907 C CA . ARG A 1 256 ? -19.391 -3.473 11.891 1 96.25 256 ARG A CA 1
ATOM 1908 C C . ARG A 1 256 ? -20.562 -2.992 12.727 1 96.25 256 ARG A C 1
ATOM 1910 O O . ARG A 1 256 ? -20.844 -3.545 13.797 1 96.25 256 ARG A O 1
ATOM 1917 N N . GLY A 1 257 ? -21.156 -1.87 12.367 1 94.5 257 GLY A N 1
ATOM 1918 C CA . GLY A 1 257 ? -22.438 -1.518 12.945 1 94.5 257 GLY A CA 1
ATOM 1919 C C . GLY A 1 257 ? -22.391 -0.247 13.773 1 94.5 257 GLY A C 1
ATOM 1920 O O . GLY A 1 257 ? -23.406 0.167 14.344 1 94.5 257 GLY A O 1
ATOM 1921 N N . THR A 1 258 ? -21.281 0.402 13.852 1 94.31 258 THR A N 1
ATOM 1922 C CA . THR A 1 258 ? -21.203 1.673 14.562 1 94.31 258 THR A CA 1
ATOM 1923 C C . THR A 1 258 ? -21.969 2.76 13.812 1 94.31 258 THR A C 1
ATOM 1925 O O . THR A 1 258 ? -21.719 2.99 12.625 1 94.31 258 THR A O 1
ATOM 1928 N N . PRO A 1 259 ? -22.828 3.42 14.516 1 93 259 PRO A N 1
ATOM 1929 C CA . PRO A 1 259 ? -23.578 4.492 13.852 1 93 259 PRO A CA 1
ATOM 1930 C C . PRO A 1 259 ? -22.688 5.672 13.461 1 93 259 PRO A C 1
ATOM 1932 O O . PRO A 1 259 ? -21.719 5.98 14.156 1 93 259 PRO A O 1
ATOM 1935 N N . LEU A 1 260 ? -23.094 6.273 12.391 1 92.25 260 LEU A N 1
ATOM 1936 C CA . LEU A 1 260 ? -22.328 7.402 11.852 1 92.25 260 LEU A CA 1
ATOM 1937 C C . LEU A 1 260 ? -22.156 8.492 12.898 1 92.25 260 LEU A C 1
ATOM 1939 O O . LEU A 1 260 ? -21.078 9.078 13.016 1 92.25 260 LEU A O 1
ATOM 1943 N N . GLU A 1 261 ? -23.109 8.773 13.703 1 90 261 GLU A N 1
ATOM 1944 C CA . GLU A 1 261 ? -23.078 9.812 14.719 1 90 261 GLU A CA 1
ATOM 1945 C C . GLU A 1 261 ? -22.016 9.516 15.781 1 90 261 GLU A C 1
ATOM 1947 O O . GLU A 1 261 ? -21.359 10.43 16.281 1 90 261 GLU A O 1
ATOM 1952 N N . ALA A 1 262 ? -21.906 8.281 16.062 1 90.31 262 ALA A N 1
ATOM 1953 C CA . ALA A 1 262 ? -20.922 7.863 17.062 1 90.31 262 ALA A CA 1
ATOM 1954 C C . ALA A 1 262 ? -19.5 8.039 16.531 1 90.31 262 ALA A C 1
ATOM 1956 O O . ALA A 1 262 ? -18.578 8.312 17.312 1 90.31 262 ALA A O 1
ATOM 1957 N N . LEU A 1 263 ? -19.328 7.871 15.227 1 88.31 263 LEU A N 1
ATOM 1958 C CA . LEU A 1 263 ? -18.016 8.047 14.617 1 88.31 263 LEU A CA 1
ATOM 1959 C C . LEU A 1 263 ? -17.594 9.516 14.648 1 88.31 263 LEU A C 1
ATOM 1961 O O . LEU A 1 263 ? -16.406 9.812 14.82 1 88.31 263 LEU A O 1
ATOM 1965 N N . GLU A 1 264 ? -18.453 10.312 14.57 1 78.94 264 GLU A N 1
ATOM 1966 C CA . GLU A 1 264 ? -18.172 11.75 14.523 1 78.94 264 GLU A CA 1
ATOM 1967 C C . GLU A 1 264 ? -17.797 12.281 15.898 1 78.94 264 GLU A C 1
ATOM 1969 O O . GLU A 1 264 ? -17.031 13.242 16.016 1 78.94 264 GLU A O 1
ATOM 1974 N N . VAL A 1 265 ? -18.281 11.664 16.969 1 71.56 265 VAL A N 1
ATOM 1975 C CA . VAL A 1 265 ? -18 12.078 18.344 1 71.56 265 VAL A CA 1
ATOM 1976 C C . VAL A 1 265 ? -16.594 11.648 18.734 1 71.56 265 VAL A C 1
ATOM 1978 O O . VAL A 1 265 ? -15.898 12.359 19.469 1 71.56 265 VAL A O 1
ATOM 1981 N N . ARG A 1 266 ? -16.141 10.531 18.25 1 66.88 266 ARG A N 1
ATOM 1982 C CA . ARG A 1 266 ? -14.867 9.945 18.656 1 66.88 266 ARG A CA 1
ATOM 1983 C C . ARG A 1 266 ? -13.688 10.711 18.062 1 66.88 266 ARG A C 1
ATOM 1985 O O . ARG A 1 266 ? -12.562 10.617 18.562 1 66.88 266 ARG A O 1
ATOM 1992 N N . GLY A 1 267 ? -14.07 11.531 17.125 1 73.12 267 GLY A N 1
ATOM 1993 C CA . GLY A 1 267 ? -13.016 12.289 16.469 1 73.12 267 GLY A CA 1
ATOM 1994 C C . GLY A 1 267 ? -13.344 12.648 15.039 1 73.12 267 GLY A C 1
ATOM 1995 O O . GLY A 1 267 ? -14.258 12.078 14.445 1 73.12 267 GLY A O 1
ATOM 1996 N N . VAL A 1 268 ? -12.586 13.562 14.672 1 76.69 268 VAL A N 1
ATOM 1997 C CA . VAL A 1 268 ? -12.852 14.055 13.32 1 76.69 268 VAL A CA 1
ATOM 1998 C C . VAL A 1 268 ? -12.383 13.031 12.297 1 76.69 268 VAL A C 1
ATOM 2000 O O . VAL A 1 268 ? -11.227 12.586 12.328 1 76.69 268 VAL A O 1
ATOM 2003 N N . VAL A 1 269 ? -13.32 12.57 11.445 1 91.88 269 VAL A N 1
ATOM 2004 C CA . VAL A 1 269 ? -13.016 11.688 10.32 1 91.88 269 VAL A CA 1
ATOM 2005 C C . VAL A 1 269 ? -13.078 12.469 9.016 1 91.88 269 VAL A C 1
ATOM 2007 O O . VAL A 1 269 ? -14.156 12.617 8.422 1 91.88 269 VAL A O 1
ATOM 2010 N N . GLU A 1 270 ? -11.93 12.828 8.547 1 93 270 GLU A N 1
ATOM 2011 C CA . GLU A 1 270 ? -11.82 13.719 7.395 1 93 270 GLU A CA 1
ATOM 2012 C C . GLU A 1 270 ? -12.469 13.117 6.156 1 93 270 GLU A C 1
ATOM 2014 O O . GLU A 1 270 ? -13.023 13.836 5.32 1 93 270 GLU A O 1
ATOM 2019 N N . GLY A 1 271 ? -12.422 11.789 6.043 1 95.31 271 GLY A N 1
ATOM 2020 C CA . GLY A 1 271 ? -12.953 11.109 4.871 1 95.31 271 GLY A CA 1
ATOM 2021 C C . GLY A 1 271 ? -14.445 11.289 4.699 1 95.31 271 GLY A C 1
ATOM 2022 O O . GLY A 1 271 ? -14.953 11.297 3.576 1 95.31 271 GLY A O 1
ATOM 2023 N N . LEU A 1 272 ? -15.18 11.43 5.789 1 94.44 272 LEU A N 1
ATOM 2024 C CA . LEU A 1 272 ? -16.625 11.625 5.742 1 94.44 272 LEU A CA 1
ATOM 2025 C C . LEU A 1 272 ? -16.969 12.984 5.156 1 94.44 272 LEU A C 1
ATOM 2027 O O . LEU A 1 272 ? -17.938 13.109 4.398 1 94.44 272 LEU A O 1
ATOM 2031 N N . TYR A 1 273 ? -16.125 13.945 5.484 1 92.06 273 TYR A N 1
ATOM 2032 C CA . TYR A 1 273 ? -16.344 15.289 4.949 1 92.06 273 TYR A CA 1
ATOM 2033 C C . TYR A 1 273 ? -15.883 15.375 3.496 1 92.06 273 TYR A C 1
ATOM 2035 O O . TYR A 1 273 ? -16.578 15.945 2.654 1 92.06 273 TYR A O 1
ATOM 2043 N N . ALA A 1 274 ? -14.82 14.781 3.23 1 95.38 274 ALA A N 1
ATOM 2044 C CA . ALA A 1 274 ? -14.234 14.82 1.896 1 95.38 274 ALA A CA 1
ATOM 2045 C C . ALA A 1 274 ? -15.148 14.164 0.868 1 95.38 274 ALA A C 1
ATOM 2047 O O . ALA A 1 274 ? -15.32 14.68 -0.24 1 95.38 274 ALA A O 1
ATOM 2048 N N . VAL A 1 275 ? -15.734 13.016 1.24 1 96.88 275 VAL A N 1
ATOM 2049 C CA . VAL A 1 275 ? -16.516 12.266 0.268 1 96.88 275 VAL A CA 1
ATOM 2050 C C . VAL A 1 275 ? -17.797 13.031 -0.073 1 96.88 275 VAL A C 1
ATOM 2052 O O . VAL A 1 275 ? -18.266 12.984 -1.211 1 96.88 275 VAL A O 1
ATOM 2055 N N . ARG A 1 276 ? -18.328 13.789 0.895 1 94.81 276 ARG A N 1
ATOM 2056 C CA . ARG A 1 276 ? -19.5 14.609 0.619 1 94.81 276 ARG A CA 1
ATOM 2057 C C . ARG A 1 276 ? -19.172 15.711 -0.381 1 94.81 276 ARG A C 1
ATOM 2059 O O . ARG A 1 276 ? -19.922 15.93 -1.341 1 94.81 276 ARG A O 1
ATOM 2066 N N . ALA A 1 277 ? -18.109 16.375 -0.109 1 94.62 277 ALA A N 1
ATOM 2067 C CA . ALA A 1 277 ? -17.672 17.438 -1.012 1 94.62 277 ALA A CA 1
ATOM 2068 C C . ALA A 1 277 ? -17.375 16.891 -2.402 1 94.62 277 ALA A C 1
ATOM 2070 O O . ALA A 1 277 ? -17.719 17.5 -3.41 1 94.62 277 ALA A O 1
ATOM 2071 N N . LEU A 1 278 ? -16.766 15.734 -2.488 1 95.94 278 LEU A N 1
ATOM 2072 C CA . LEU A 1 278 ? -16.391 15.109 -3.752 1 95.94 278 LEU A CA 1
ATOM 2073 C C . LEU A 1 278 ? -17.625 14.727 -4.555 1 95.94 278 LEU A C 1
ATOM 2075 O O . LEU A 1 278 ? -17.656 14.891 -5.773 1 95.94 278 LEU A O 1
ATOM 2079 N N . MET A 1 279 ? -18.562 14.203 -3.871 1 95.75 279 MET A N 1
ATOM 2080 C CA . MET A 1 279 ? -19.781 13.773 -4.562 1 95.75 279 MET A CA 1
ATOM 2081 C C . MET A 1 279 ? -20.562 14.969 -5.086 1 95.75 279 MET A C 1
ATOM 2083 O O . MET A 1 279 ? -21.141 14.906 -6.168 1 95.75 279 MET A O 1
ATOM 2087 N N . ALA A 1 280 ? -20.609 16.031 -4.297 1 94.88 280 ALA A N 1
ATOM 2088 C CA . ALA A 1 280 ? -21.25 17.266 -4.777 1 94.88 280 ALA A CA 1
ATOM 2089 C C . ALA A 1 280 ? -20.562 17.766 -6.039 1 94.88 280 ALA A C 1
ATOM 2091 O O . ALA A 1 280 ? -21.219 18.141 -7.008 1 94.88 280 ALA A O 1
ATOM 2092 N N . TRP A 1 281 ? -19.297 17.75 -6.027 1 94.25 281 TRP A N 1
ATOM 2093 C CA . TRP A 1 281 ? -18.5 18.172 -7.176 1 94.25 281 TRP A CA 1
ATOM 2094 C C . TRP A 1 281 ? -18.734 17.25 -8.367 1 94.25 281 TRP A C 1
ATOM 2096 O O . TRP A 1 281 ? -18.922 17.719 -9.492 1 94.25 281 TRP A O 1
ATOM 2106 N N . ALA A 1 282 ? -18.625 15.93 -8.141 1 94.31 282 ALA A N 1
ATOM 2107 C CA . ALA A 1 282 ? -18.766 14.945 -9.203 1 94.31 282 ALA A CA 1
ATOM 2108 C C . ALA A 1 282 ? -20.125 15.078 -9.891 1 94.31 282 ALA A C 1
ATOM 2110 O O . ALA A 1 282 ? -20.219 14.938 -11.117 1 94.31 282 ALA A O 1
ATOM 2111 N N . LYS A 1 283 ? -21.125 15.32 -9.133 1 93 283 LYS A N 1
ATOM 2112 C CA . LYS A 1 283 ? -22.453 15.523 -9.672 1 93 283 LYS A CA 1
ATOM 2113 C C . LYS A 1 283 ? -22.516 16.766 -10.562 1 93 283 LYS A C 1
ATOM 2115 O O . LYS A 1 283 ? -23.094 16.734 -11.648 1 93 283 LYS A O 1
ATOM 2120 N N . ALA A 1 284 ? -21.922 17.797 -10.125 1 91.44 284 ALA A N 1
ATOM 2121 C CA . ALA A 1 284 ? -21.922 19.047 -10.875 1 91.44 284 ALA A CA 1
ATOM 2122 C C . ALA A 1 284 ? -21.125 18.922 -12.164 1 91.44 284 ALA A C 1
ATOM 2124 O O . ALA A 1 284 ? -21.484 19.5 -13.188 1 91.44 284 ALA A O 1
ATOM 2125 N N . GLU A 1 285 ? -20.047 18.109 -12.195 1 91.62 285 GLU A N 1
ATOM 2126 C CA . GLU A 1 285 ? -19.125 18.031 -13.312 1 91.62 285 GLU A CA 1
ATOM 2127 C C . GLU A 1 285 ? -19.422 16.812 -14.188 1 91.62 285 GLU A C 1
ATOM 2129 O O . GLU A 1 285 ? -18.938 16.719 -15.312 1 91.62 285 GLU A O 1
ATOM 2134 N N . GLY A 1 286 ? -20.172 15.906 -13.688 1 92.38 286 GLY A N 1
ATOM 2135 C CA . GLY A 1 286 ? -20.422 14.648 -14.375 1 92.38 286 GLY A CA 1
ATOM 2136 C C . GLY A 1 286 ? -19.234 13.703 -14.336 1 92.38 286 GLY A C 1
ATOM 2137 O O . GLY A 1 286 ? -18.969 12.992 -15.305 1 92.38 286 GLY A O 1
ATOM 2138 N N . ALA A 1 287 ? -18.484 13.82 -13.273 1 93.44 287 ALA A N 1
ATOM 2139 C CA . ALA A 1 287 ? -17.281 12.984 -13.125 1 93.44 287 ALA A CA 1
ATOM 2140 C C . ALA A 1 287 ? -17.641 11.625 -12.539 1 93.44 287 ALA A C 1
ATOM 2142 O O . ALA A 1 287 ? -18.547 11.523 -11.695 1 93.44 287 ALA A O 1
ATOM 2143 N N . GLU A 1 288 ? -16.938 10.578 -12.969 1 93.81 288 GLU A N 1
ATOM 2144 C CA . GLU A 1 288 ? -17.141 9.227 -12.461 1 93.81 288 GLU A CA 1
ATOM 2145 C C . GLU A 1 288 ? -16.047 8.836 -11.461 1 93.81 288 GLU A C 1
ATOM 2147 O O . GLU A 1 288 ? -14.898 8.625 -11.844 1 93.81 288 GLU A O 1
ATOM 2152 N N . LEU A 1 289 ? -16.453 8.688 -10.242 1 96.31 289 LEU A N 1
ATOM 2153 C CA . LEU A 1 289 ? -15.586 8.234 -9.156 1 96.31 289 LEU A CA 1
ATOM 2154 C C . LEU A 1 289 ? -16.203 7.043 -8.43 1 96.31 289 LEU A C 1
ATOM 2156 O O . LEU A 1 289 ? -16.719 7.188 -7.32 1 96.31 289 LEU A O 1
ATOM 2160 N N . PRO A 1 290 ? -16.062 5.879 -9.023 1 96.19 290 PRO A N 1
ATOM 2161 C CA . PRO A 1 290 ? -16.828 4.711 -8.562 1 96.19 290 PRO A CA 1
ATOM 2162 C C . PRO A 1 290 ? -16.562 4.379 -7.098 1 96.19 290 PRO A C 1
ATOM 2164 O O . PRO A 1 290 ? -17.484 4.066 -6.352 1 96.19 290 PRO A O 1
ATOM 2167 N N . ILE A 1 291 ? -15.375 4.414 -6.676 1 97.12 291 ILE A N 1
ATOM 2168 C CA . ILE A 1 291 ? -15.062 4.035 -5.301 1 97.12 291 ILE A CA 1
ATOM 2169 C C . ILE A 1 291 ? -15.594 5.098 -4.344 1 97.12 291 ILE A C 1
ATOM 2171 O O . ILE A 1 291 ? -16.234 4.773 -3.338 1 97.12 291 ILE A O 1
ATOM 2175 N N . ALA A 1 292 ? -15.344 6.383 -4.633 1 97.5 292 ALA A N 1
ATOM 2176 C CA . ALA A 1 292 ? -15.867 7.461 -3.799 1 97.5 292 ALA A CA 1
ATOM 2177 C C . ALA A 1 292 ? -17.391 7.406 -3.725 1 97.5 292 ALA A C 1
ATOM 2179 O O . ALA A 1 292 ? -17.984 7.637 -2.664 1 97.5 292 ALA A O 1
ATOM 2180 N N . GLU A 1 293 ? -18 7.109 -4.836 1 97.19 293 GLU A N 1
ATOM 2181 C CA . GLU A 1 293 ? -19.453 6.992 -4.879 1 97.19 293 GLU A CA 1
ATOM 2182 C C . GLU A 1 293 ? -19.938 5.859 -3.982 1 97.19 293 GLU A C 1
ATOM 2184 O O . GLU A 1 293 ? -20.922 6.016 -3.254 1 97.19 293 GLU A O 1
ATOM 2189 N N . ALA A 1 294 ? -19.25 4.719 -4.082 1 97.19 294 ALA A N 1
ATOM 2190 C CA . ALA A 1 294 ? -19.625 3.588 -3.234 1 97.19 294 ALA A CA 1
ATOM 2191 C C . ALA A 1 294 ? -19.5 3.943 -1.756 1 97.19 294 ALA A C 1
ATOM 2193 O O . ALA A 1 294 ? -20.375 3.621 -0.955 1 97.19 294 ALA A O 1
ATOM 2194 N N . VAL A 1 295 ? -18.453 4.633 -1.402 1 97.81 295 VAL A N 1
ATOM 2195 C CA . VAL A 1 295 ? -18.234 5.047 -0.019 1 97.81 295 VAL A CA 1
ATOM 2196 C C . VAL A 1 295 ? -19.359 5.984 0.422 1 97.81 295 VAL A C 1
ATOM 2198 O O . VAL A 1 295 ? -19.938 5.812 1.503 1 97.81 295 VAL A O 1
ATOM 2201 N N . HIS A 1 296 ? -19.672 6.938 -0.423 1 97.69 296 HIS A N 1
ATOM 2202 C CA . HIS A 1 296 ? -20.719 7.895 -0.104 1 97.69 296 HIS A CA 1
ATOM 2203 C C . HIS A 1 296 ? -22.062 7.195 0.116 1 97.69 296 HIS A C 1
ATOM 2205 O O . HIS A 1 296 ? -22.781 7.496 1.077 1 97.69 296 HIS A O 1
ATOM 2211 N N . ARG A 1 297 ? -22.391 6.285 -0.753 1 97 297 ARG A N 1
ATOM 2212 C CA . ARG A 1 297 ? -23.672 5.59 -0.688 1 97 297 ARG A CA 1
ATOM 2213 C C . ARG A 1 297 ? -23.75 4.695 0.544 1 97 297 ARG A C 1
ATOM 2215 O O . ARG A 1 297 ? -24.812 4.566 1.162 1 97 297 ARG A O 1
ATOM 2222 N N . VAL A 1 298 ? -22.641 4.062 0.899 1 97.06 298 VAL A N 1
ATOM 2223 C CA . VAL A 1 298 ? -22.609 3.232 2.098 1 97.06 298 VAL A CA 1
ATOM 2224 C C . VAL A 1 298 ? -22.766 4.109 3.338 1 97.06 298 VAL A C 1
ATOM 2226 O O . VAL A 1 298 ? -23.562 3.785 4.23 1 97.06 298 VAL A O 1
ATOM 2229 N N . VAL A 1 299 ? -22.094 5.262 3.357 1 96.38 299 VAL A N 1
ATOM 2230 C CA . VAL A 1 299 ? -22.031 6.113 4.539 1 96.38 299 VAL A CA 1
ATOM 2231 C C . VAL A 1 299 ? -23.359 6.855 4.719 1 96.38 299 VAL A C 1
ATOM 2233 O O . VAL A 1 299 ? -23.875 6.965 5.836 1 96.38 299 VAL A O 1
ATOM 2236 N N . TYR A 1 300 ? -23.953 7.344 3.613 1 95.69 300 TYR A N 1
ATOM 2237 C CA . TYR A 1 300 ? -25.016 8.336 3.779 1 95.69 300 TYR A CA 1
ATOM 2238 C C . TYR A 1 300 ? -26.344 7.82 3.213 1 95.69 300 TYR A C 1
ATOM 2240 O O . TYR A 1 300 ? -27.406 8.375 3.496 1 95.69 300 TYR A O 1
ATOM 2248 N N . GLU A 1 301 ? -26.266 6.711 2.404 1 95.31 301 GLU A N 1
ATOM 2249 C CA . GLU A 1 301 ? -27.5 6.289 1.735 1 95.31 301 GLU A CA 1
ATOM 2250 C C . GLU A 1 301 ? -27.875 4.863 2.123 1 95.31 301 GLU A C 1
ATOM 2252 O O . GLU A 1 301 ? -28.797 4.281 1.543 1 95.31 301 GLU A O 1
ATOM 2257 N N . GLY A 1 302 ? -27.125 4.25 2.951 1 91.62 302 GLY A N 1
ATOM 2258 C CA . GLY A 1 302 ? -27.484 2.951 3.496 1 91.62 302 GLY A CA 1
ATOM 2259 C C . GLY A 1 302 ? -27.203 1.804 2.545 1 91.62 302 GLY A C 1
ATOM 2260 O O . GLY A 1 302 ? -27.766 0.715 2.695 1 91.62 302 GLY A O 1
ATOM 2261 N N . LEU A 1 303 ? -26.391 2.09 1.59 1 94.75 303 LEU A N 1
ATOM 2262 C CA . LEU A 1 303 ? -26.016 1.014 0.682 1 94.75 303 LEU A CA 1
ATOM 2263 C C . LEU A 1 303 ? -25.281 -0.096 1.433 1 94.75 303 LEU A C 1
ATOM 2265 O O . LEU A 1 303 ? -24.453 0.179 2.301 1 94.75 303 LEU A O 1
ATOM 2269 N N . ASP A 1 304 ? -25.641 -1.337 1.063 1 95.62 304 ASP A N 1
ATOM 2270 C CA . ASP A 1 304 ? -24.953 -2.484 1.646 1 95.62 304 ASP A CA 1
ATOM 2271 C C . ASP A 1 304 ? -23.469 -2.486 1.267 1 95.62 304 ASP A C 1
ATOM 2273 O O . ASP A 1 304 ? -23.125 -2.531 0.083 1 95.62 304 ASP A O 1
ATOM 2277 N N . PRO A 1 305 ? -22.641 -2.424 2.277 1 95.25 305 PRO A N 1
ATOM 2278 C CA . PRO A 1 305 ? -21.203 -2.309 1.967 1 95.25 305 PRO A CA 1
ATOM 2279 C C . PRO A 1 305 ? -20.672 -3.523 1.213 1 95.25 305 PRO A C 1
ATOM 2281 O O . PRO A 1 305 ? -19.812 -3.381 0.339 1 95.25 305 PRO A O 1
ATOM 2284 N N . MET A 1 306 ? -21.109 -4.664 1.559 1 93.19 306 MET A N 1
ATOM 2285 C CA . MET A 1 306 ? -20.672 -5.871 0.874 1 93.19 306 MET A CA 1
ATOM 2286 C C . MET A 1 306 ? -21 -5.812 -0.613 1 93.19 306 MET A C 1
ATOM 2288 O O . MET A 1 306 ? -20.141 -6.043 -1.46 1 93.19 306 MET A O 1
ATOM 2292 N N . LYS A 1 307 ? -22.172 -5.469 -0.913 1 91.38 307 LYS A N 1
ATOM 2293 C CA . LYS A 1 307 ? -22.609 -5.355 -2.301 1 91.38 307 LYS A CA 1
ATOM 2294 C C . LYS A 1 307 ? -21.844 -4.262 -3.033 1 91.38 307 LYS A C 1
ATOM 2296 O O . LYS A 1 307 ? -21.438 -4.441 -4.188 1 91.38 307 LYS A O 1
ATOM 2301 N N . ALA A 1 308 ? -21.625 -3.188 -2.379 1 91.94 308 ALA A N 1
ATOM 2302 C CA . ALA A 1 308 ? -20.953 -2.039 -2.979 1 91.94 308 ALA A CA 1
ATOM 2303 C C . ALA A 1 308 ? -19.5 -2.381 -3.348 1 91.94 308 ALA A C 1
ATOM 2305 O O . ALA A 1 308 ? -19.062 -2.094 -4.461 1 91.94 308 ALA A O 1
ATOM 2306 N N . LEU A 1 309 ? -18.828 -3.051 -2.422 1 87.38 309 LEU A N 1
ATOM 2307 C CA . LEU A 1 309 ? -17.406 -3.311 -2.613 1 87.38 309 LEU A CA 1
ATOM 2308 C C . LEU A 1 309 ? -17.188 -4.441 -3.609 1 87.38 309 LEU A C 1
ATOM 2310 O O . LEU A 1 309 ? -16.266 -4.391 -4.426 1 87.38 309 LEU A O 1
ATOM 2314 N N . LEU A 1 310 ? -18.078 -5.383 -3.582 1 84 310 LEU A N 1
ATOM 2315 C CA . LEU A 1 310 ? -17.969 -6.488 -4.527 1 84 310 LEU A CA 1
ATOM 2316 C C . LEU A 1 310 ? -18.234 -6.012 -5.953 1 84 310 LEU A C 1
ATOM 2318 O O . LEU A 1 310 ? -17.625 -6.496 -6.898 1 84 310 LEU A O 1
ATOM 2322 N N . ALA A 1 311 ? -19.125 -5.043 -6.023 1 83.5 311 ALA A N 1
ATOM 2323 C CA . ALA A 1 311 ? -19.438 -4.48 -7.336 1 83.5 311 ALA A CA 1
ATOM 2324 C C . ALA A 1 311 ? -18.219 -3.77 -7.926 1 83.5 311 ALA A C 1
ATOM 2326 O O . ALA A 1 311 ? -18.031 -3.764 -9.141 1 83.5 311 ALA A O 1
ATOM 2327 N N . LEU A 1 312 ? -17.453 -3.197 -7.105 1 83.81 312 LEU A N 1
ATOM 2328 C CA . LEU A 1 312 ? -16.266 -2.473 -7.551 1 83.81 312 LEU A CA 1
ATOM 2329 C C . LEU A 1 312 ? -15.195 -3.439 -8.062 1 83.81 312 LEU A C 1
ATOM 2331 O O . LEU A 1 312 ? -14.398 -3.086 -8.93 1 83.81 312 LEU A O 1
ATOM 2335 N N . MET A 1 313 ? -15.242 -4.688 -7.438 1 70.88 313 MET A N 1
ATOM 2336 C CA . MET A 1 313 ? -14.281 -5.703 -7.852 1 70.88 313 MET A CA 1
ATOM 2337 C C . MET A 1 313 ? -14.703 -6.352 -9.164 1 70.88 313 MET A C 1
ATOM 2339 O O . MET A 1 313 ? -13.859 -6.848 -9.922 1 70.88 313 MET A O 1
ATOM 2343 N N . GLY A 1 314 ? -16.062 -6.41 -9.406 1 59.5 314 GLY A N 1
ATOM 2344 C CA . GLY A 1 314 ? -16.641 -7.039 -10.586 1 59.5 314 GLY A CA 1
ATOM 2345 C C . GLY A 1 314 ? -16.609 -6.148 -11.812 1 59.5 314 GLY A C 1
ATOM 2346 O O . GLY A 1 314 ? -16.922 -6.598 -12.922 1 59.5 314 GLY A O 1
ATOM 2347 N N . ARG A 1 315 ? -16.438 -4.949 -11.633 1 56.34 315 ARG A N 1
ATOM 2348 C CA . ARG A 1 315 ? -16.484 -4.066 -12.797 1 56.34 315 ARG A CA 1
ATOM 2349 C C . ARG A 1 315 ? -15.281 -4.305 -13.711 1 56.34 315 ARG A C 1
ATOM 2351 O O . ARG A 1 315 ? -14.172 -4.539 -13.234 1 56.34 315 ARG A O 1
ATOM 2358 N N . GLU A 1 316 ? -15.555 -4.887 -14.938 1 49.06 316 GLU A N 1
ATOM 2359 C CA . GLU A 1 316 ? -14.602 -5.172 -16 1 49.06 316 GLU A CA 1
ATOM 2360 C C . GLU A 1 316 ? -13.508 -4.109 -16.047 1 49.06 316 GLU A C 1
ATOM 2362 O O . GLU A 1 316 ? -13.797 -2.91 -16.078 1 49.06 316 GLU A O 1
ATOM 2367 N N . PRO A 1 317 ? -12.32 -4.414 -15.586 1 46.59 317 PRO A N 1
ATOM 2368 C CA . PRO A 1 317 ? -11.234 -3.494 -15.945 1 46.59 317 PRO A CA 1
ATOM 2369 C C . PRO A 1 317 ? -11.305 -3.047 -17.406 1 46.59 317 PRO A C 1
ATOM 2371 O O . PRO A 1 317 ? -11.508 -3.871 -18.297 1 46.59 317 PRO A O 1
ATOM 2374 N N . LYS A 1 318 ? -11.883 -1.976 -17.703 1 45.84 318 LYS A N 1
ATOM 2375 C CA . LYS A 1 318 ? -11.477 -1.654 -19.062 1 45.84 318 LYS A CA 1
ATOM 2376 C C . LYS A 1 318 ? -10.047 -2.121 -19.344 1 45.84 318 LYS A C 1
ATOM 2378 O O . LYS A 1 318 ? -9.227 -2.199 -18.422 1 45.84 318 LYS A O 1
ATOM 2383 N N . PRO A 1 319 ? -9.828 -2.961 -20.438 1 39.44 319 PRO A N 1
ATOM 2384 C CA . PRO A 1 319 ? -8.461 -3.408 -20.703 1 39.44 319 PRO A CA 1
ATOM 2385 C C . PRO A 1 319 ? -7.406 -2.523 -20.031 1 39.44 319 PRO A C 1
ATOM 2387 O O . PRO A 1 319 ? -7.555 -1.3 -20 1 39.44 319 PRO A O 1
ATOM 2390 N N . GLU A 1 320 ? -6.781 -3.018 -18.938 1 35.97 320 GLU A N 1
ATOM 2391 C CA . GLU A 1 320 ? 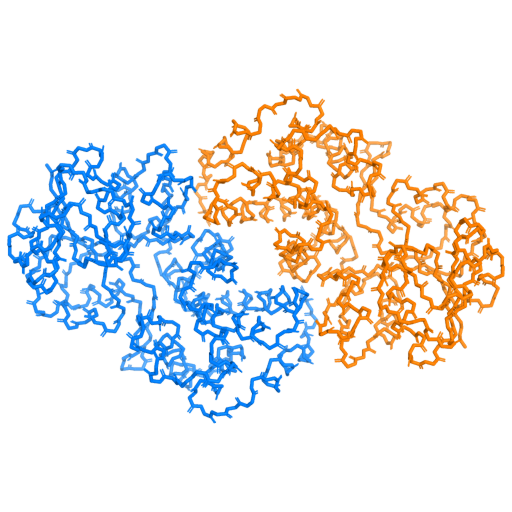-5.613 -2.26 -18.5 1 35.97 320 GLU A CA 1
ATOM 2392 C C . GLU A 1 320 ? -4.922 -1.585 -19.688 1 35.97 320 GLU A C 1
ATOM 2394 O O . GLU A 1 320 ? -4.578 -2.244 -20.672 1 35.97 320 GLU A O 1
ATOM 2399 N N . LEU A 1 321 ? -5.258 -0.326 -20.016 1 32.59 321 LEU A N 1
ATOM 2400 C CA . LEU A 1 321 ? -4.504 0.254 -21.125 1 32.59 321 LEU A CA 1
ATOM 2401 C C . LEU A 1 321 ? -3.027 -0.115 -21.031 1 32.59 321 LEU A C 1
ATOM 2403 O O . LEU A 1 321 ? -2.459 -0.14 -19.938 1 32.59 321 LEU A O 1
ATOM 2407 N N . MET B 1 1 ? -12.086 -31.969 -20.297 1 91.69 1 MET B N 1
ATOM 2408 C CA . MET B 1 1 ? -10.93 -31.094 -20.062 1 91.69 1 MET B CA 1
ATOM 2409 C C . MET B 1 1 ? -10.289 -31.375 -18.719 1 91.69 1 MET B C 1
ATOM 2411 O O . MET B 1 1 ? -10.984 -31.641 -17.734 1 91.69 1 MET B O 1
ATOM 2415 N N . LYS B 1 2 ? -8.945 -31.578 -18.766 1 97.75 2 LYS B N 1
ATOM 2416 C CA . LYS B 1 2 ? -8.156 -31.828 -17.562 1 97.75 2 LYS B CA 1
ATOM 2417 C C . LYS B 1 2 ? -6.996 -30.844 -17.453 1 97.75 2 LYS B C 1
ATOM 2419 O O . LYS B 1 2 ? -6.414 -30.453 -18.469 1 97.75 2 LYS B O 1
ATOM 2424 N N . VAL B 1 3 ? -6.719 -30.406 -16.234 1 98.81 3 VAL B N 1
ATOM 2425 C CA . VAL B 1 3 ? -5.59 -29.5 -15.992 1 98.81 3 VAL B CA 1
ATOM 2426 C C . VAL B 1 3 ? -4.602 -30.172 -15.031 1 98.81 3 VAL B C 1
ATOM 2428 O O . VAL B 1 3 ? -5.012 -30.797 -14.055 1 98.81 3 VAL B O 1
ATOM 2431 N N . ALA B 1 4 ? -3.344 -30.062 -15.359 1 98.88 4 ALA B N 1
ATOM 2432 C CA . ALA B 1 4 ? -2.307 -30.516 -14.43 1 98.88 4 ALA B CA 1
ATOM 2433 C C . ALA B 1 4 ? -1.696 -29.328 -13.68 1 98.88 4 ALA B C 1
ATOM 2435 O O . ALA B 1 4 ? -1.404 -28.297 -14.281 1 98.88 4 ALA B O 1
ATOM 2436 N N . ILE B 1 5 ? -1.577 -29.438 -12.438 1 98.88 5 ILE B N 1
ATOM 2437 C CA . ILE B 1 5 ? -0.833 -28.484 -11.633 1 98.88 5 ILE B CA 1
ATOM 2438 C C . ILE B 1 5 ? 0.448 -29.125 -11.109 1 98.88 5 ILE B C 1
ATOM 2440 O O . ILE B 1 5 ? 0.398 -30.125 -10.391 1 98.88 5 ILE B O 1
ATOM 2444 N N . LEU B 1 6 ? 1.523 -28.594 -11.539 1 98.75 6 LEU B N 1
ATOM 2445 C CA . LEU B 1 6 ? 2.83 -29.094 -11.117 1 98.75 6 LEU B CA 1
ATOM 2446 C C . LEU B 1 6 ? 3.354 -28.297 -9.922 1 98.75 6 LEU B C 1
ATOM 2448 O O . LEU B 1 6 ? 3.822 -27.172 -10.07 1 98.75 6 LEU B O 1
ATOM 2452 N N . GLY B 1 7 ? 3.367 -28.906 -8.742 1 98 7 GLY B N 1
ATOM 2453 C CA . GLY B 1 7 ? 3.684 -28.281 -7.469 1 98 7 GLY B CA 1
ATOM 2454 C C . GLY B 1 7 ? 2.523 -28.297 -6.492 1 98 7 GLY B C 1
ATOM 2455 O O . GLY B 1 7 ? 1.503 -27.641 -6.727 1 98 7 GLY B O 1
ATOM 2456 N N . ALA B 1 8 ? 2.742 -28.969 -5.379 1 98.25 8 ALA B N 1
ATOM 2457 C CA . ALA B 1 8 ? 1.671 -29.141 -4.402 1 98.25 8 ALA B CA 1
ATOM 2458 C C . ALA B 1 8 ? 1.909 -28.281 -3.166 1 98.25 8 ALA B C 1
ATOM 2460 O O . ALA B 1 8 ? 1.634 -28.719 -2.043 1 98.25 8 ALA B O 1
ATOM 2461 N N . GLY B 1 9 ? 2.486 -27.109 -3.379 1 96.75 9 GLY B N 1
ATOM 2462 C CA . GLY B 1 9 ? 2.527 -26.125 -2.314 1 96.75 9 GLY B CA 1
ATOM 2463 C C . GLY B 1 9 ? 1.201 -25.406 -2.107 1 96.75 9 GLY B C 1
ATOM 2464 O O . GLY B 1 9 ? 0.165 -25.875 -2.598 1 96.75 9 GLY B O 1
ATOM 2465 N N . ALA B 1 10 ? 1.238 -24.359 -1.371 1 97.06 10 ALA B N 1
ATOM 2466 C CA . ALA B 1 10 ? 0.025 -23.609 -1.036 1 97.06 10 ALA B CA 1
ATOM 2467 C C . ALA B 1 10 ? -0.653 -23.078 -2.293 1 97.06 10 ALA B C 1
ATOM 2469 O O . ALA B 1 10 ? -1.859 -23.25 -2.479 1 97.06 10 ALA B O 1
ATOM 2470 N N . TRP B 1 11 ? 0.14 -22.484 -3.162 1 97.88 11 TRP B N 1
ATOM 2471 C CA . TRP B 1 11 ? -0.427 -21.797 -4.32 1 97.88 11 TRP B CA 1
ATOM 2472 C C . TRP B 1 11 ? -0.966 -22.797 -5.336 1 97.88 11 TRP B C 1
ATOM 2474 O O . TRP B 1 11 ? -2.055 -22.625 -5.883 1 97.88 11 TRP B O 1
ATOM 2484 N N . GLY B 1 12 ? -0.166 -23.828 -5.59 1 98.62 12 GLY B N 1
ATOM 2485 C CA . GLY B 1 12 ? -0.678 -24.875 -6.461 1 98.62 12 GLY B CA 1
ATOM 2486 C C . GLY B 1 12 ? -1.97 -25.484 -5.957 1 98.62 12 GLY B C 1
ATOM 2487 O O . GLY B 1 12 ? -2.906 -25.688 -6.734 1 98.62 12 GLY B O 1
ATOM 2488 N N . THR B 1 13 ? -2.002 -25.75 -4.707 1 98.81 13 THR B N 1
ATOM 2489 C CA . THR B 1 13 ? -3.203 -26.312 -4.098 1 98.81 13 THR B CA 1
ATOM 2490 C C . THR B 1 13 ? -4.379 -25.344 -4.23 1 98.81 13 THR B C 1
ATOM 2492 O O . THR B 1 13 ? -5.488 -25.766 -4.574 1 98.81 13 THR B O 1
ATOM 2495 N N . ALA B 1 14 ? -4.141 -24.078 -3.994 1 98.81 14 ALA B N 1
ATOM 2496 C CA . ALA B 1 14 ? -5.199 -23.078 -4.066 1 98.81 14 ALA B CA 1
ATOM 2497 C C . ALA B 1 14 ? -5.781 -23 -5.477 1 98.81 14 ALA B C 1
ATOM 2499 O O . ALA B 1 14 ? -7 -22.953 -5.652 1 98.81 14 ALA B O 1
ATOM 2500 N N . LEU B 1 15 ? -4.902 -22.953 -6.477 1 98.88 15 LEU B N 1
ATOM 2501 C CA . LEU B 1 15 ? -5.363 -22.906 -7.859 1 98.88 15 LEU B CA 1
ATOM 2502 C C . LEU B 1 15 ? -6.129 -24.172 -8.227 1 98.88 15 LEU B C 1
ATOM 2504 O O . LEU B 1 15 ? -7.113 -24.109 -8.969 1 98.88 15 LEU B O 1
ATOM 2508 N N . GLY B 1 16 ? -5.625 -25.297 -7.703 1 98.88 16 GLY B N 1
ATOM 2509 C CA . GLY B 1 16 ? -6.344 -26.547 -7.895 1 98.88 16 GLY B CA 1
ATOM 2510 C C . GLY B 1 16 ? -7.746 -26.516 -7.312 1 98.88 16 GLY B C 1
ATOM 2511 O O . GLY B 1 16 ? -8.688 -27 -7.938 1 98.88 16 GLY B O 1
ATOM 2512 N N . VAL B 1 17 ? -7.863 -25.984 -6.129 1 98.81 17 VAL B N 1
ATOM 2513 C CA . VAL B 1 17 ? -9.156 -25.875 -5.461 1 98.81 17 VAL B CA 1
ATOM 2514 C C . VAL B 1 17 ? -10.102 -25.016 -6.312 1 98.81 17 VAL B C 1
ATOM 2516 O O . VAL B 1 17 ? -11.266 -25.391 -6.504 1 98.81 17 VAL B O 1
ATOM 2519 N N . VAL B 1 18 ? -9.648 -23.922 -6.863 1 98.44 18 VAL B N 1
ATOM 2520 C CA . VAL B 1 18 ? -10.453 -23.016 -7.672 1 98.44 18 VAL B CA 1
ATOM 2521 C C . VAL B 1 18 ? -10.984 -23.75 -8.898 1 98.44 18 VAL B C 1
ATOM 2523 O O . VAL B 1 18 ? -12.188 -23.734 -9.172 1 98.44 18 VAL B O 1
ATOM 2526 N N . LEU B 1 19 ? -10.133 -24.438 -9.617 1 98.69 19 LEU B N 1
ATOM 2527 C CA . LEU B 1 19 ? -10.523 -25.109 -10.844 1 98.69 19 LEU B CA 1
ATOM 2528 C C . LEU B 1 19 ? -11.43 -26.297 -10.547 1 98.69 19 LEU B C 1
ATOM 2530 O O . LEU B 1 19 ? -12.469 -26.469 -11.188 1 98.69 19 LEU B O 1
ATOM 2534 N N . ALA B 1 20 ? -11.016 -27.094 -9.578 1 98.69 20 ALA B N 1
ATOM 2535 C CA . ALA B 1 20 ? -11.758 -28.312 -9.258 1 98.69 20 ALA B CA 1
ATOM 2536 C C . ALA B 1 20 ? -13.156 -27.984 -8.742 1 98.69 20 ALA B C 1
ATOM 2538 O O . ALA B 1 20 ? -14.102 -28.734 -8.977 1 98.69 20 ALA B O 1
ATOM 2539 N N . SER B 1 21 ? -13.281 -26.922 -8.055 1 97.81 21 SER B N 1
ATOM 2540 C CA . SER B 1 21 ? -14.578 -26.516 -7.531 1 97.81 21 SER B CA 1
ATOM 2541 C C . SER B 1 21 ? -15.539 -26.141 -8.664 1 97.81 21 SER B C 1
ATOM 2543 O O . SER B 1 21 ? -16.75 -26.078 -8.461 1 97.81 21 SER B O 1
ATOM 2545 N N . LYS B 1 22 ? -15.023 -25.953 -9.812 1 97 22 LYS B N 1
ATOM 2546 C CA . LYS B 1 22 ? -15.844 -25.672 -10.992 1 97 22 LYS B CA 1
ATOM 2547 C C . LYS B 1 22 ? -16.172 -26.938 -11.766 1 97 22 LYS B C 1
ATOM 2549 O O . LYS B 1 22 ? -16.75 -26.875 -12.852 1 97 22 LYS B O 1
ATOM 2554 N N . GLY B 1 23 ? -15.711 -28.016 -11.242 1 97.25 23 GLY B N 1
ATOM 2555 C CA . GLY B 1 23 ? -15.984 -29.297 -11.867 1 97.25 23 GLY B CA 1
ATOM 2556 C C . GLY B 1 23 ? -14.938 -29.688 -12.891 1 97.25 23 GLY B C 1
ATOM 2557 O O . GLY B 1 23 ? -15.13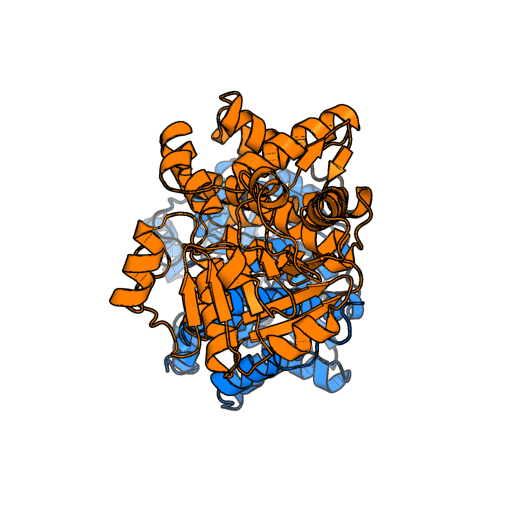3 -30.641 -13.648 1 97.25 23 GLY B O 1
ATOM 2558 N N . ILE B 1 24 ? -13.859 -28.969 -12.891 1 98.12 24 ILE B N 1
ATOM 2559 C CA . ILE B 1 24 ? -12.781 -29.281 -13.82 1 98.12 24 ILE B CA 1
ATOM 2560 C C . ILE B 1 24 ? -11.836 -30.312 -13.195 1 98.12 24 ILE B C 1
ATOM 2562 O O . ILE B 1 24 ? -11.305 -30.078 -12.102 1 98.12 24 ILE B O 1
ATOM 2566 N N . PRO B 1 25 ? -11.617 -31.422 -13.828 1 98.75 25 PRO B N 1
ATOM 2567 C CA . PRO B 1 25 ? -10.648 -32.406 -13.297 1 98.75 25 PRO B CA 1
ATOM 2568 C C . PRO B 1 25 ? -9.234 -31.828 -13.227 1 98.75 25 PRO B C 1
ATOM 2570 O O . PRO B 1 25 ? -8.734 -31.281 -14.211 1 98.75 25 PRO B O 1
ATOM 2573 N N . VAL B 1 26 ? -8.625 -31.938 -12.07 1 98.88 26 VAL B N 1
ATOM 2574 C CA . VAL B 1 26 ? -7.293 -31.391 -11.836 1 98.88 26 VAL B CA 1
ATOM 2575 C C . VAL B 1 26 ? -6.395 -32.469 -11.227 1 98.88 26 VAL B C 1
ATOM 2577 O O . VAL B 1 26 ? -6.762 -33.094 -10.242 1 98.88 26 VAL B O 1
ATOM 2580 N N . ALA B 1 27 ? -5.289 -32.719 -11.859 1 98.88 27 ALA B N 1
ATOM 2581 C CA . ALA B 1 27 ? -4.238 -33.5 -11.234 1 98.88 27 ALA B CA 1
ATOM 2582 C C . ALA B 1 27 ? -3.215 -32.625 -10.531 1 98.88 27 ALA B C 1
ATOM 2584 O O . ALA B 1 27 ? -2.654 -31.703 -11.148 1 98.88 27 ALA B O 1
ATOM 2585 N N . LEU B 1 28 ? -3.023 -32.812 -9.297 1 98.88 28 LEU B N 1
ATOM 2586 C CA . LEU B 1 28 ? -2.045 -32.062 -8.5 1 98.88 28 LEU B CA 1
ATOM 2587 C C . LEU B 1 28 ? -0.794 -32.906 -8.266 1 98.88 28 LEU B C 1
ATOM 2589 O O . LEU B 1 28 ? -0.818 -33.875 -7.48 1 98.88 28 LEU B O 1
ATOM 2593 N N . TRP B 1 29 ? 0.272 -32.531 -8.883 1 98.81 29 TRP B N 1
ATOM 2594 C CA . TRP B 1 29 ? 1.515 -33.312 -8.789 1 98.81 29 TRP B CA 1
ATOM 2595 C C . TRP B 1 29 ? 2.332 -32.844 -7.582 1 98.81 29 TRP B C 1
ATOM 2597 O O . TRP B 1 29 ? 2.617 -31.656 -7.426 1 98.81 29 TRP B O 1
ATOM 2607 N N . ALA B 1 30 ? 2.59 -33.75 -6.715 1 98.31 30 ALA B N 1
ATOM 2608 C CA . ALA B 1 30 ? 3.537 -33.562 -5.617 1 98.31 30 ALA B CA 1
ATOM 2609 C C . ALA B 1 30 ? 4.832 -34.344 -5.875 1 98.31 30 ALA B C 1
ATOM 2611 O O . ALA B 1 30 ? 4.812 -35.531 -6.094 1 98.31 30 ALA B O 1
ATOM 2612 N N . ARG B 1 31 ? 5.859 -33.594 -5.82 1 95.5 31 ARG B N 1
ATOM 2613 C CA . ARG B 1 31 ? 7.156 -34.219 -6.082 1 95.5 31 ARG B CA 1
ATOM 2614 C C . ARG B 1 31 ? 7.445 -35.312 -5.082 1 95.5 31 ARG B C 1
ATOM 2616 O O . ARG B 1 31 ? 7.988 -36.375 -5.453 1 95.5 31 ARG B O 1
ATOM 2623 N N . ARG B 1 32 ? 7.102 -35.094 -3.768 1 96.38 32 ARG B N 1
ATOM 2624 C CA . ARG B 1 32 ? 7.305 -36.094 -2.727 1 96.38 32 ARG B CA 1
ATOM 2625 C C . ARG B 1 32 ? 6.141 -37.094 -2.684 1 96.38 32 ARG B C 1
ATOM 2627 O O . ARG B 1 32 ? 4.996 -36.719 -2.449 1 96.38 32 ARG B O 1
ATOM 2634 N N . LYS B 1 33 ? 6.469 -38.344 -2.836 1 97.75 33 LYS B N 1
ATOM 2635 C CA . LYS B 1 33 ? 5.453 -39.375 -2.801 1 97.75 33 LYS B CA 1
ATOM 2636 C C . LYS B 1 33 ? 4.664 -39.344 -1.495 1 97.75 33 LYS B C 1
ATOM 2638 O O . LYS B 1 33 ? 3.441 -39.5 -1.496 1 97.75 33 LYS B O 1
ATOM 2643 N N . GLU B 1 34 ? 5.344 -39.062 -0.424 1 98.06 34 GLU B N 1
ATOM 2644 C CA . GLU B 1 34 ? 4.707 -39.031 0.889 1 98.06 34 GLU B CA 1
ATOM 2645 C C . GLU B 1 34 ? 3.676 -37.906 0.963 1 98.06 34 GLU B C 1
ATOM 2647 O O . GLU B 1 34 ? 2.621 -38.062 1.578 1 98.06 34 GLU B O 1
ATOM 2652 N N . GLN B 1 35 ? 3.965 -36.844 0.344 1 98 35 GLN B N 1
ATOM 2653 C CA . GLN B 1 35 ? 3.02 -35.719 0.333 1 98 35 GLN B CA 1
ATOM 2654 C C . GLN B 1 35 ? 1.774 -36.094 -0.48 1 98 35 GLN B C 1
ATOM 2656 O O . GLN B 1 35 ? 0.653 -35.781 -0.067 1 98 35 GLN B O 1
ATOM 2661 N N . ALA B 1 36 ? 1.979 -36.656 -1.646 1 98.38 36 ALA B N 1
ATOM 2662 C CA . ALA B 1 36 ? 0.846 -37.031 -2.486 1 98.38 36 ALA B CA 1
ATOM 2663 C C . ALA B 1 36 ? -0.096 -37.969 -1.741 1 98.38 36 ALA B C 1
ATOM 2665 O O . ALA B 1 36 ? -1.317 -37.812 -1.812 1 98.38 36 ALA B O 1
ATOM 2666 N N . GLU B 1 37 ? 0.524 -38.906 -1.079 1 98.06 37 GLU B N 1
ATOM 2667 C CA . GLU B 1 37 ? -0.266 -39.875 -0.322 1 98.06 37 GLU B CA 1
ATOM 2668 C C . GLU B 1 37 ? -1.02 -39.188 0.819 1 98.06 37 GLU B C 1
ATOM 2670 O O . GLU B 1 37 ? -2.193 -39.5 1.055 1 98.06 37 GLU B O 1
ATOM 2675 N N . ALA B 1 38 ? -0.331 -38.344 1.503 1 98.31 38 ALA B N 1
ATOM 2676 C CA . ALA B 1 38 ? -0.961 -37.594 2.596 1 98.31 38 ALA B CA 1
ATOM 2677 C C . ALA B 1 38 ? -2.133 -36.75 2.09 1 98.31 38 ALA B C 1
ATOM 2679 O O . ALA B 1 38 ? -3.176 -36.688 2.742 1 98.31 38 ALA B O 1
ATOM 2680 N N . LEU B 1 39 ? -1.964 -36.156 0.973 1 98.75 39 LEU B N 1
ATOM 2681 C CA . LEU B 1 39 ? -3.012 -35.344 0.364 1 98.75 39 LEU B CA 1
ATOM 2682 C C . LEU B 1 39 ? -4.227 -36.188 0.014 1 98.75 39 LEU B C 1
ATOM 2684 O O . LEU B 1 39 ? -5.367 -35.781 0.245 1 98.75 39 LEU B O 1
ATOM 2688 N N . ARG B 1 40 ? -3.986 -37.344 -0.532 1 97.81 40 ARG B N 1
ATOM 2689 C CA . ARG B 1 40 ? -5.066 -38.25 -0.934 1 97.81 40 ARG B CA 1
ATOM 2690 C C . ARG B 1 40 ? -5.844 -38.75 0.279 1 97.81 40 ARG B C 1
ATOM 2692 O O . ARG B 1 40 ? -7.074 -38.844 0.244 1 97.81 40 ARG B O 1
ATOM 2699 N N . GLN B 1 41 ? -5.129 -39 1.271 1 97.88 41 GLN B N 1
ATOM 2700 C CA . GLN B 1 41 ? -5.746 -39.594 2.461 1 97.88 41 GLN B CA 1
ATOM 2701 C C . GLN B 1 41 ? -6.512 -38.531 3.25 1 97.88 41 GLN B C 1
ATOM 2703 O O . GLN B 1 41 ? -7.656 -38.75 3.654 1 97.88 41 GLN B O 1
ATOM 2708 N N . ALA B 1 42 ? -5.867 -37.406 3.428 1 98.25 42 ALA B N 1
ATOM 2709 C CA . ALA B 1 42 ? -6.434 -36.375 4.301 1 98.25 42 ALA B CA 1
ATOM 2710 C C . ALA B 1 42 ? -7.426 -35.5 3.545 1 98.25 42 ALA B C 1
ATOM 2712 O O . ALA B 1 42 ? -8.234 -34.812 4.156 1 98.25 42 ALA B O 1
ATOM 2713 N N . ARG B 1 43 ? -7.266 -35.469 2.24 1 98.56 43 ARG B N 1
ATOM 2714 C CA . ARG B 1 43 ? -8.016 -34.531 1.395 1 98.56 43 ARG B CA 1
ATOM 2715 C C . ARG B 1 43 ? -7.867 -33.125 1.888 1 98.56 43 ARG B C 1
ATOM 2717 O O . ARG B 1 43 ? -8.852 -32.375 1.956 1 98.56 43 ARG B O 1
ATOM 2724 N N . GLU B 1 44 ? -6.715 -32.844 2.289 1 98.62 44 GLU B N 1
ATOM 2725 C CA . GLU B 1 44 ? -6.293 -31.562 2.803 1 98.62 44 GLU B CA 1
ATOM 2726 C C . GLU B 1 44 ? -4.777 -31.391 2.717 1 98.62 44 GLU B C 1
ATOM 2728 O O . GLU B 1 44 ? -4.031 -32.344 3 1 98.62 44 GLU B O 1
ATOM 2733 N N . ASN B 1 45 ? -4.371 -30.281 2.248 1 98.62 45 ASN B N 1
ATOM 2734 C CA . ASN B 1 45 ? -2.949 -29.953 2.312 1 98.62 45 ASN B CA 1
ATOM 2735 C C . ASN B 1 45 ? -2.57 -29.359 3.66 1 98.62 45 ASN B C 1
ATOM 2737 O O . ASN B 1 45 ? -2.285 -28.156 3.75 1 98.62 45 ASN B O 1
ATOM 2741 N N . ARG B 1 46 ? -2.41 -30.109 4.637 1 97.81 46 ARG B N 1
ATOM 2742 C CA . ARG B 1 46 ? -2.221 -29.672 6.02 1 97.81 46 ARG B CA 1
ATOM 2743 C C . ARG B 1 46 ? -0.904 -28.922 6.184 1 97.81 46 ARG B C 1
ATOM 2745 O O . ARG B 1 46 ? -0.805 -28 7 1 97.81 46 ARG B O 1
ATOM 2752 N N . GLU B 1 47 ? -0.022 -29.297 5.363 1 94.81 47 GLU B N 1
ATOM 2753 C CA . GLU B 1 47 ? 1.314 -28.719 5.484 1 94.81 47 GLU B CA 1
ATOM 2754 C C . GLU B 1 47 ? 1.35 -27.297 4.945 1 94.81 47 GLU B C 1
ATOM 2756 O O . GLU B 1 47 ? 1.953 -26.406 5.555 1 94.81 47 GLU B O 1
ATOM 2761 N N . HIS B 1 48 ? 0.684 -27.016 3.838 1 95.81 48 HIS B N 1
ATOM 2762 C CA . HIS B 1 48 ? 0.905 -25.75 3.145 1 95.81 48 HIS B CA 1
ATOM 2763 C C . HIS B 1 48 ? -0.362 -24.906 3.127 1 95.81 48 HIS B C 1
ATOM 2765 O O . HIS B 1 48 ? -0.298 -23.688 2.934 1 95.81 48 HIS B O 1
ATOM 2771 N N . LEU B 1 49 ? -1.459 -25.5 3.283 1 97.69 49 LEU B N 1
ATOM 2772 C CA . LEU B 1 49 ? -2.736 -24.797 3.199 1 97.69 49 LEU B CA 1
ATOM 2773 C C . LEU B 1 49 ? -3.756 -25.422 4.148 1 97.69 49 LEU B C 1
ATOM 2775 O O . LEU B 1 49 ? -4.805 -25.906 3.715 1 97.69 49 LEU B O 1
ATOM 2779 N N . PRO B 1 50 ? -3.436 -25.359 5.434 1 98 50 PRO B N 1
ATOM 2780 C CA . PRO B 1 50 ? -4.297 -26.031 6.41 1 98 50 PRO B CA 1
ATOM 2781 C C . PRO B 1 50 ? -5.707 -25.438 6.457 1 98 50 PRO B C 1
ATOM 2783 O O . PRO B 1 50 ? -5.879 -24.219 6.312 1 98 50 PRO B O 1
ATOM 2786 N N . GLY B 1 51 ? -6.617 -26.281 6.609 1 97.94 51 GLY B N 1
ATOM 2787 C CA . GLY B 1 51 ? -7.988 -25.859 6.828 1 97.94 51 GLY B CA 1
ATOM 2788 C C . GLY B 1 51 ? -8.812 -25.812 5.555 1 97.94 51 GLY B C 1
ATOM 2789 O O . GLY B 1 51 ? -10.016 -25.531 5.594 1 97.94 51 GLY B O 1
ATOM 2790 N N . VAL B 1 52 ? -8.289 -26.172 4.414 1 98.5 52 VAL B N 1
ATOM 2791 C CA . VAL B 1 52 ? -8.992 -26.141 3.137 1 98.5 52 VAL B CA 1
ATOM 2792 C C . VAL B 1 52 ? -9.164 -27.547 2.604 1 98.5 52 VAL B C 1
ATOM 2794 O O . VAL B 1 52 ? -8.18 -28.234 2.316 1 98.5 52 VAL B O 1
ATOM 2797 N N . PRO B 1 53 ? -10.367 -28 2.52 1 98.56 53 PRO B N 1
ATOM 2798 C CA . PRO B 1 53 ? -10.578 -29.328 1.943 1 98.56 53 PRO B CA 1
ATOM 2799 C C . PRO B 1 53 ? -10.297 -29.359 0.443 1 98.56 53 PRO B C 1
ATOM 2801 O O . PRO B 1 53 ? -10.594 -28.406 -0.274 1 98.56 53 PRO B O 1
ATOM 2804 N N . LEU B 1 54 ? -9.805 -30.516 -0.005 1 98.75 54 LEU B N 1
ATOM 2805 C CA . LEU B 1 54 ? -9.625 -30.719 -1.437 1 98.75 54 LEU B CA 1
ATOM 2806 C C . LEU B 1 54 ? -10.922 -31.203 -2.084 1 98.75 54 LEU B C 1
ATOM 2808 O O . LEU B 1 54 ? -11.484 -32.219 -1.672 1 98.75 54 LEU B O 1
ATOM 2812 N N . PRO B 1 55 ? -11.367 -30.469 -3.088 1 98.5 55 PRO B N 1
ATOM 2813 C CA . PRO B 1 55 ? -12.578 -30.906 -3.785 1 98.5 55 PRO B CA 1
ATOM 2814 C C . PRO B 1 55 ? -12.414 -32.281 -4.453 1 98.5 55 PRO B C 1
ATOM 2816 O O . PRO B 1 55 ? -11.289 -32.719 -4.676 1 98.5 55 PRO B O 1
ATOM 2819 N N . ALA B 1 56 ? -13.508 -32.875 -4.879 1 97.19 56 ALA B N 1
ATOM 2820 C CA . ALA B 1 56 ? -13.531 -34.25 -5.391 1 97.19 56 ALA B CA 1
ATOM 2821 C C . ALA B 1 56 ? -12.75 -34.375 -6.699 1 97.19 56 ALA B C 1
ATOM 2823 O O . ALA B 1 56 ? -12.094 -35.375 -6.953 1 97.19 56 ALA B O 1
ATOM 2824 N N . TYR B 1 57 ? -12.734 -33.25 -7.477 1 98.25 57 TYR B N 1
ATOM 2825 C CA . TYR B 1 57 ? -12.141 -33.312 -8.805 1 98.25 57 TYR B CA 1
ATOM 2826 C C . TYR B 1 57 ? -10.656 -32.969 -8.75 1 98.25 57 TYR B C 1
ATOM 2828 O O . TYR B 1 57 ? -9.984 -32.906 -9.789 1 98.25 57 TYR B O 1
ATOM 2836 N N . LEU B 1 58 ? -10.094 -32.812 -7.523 1 98.81 58 LEU B N 1
ATOM 2837 C CA . LEU B 1 58 ? -8.672 -32.562 -7.344 1 98.81 58 LEU B CA 1
ATOM 2838 C C . LEU B 1 58 ? -7.949 -33.812 -6.898 1 98.81 58 LEU B C 1
ATOM 2840 O O . LEU B 1 58 ? -8.141 -34.281 -5.777 1 98.81 58 LEU B O 1
ATOM 2844 N N . TYR B 1 59 ? -7.074 -34.281 -7.762 1 98.25 59 TYR B N 1
ATOM 2845 C CA . TYR B 1 59 ? -6.445 -35.562 -7.535 1 98.25 59 TYR B CA 1
ATOM 2846 C C . TYR B 1 59 ? -4.941 -35.438 -7.352 1 98.25 59 TYR B C 1
ATOM 2848 O O . TYR B 1 59 ? -4.215 -35.188 -8.32 1 98.25 59 TYR B O 1
ATOM 2856 N N . PRO B 1 60 ? -4.465 -35.719 -6.156 1 98.75 60 PRO B N 1
ATOM 2857 C CA . PRO B 1 60 ? -3.016 -35.688 -5.934 1 98.75 60 PRO B CA 1
ATOM 2858 C C . PRO B 1 60 ? -2.307 -36.906 -6.473 1 98.75 60 PRO B C 1
ATOM 2860 O O . PRO B 1 60 ? -2.832 -38.031 -6.371 1 98.75 60 PRO B O 1
ATOM 2863 N N . THR B 1 61 ? -1.15 -36.719 -7.086 1 98.75 61 THR B N 1
ATOM 2864 C CA . THR B 1 61 ? -0.36 -37.812 -7.582 1 98.75 61 THR B CA 1
ATOM 2865 C C . THR B 1 61 ? 1.131 -37.5 -7.52 1 98.75 61 THR B C 1
ATOM 2867 O O . THR B 1 61 ? 1.531 -36.344 -7.684 1 98.75 61 THR B O 1
ATOM 2870 N N . PRO B 1 62 ? 1.945 -38.469 -7.215 1 98.38 62 PRO B N 1
ATOM 2871 C CA . PRO B 1 62 ? 3.395 -38.281 -7.293 1 98.38 62 PRO B CA 1
ATOM 2872 C C . PRO B 1 62 ? 3.957 -38.562 -8.68 1 98.38 62 PRO B C 1
ATOM 2874 O O . PRO B 1 62 ? 5.152 -38.375 -8.922 1 98.38 62 PRO B O 1
ATOM 2877 N N . ASP B 1 63 ? 3.107 -39 -9.594 1 98.44 63 ASP B N 1
ATOM 2878 C CA . ASP B 1 63 ? 3.537 -39.375 -10.93 1 98.44 63 ASP B CA 1
ATOM 2879 C C . ASP B 1 63 ? 3.244 -38.281 -11.945 1 98.44 63 ASP B C 1
ATOM 2881 O O . ASP B 1 63 ? 2.088 -38.062 -12.305 1 98.44 63 ASP B O 1
ATOM 2885 N N . PRO B 1 64 ? 4.293 -37.688 -12.453 1 98.12 64 PRO B N 1
ATOM 2886 C CA . PRO B 1 64 ? 4.059 -36.594 -13.383 1 98.12 64 PRO B CA 1
ATOM 2887 C C . PRO B 1 64 ? 3.445 -37.031 -14.703 1 98.12 64 PRO B C 1
ATOM 2889 O O . PRO B 1 64 ? 2.719 -36.281 -15.344 1 98.12 64 PRO B O 1
ATOM 2892 N N . GLU B 1 65 ? 3.754 -38.281 -15.109 1 98.31 65 GLU B N 1
ATOM 2893 C CA . GLU B 1 65 ? 3.129 -38.781 -16.312 1 98.31 65 GLU B CA 1
ATOM 2894 C C . GLU B 1 65 ? 1.618 -38.906 -16.141 1 98.31 65 GLU B C 1
ATOM 2896 O O . GLU B 1 65 ? 0.856 -38.562 -17.047 1 98.31 65 GLU B O 1
ATOM 2901 N N . GLU B 1 66 ? 1.29 -39.375 -14.992 1 98.31 66 GLU B N 1
ATOM 2902 C CA . GLU B 1 66 ? -0.131 -39.5 -14.672 1 98.31 66 GLU B CA 1
ATOM 2903 C C . GLU B 1 66 ? -0.788 -38.125 -14.617 1 98.31 66 GLU B C 1
ATOM 2905 O O . GLU B 1 66 ? -1.896 -37.938 -15.125 1 98.31 66 GLU B O 1
ATOM 2910 N N . ALA B 1 67 ? -0.152 -37.188 -14.008 1 98.62 67 ALA B N 1
ATOM 2911 C CA . ALA B 1 67 ? -0.691 -35.844 -13.867 1 98.62 67 ALA B CA 1
ATOM 2912 C C . ALA B 1 67 ? -0.931 -35.219 -15.227 1 98.62 67 ALA B C 1
ATOM 2914 O O . ALA B 1 67 ? -1.949 -34.531 -15.438 1 98.62 67 ALA B O 1
ATOM 2915 N N . LEU B 1 68 ? -0.043 -35.438 -16.156 1 98.5 68 LEU B N 1
ATOM 2916 C CA . LEU B 1 68 ? -0.042 -34.688 -17.422 1 98.5 68 LEU B CA 1
ATOM 2917 C C . LEU B 1 68 ? -0.833 -35.438 -18.484 1 98.5 68 LEU B C 1
ATOM 2919 O O . LEU B 1 68 ? -1.17 -34.875 -19.531 1 98.5 68 LEU B O 1
ATOM 2923 N N . ALA B 1 69 ? -1.084 -36.75 -18.203 1 98 69 ALA B N 1
ATOM 2924 C CA . ALA B 1 69 ? -1.818 -37.531 -19.188 1 98 69 ALA B CA 1
ATOM 2925 C C . ALA B 1 69 ? -3.17 -36.906 -19.516 1 98 69 ALA B C 1
ATOM 2927 O O . ALA B 1 69 ? -4.02 -36.75 -18.625 1 98 69 ALA B O 1
ATOM 2928 N N . GLY B 1 70 ? -3.357 -36.438 -20.734 1 97.88 70 GLY B N 1
ATOM 2929 C CA . GLY B 1 70 ? -4.625 -35.906 -21.203 1 97.88 70 GLY B CA 1
ATOM 2930 C C . GLY B 1 70 ? -4.871 -34.469 -20.734 1 97.88 70 GLY B C 1
ATOM 2931 O O . GLY B 1 70 ? -5.941 -33.906 -20.969 1 97.88 70 GLY B O 1
ATOM 2932 N N . ALA B 1 71 ? -3.904 -33.875 -20.125 1 98.5 71 ALA B N 1
ATOM 2933 C CA . ALA B 1 71 ? -4.07 -32.5 -19.641 1 98.5 71 ALA B CA 1
ATOM 2934 C C . ALA B 1 71 ? -4.043 -31.5 -20.781 1 98.5 71 ALA B C 1
ATOM 2936 O O . ALA B 1 71 ? -3.242 -31.641 -21.703 1 98.5 71 ALA B O 1
ATOM 2937 N N . GLU B 1 72 ? -4.941 -30.547 -20.719 1 98.38 72 GLU B N 1
ATOM 2938 C CA . GLU B 1 72 ? -4.93 -29.469 -21.703 1 98.38 72 GLU B CA 1
ATOM 2939 C C . GLU B 1 72 ? -3.676 -28.609 -21.562 1 98.38 72 GLU B C 1
ATOM 2941 O O . GLU B 1 72 ? -3.102 -28.188 -22.578 1 98.38 72 GLU B O 1
ATOM 2946 N N . PHE B 1 73 ? -3.314 -28.281 -20.422 1 98.62 73 PHE B N 1
ATOM 2947 C CA . PHE B 1 73 ? -2.111 -27.516 -20.094 1 98.62 73 PHE B CA 1
ATOM 2948 C C . PHE B 1 73 ? -1.644 -27.812 -18.688 1 98.62 73 PHE B C 1
ATOM 2950 O O . PHE B 1 73 ? -2.301 -28.562 -17.953 1 98.62 73 PHE B O 1
ATOM 2957 N N . ALA B 1 74 ? -0.49 -27.281 -18.312 1 98.88 74 ALA B N 1
ATOM 2958 C CA . ALA B 1 74 ? 0.05 -27.438 -16.953 1 98.88 74 ALA B CA 1
ATOM 2959 C C . ALA B 1 74 ? 0.269 -26.094 -16.281 1 98.88 74 ALA B C 1
ATOM 2961 O O . ALA B 1 74 ? 0.833 -25.172 -16.891 1 98.88 74 ALA B O 1
ATOM 2962 N N . VAL B 1 75 ? -0.248 -25.953 -15.07 1 98.88 75 VAL B N 1
ATOM 2963 C CA . VAL B 1 75 ? 0.106 -24.828 -14.219 1 98.88 75 VAL B CA 1
ATOM 2964 C C . VAL B 1 75 ? 1.427 -25.109 -13.508 1 98.88 75 VAL B C 1
ATOM 2966 O O . VAL B 1 75 ? 1.585 -26.172 -12.875 1 98.88 75 VAL B O 1
ATOM 2969 N N . LEU B 1 76 ? 2.34 -24.219 -13.656 1 98.75 76 LEU B N 1
ATOM 2970 C CA . LEU B 1 76 ? 3.605 -24.328 -12.938 1 98.75 76 LEU B CA 1
ATOM 2971 C C . LEU B 1 76 ? 3.555 -23.562 -11.625 1 98.75 76 LEU B C 1
ATOM 2973 O O . LEU B 1 76 ? 3.748 -22.344 -11.609 1 98.75 76 LEU B O 1
ATOM 2977 N N . ALA B 1 77 ? 3.332 -24.281 -10.578 1 98 77 ALA B N 1
ATOM 2978 C CA . ALA B 1 77 ? 3.336 -23.719 -9.234 1 98 77 ALA B CA 1
ATOM 2979 C C . ALA B 1 77 ? 4.551 -24.188 -8.438 1 98 77 ALA B C 1
ATOM 2981 O O . ALA B 1 77 ? 4.414 -24.688 -7.324 1 98 77 ALA B O 1
ATOM 2982 N N . ILE B 1 78 ? 5.672 -24 -9.023 1 96.19 78 ILE B N 1
ATOM 2983 C CA . ILE B 1 78 ? 6.973 -24.391 -8.492 1 96.19 78 ILE B CA 1
ATOM 2984 C C . ILE B 1 78 ? 7.812 -23.141 -8.219 1 96.19 78 ILE B C 1
ATOM 2986 O O . ILE B 1 78 ? 7.852 -22.219 -9.039 1 96.19 78 ILE B O 1
ATOM 2990 N N . PRO B 1 79 ? 8.438 -23.094 -7.082 1 92.81 79 PRO B N 1
ATOM 2991 C CA . PRO B 1 79 ? 9.297 -21.938 -6.785 1 92.81 79 PRO B CA 1
ATOM 2992 C C . PRO B 1 79 ? 10.406 -21.75 -7.816 1 92.81 79 PRO B C 1
ATOM 2994 O O . PRO B 1 79 ? 10.859 -22.719 -8.43 1 92.81 79 PRO B O 1
ATOM 2997 N N . THR B 1 80 ? 10.875 -20.547 -7.895 1 92.19 80 THR B N 1
ATOM 2998 C CA . THR B 1 80 ? 11.883 -20.172 -8.875 1 92.19 80 THR B CA 1
ATOM 2999 C C . THR B 1 80 ? 13.133 -21.031 -8.727 1 92.19 80 THR B C 1
ATOM 3001 O O . THR B 1 80 ? 13.727 -21.453 -9.727 1 92.19 80 THR B O 1
ATOM 3004 N N . LYS B 1 81 ? 13.523 -21.344 -7.539 1 89.06 81 LYS B N 1
ATOM 3005 C CA . LYS B 1 81 ? 14.75 -22.094 -7.262 1 89.06 81 LYS B CA 1
ATOM 3006 C C . LYS B 1 81 ? 14.695 -23.5 -7.871 1 89.06 81 LYS B C 1
ATOM 3008 O O . LYS B 1 81 ? 15.719 -24.047 -8.281 1 89.06 81 LYS B O 1
ATOM 3013 N N . GLY B 1 82 ? 13.57 -24.047 -8.023 1 92.19 82 GLY B N 1
ATOM 3014 C CA . GLY B 1 82 ? 13.445 -25.406 -8.492 1 92.19 82 GLY B CA 1
ATOM 3015 C C . GLY B 1 82 ? 12.828 -25.516 -9.875 1 92.19 82 GLY B C 1
ATOM 3016 O O . GLY B 1 82 ? 12.695 -26.609 -10.422 1 92.19 82 GLY B O 1
ATOM 3017 N N . LEU B 1 83 ? 12.562 -24.438 -10.492 1 95.69 83 LEU B N 1
ATOM 3018 C CA . LEU B 1 83 ? 11.758 -24.422 -11.703 1 95.69 83 LEU B CA 1
ATOM 3019 C C . LEU B 1 83 ? 12.531 -25.016 -12.875 1 95.69 83 LEU B C 1
ATOM 3021 O O . LEU B 1 83 ? 12.016 -25.844 -13.617 1 95.69 83 LEU B O 1
ATOM 3025 N N . GLU B 1 84 ? 13.75 -24.641 -13.039 1 94.75 84 GLU B N 1
ATOM 3026 C CA . GLU B 1 84 ? 14.555 -25.094 -14.164 1 94.75 84 GLU B CA 1
ATOM 3027 C C . GLU B 1 84 ? 14.734 -26.609 -14.125 1 94.75 84 GLU B C 1
ATOM 3029 O O . GLU B 1 84 ? 14.547 -27.297 -15.141 1 94.75 84 GLU B O 1
ATOM 3034 N N . GLU B 1 85 ? 15.125 -27.047 -12.953 1 95.56 85 GLU B N 1
ATOM 3035 C CA . GLU B 1 85 ? 15.328 -28.484 -12.797 1 95.56 85 GLU B CA 1
ATOM 3036 C C . GLU B 1 85 ? 14.039 -29.266 -13.078 1 95.56 85 GLU B C 1
ATOM 3038 O O . GLU B 1 85 ? 14.062 -30.312 -13.711 1 95.56 85 GLU B O 1
ATOM 3043 N N . ALA B 1 86 ? 12.961 -28.766 -12.609 1 96.38 86 ALA B N 1
ATOM 3044 C CA . ALA B 1 86 ? 11.672 -29.422 -12.828 1 96.38 86 ALA B CA 1
ATOM 3045 C C . ALA B 1 86 ? 11.328 -29.469 -14.312 1 96.38 86 ALA B C 1
ATOM 3047 O O . ALA B 1 86 ? 10.891 -30.516 -14.82 1 96.38 86 ALA B O 1
ATOM 3048 N N . LEU B 1 87 ? 11.547 -28.406 -14.984 1 96.56 87 LEU B N 1
ATOM 3049 C CA . LEU B 1 87 ? 11.195 -28.297 -16.391 1 96.56 87 LEU B CA 1
ATOM 3050 C C . LEU B 1 87 ? 12.031 -29.266 -17.234 1 96.56 87 LEU B C 1
ATOM 3052 O O . LEU B 1 87 ? 11.555 -29.766 -18.25 1 96.56 87 LEU B O 1
ATOM 3056 N N . LYS B 1 88 ? 13.227 -29.516 -16.812 1 96.44 88 LYS B N 1
ATOM 3057 C CA . LYS B 1 88 ? 14.133 -30.391 -17.562 1 96.44 88 LYS B CA 1
ATOM 3058 C C . LYS B 1 88 ? 13.797 -31.859 -17.344 1 96.44 88 LYS B C 1
ATOM 3060 O O . LYS B 1 88 ? 14.094 -32.719 -18.188 1 96.44 88 LYS B O 1
ATOM 3065 N N . THR B 1 89 ? 13.188 -32.125 -16.25 1 95.88 89 THR B N 1
ATOM 3066 C CA . THR B 1 89 ? 13.023 -33.531 -15.875 1 95.88 89 THR B CA 1
ATOM 3067 C C . THR B 1 89 ? 11.586 -34 -16.094 1 95.88 89 THR B C 1
ATOM 3069 O O . THR B 1 89 ? 11.328 -35.188 -16.266 1 95.88 89 THR B O 1
ATOM 3072 N N . LEU B 1 90 ? 10.656 -33.125 -16.188 1 97.44 90 LEU B N 1
ATOM 3073 C CA . LEU B 1 90 ? 9.242 -33.469 -16.281 1 97.44 90 LEU B CA 1
ATOM 3074 C C . LEU B 1 90 ? 8.828 -33.625 -17.75 1 97.44 90 LEU B C 1
ATOM 3076 O O . LEU B 1 90 ? 9.398 -33 -18.641 1 97.44 90 LEU B O 1
ATOM 3080 N N . PRO B 1 91 ? 7.852 -34.594 -17.984 1 97.69 91 PRO B N 1
ATOM 3081 C CA . PRO B 1 91 ? 7.266 -34.594 -19.328 1 97.69 91 PRO B CA 1
ATOM 3082 C C . PRO B 1 91 ? 6.668 -33.25 -19.719 1 97.69 91 PRO B C 1
ATOM 3084 O O . PRO B 1 91 ? 6.27 -32.469 -18.859 1 97.69 91 PRO B O 1
ATOM 3087 N N . LYS B 1 92 ? 6.551 -33.062 -21.031 1 98 92 LYS B N 1
ATOM 3088 C CA . LYS B 1 92 ? 6.086 -31.781 -21.531 1 98 92 LYS B CA 1
ATOM 3089 C C . LYS B 1 92 ? 4.562 -31.719 -21.594 1 98 92 LYS B C 1
ATOM 3091 O O . LYS B 1 92 ? 3.916 -32.719 -21.922 1 98 92 LYS B O 1
ATOM 3096 N N . 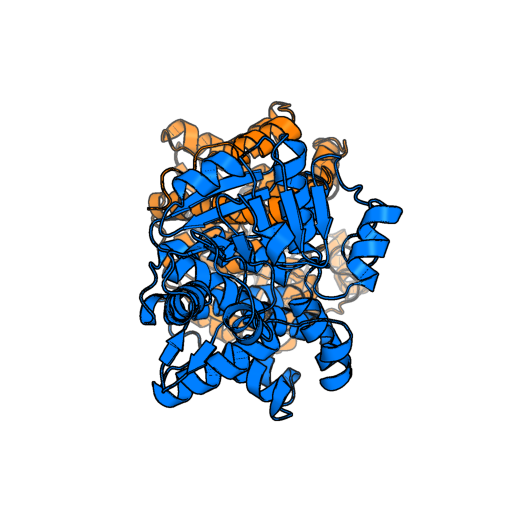ALA B 1 93 ? 4.004 -30.641 -21.25 1 98.44 93 ALA B N 1
ATOM 3097 C CA . ALA B 1 93 ? 2.592 -30.328 -21.469 1 98.44 93 ALA B CA 1
ATOM 3098 C C . ALA B 1 93 ? 2.379 -29.625 -22.797 1 98.44 93 ALA B C 1
ATOM 3100 O O . ALA B 1 93 ? 3.336 -29.156 -23.422 1 98.44 93 ALA B O 1
ATOM 3101 N N . PRO B 1 94 ? 1.13 -29.562 -23.234 1 98.5 94 PRO B N 1
ATOM 3102 C CA . PRO B 1 94 ? 0.866 -28.844 -24.484 1 98.5 94 PRO B CA 1
ATOM 3103 C C . PRO B 1 94 ? 1.232 -27.359 -24.391 1 98.5 94 PRO B C 1
ATOM 3105 O O . PRO B 1 94 ? 1.731 -26.781 -25.359 1 98.5 94 PRO B O 1
ATOM 3108 N N . TRP B 1 95 ? 0.937 -26.703 -23.312 1 98.69 95 TRP B N 1
ATOM 3109 C CA . TRP B 1 95 ? 1.353 -25.344 -22.984 1 98.69 95 TRP B CA 1
ATOM 3110 C C . TRP B 1 95 ? 1.327 -25.125 -21.469 1 98.69 95 TRP B C 1
ATOM 3112 O O . TRP B 1 95 ? 0.933 -26.016 -20.719 1 98.69 95 TRP B O 1
ATOM 3122 N N . TYR B 1 96 ? 1.858 -23.953 -21.016 1 98.88 96 TYR B N 1
ATOM 3123 C CA . TYR B 1 96 ? 2.07 -23.797 -19.578 1 98.88 96 TYR B CA 1
ATOM 3124 C C . TYR B 1 96 ? 1.461 -22.484 -19.078 1 98.88 96 TYR B C 1
ATOM 3126 O O . TYR B 1 96 ? 1.359 -21.516 -19.844 1 98.88 96 TYR B O 1
ATOM 3134 N N . LEU B 1 97 ? 0.995 -22.5 -17.891 1 98.88 97 LEU B N 1
ATOM 3135 C CA . LEU B 1 97 ? 0.673 -21.297 -17.125 1 98.88 97 LEU B CA 1
ATOM 3136 C C . LEU B 1 97 ? 1.673 -21.109 -15.984 1 98.88 97 LEU B C 1
ATOM 3138 O O . LEU B 1 97 ? 1.666 -21.859 -15.008 1 98.88 97 LEU B O 1
ATOM 3142 N N . SER B 1 98 ? 2.504 -20.156 -16.141 1 98.62 98 SER B N 1
ATOM 3143 C CA . SER B 1 98 ? 3.502 -19.844 -15.125 1 98.62 98 SER B CA 1
ATOM 3144 C C . SER B 1 98 ? 2.91 -19 -14.008 1 98.62 98 SER B C 1
ATOM 3146 O O . SER B 1 98 ? 2.209 -18.016 -14.266 1 98.62 98 SER B O 1
ATOM 3148 N N . THR B 1 99 ? 3.18 -19.391 -12.766 1 98.31 99 THR B N 1
ATOM 3149 C CA . THR B 1 99 ? 2.732 -18.594 -11.617 1 98.31 99 THR B CA 1
ATOM 3150 C C . THR B 1 99 ? 3.912 -18.219 -10.734 1 98.31 99 THR B C 1
ATOM 3152 O O . THR B 1 99 ? 3.73 -17.594 -9.68 1 98.31 99 THR B O 1
ATOM 3155 N N . ALA B 1 100 ? 5.121 -18.594 -11.188 1 96.25 100 ALA B N 1
ATOM 3156 C CA . ALA B 1 100 ? 6.324 -18.25 -10.438 1 96.25 100 ALA B CA 1
ATOM 3157 C C . ALA B 1 100 ? 6.605 -16.75 -10.508 1 96.25 100 ALA B C 1
ATOM 3159 O O . ALA B 1 100 ? 6.43 -16.125 -11.562 1 96.25 100 ALA B O 1
ATOM 3160 N N . LYS B 1 101 ? 6.977 -16.188 -9.453 1 96.44 101 LYS B N 1
ATOM 3161 C CA . LYS B 1 101 ? 7.309 -14.773 -9.359 1 96.44 101 LYS B CA 1
ATOM 3162 C C . LYS B 1 101 ? 8.766 -14.57 -8.953 1 96.44 101 LYS B C 1
ATOM 3164 O O . LYS B 1 101 ? 9.086 -14.578 -7.762 1 96.44 101 LYS B O 1
ATOM 3169 N N . GLY B 1 102 ? 9.594 -14.344 -9.977 1 96 102 GLY B N 1
ATOM 3170 C CA . GLY B 1 102 ? 11.023 -14.188 -9.758 1 96 102 GLY B CA 1
ATOM 3171 C C . GLY B 1 102 ? 11.797 -13.953 -11.039 1 96 102 GLY B C 1
ATOM 3172 O O . GLY B 1 102 ? 11.219 -13.586 -12.062 1 96 102 GLY B O 1
ATOM 3173 N N . PHE B 1 103 ? 13.109 -14.094 -10.891 1 95.88 103 PHE B N 1
ATOM 3174 C CA . PHE B 1 103 ? 14.008 -13.828 -12.008 1 95.88 103 PHE B CA 1
ATOM 3175 C C . PHE B 1 103 ? 15.047 -14.93 -12.141 1 95.88 103 PHE B C 1
ATOM 3177 O O . PHE B 1 103 ? 15.344 -15.633 -11.172 1 95.88 103 PHE B O 1
ATOM 3184 N N . PHE B 1 104 ? 15.531 -15.031 -13.344 1 94.75 104 PHE B N 1
ATOM 3185 C CA . PHE B 1 104 ? 16.672 -15.891 -13.648 1 94.75 104 PHE B CA 1
ATOM 3186 C C . PHE B 1 104 ? 17.75 -15.117 -14.398 1 94.75 104 PHE B C 1
ATOM 3188 O O . PHE B 1 104 ? 17.453 -14.375 -15.344 1 94.75 104 PHE B O 1
ATOM 3195 N N . PHE B 1 105 ? 18.906 -15.148 -13.891 1 92.81 105 PHE B N 1
ATOM 3196 C CA . PHE B 1 105 ? 20.016 -14.516 -14.586 1 92.81 105 PHE B CA 1
ATOM 3197 C C . PHE B 1 105 ? 20.922 -15.562 -15.219 1 92.81 105 PHE B C 1
ATOM 3199 O O . PHE B 1 105 ? 21.453 -16.438 -14.531 1 92.81 105 PHE B O 1
ATOM 3206 N N . ARG B 1 106 ? 21 -15.469 -16.547 1 88.12 106 ARG B N 1
ATOM 3207 C CA . ARG B 1 106 ? 21.812 -16.391 -17.328 1 88.12 106 ARG B CA 1
ATOM 3208 C C . ARG B 1 106 ? 22.422 -15.695 -18.547 1 88.12 106 ARG B C 1
ATOM 3210 O O . ARG B 1 106 ? 21.75 -14.891 -19.203 1 88.12 106 ARG B O 1
ATOM 3217 N N . GLU B 1 107 ? 23.734 -15.984 -18.75 1 87.25 107 GLU B N 1
ATOM 3218 C CA . GLU B 1 107 ? 24.422 -15.5 -19.953 1 87.25 107 GLU B CA 1
ATOM 3219 C C . GLU B 1 107 ? 24.266 -13.992 -20.094 1 87.25 107 GLU B C 1
ATOM 3221 O O . GLU B 1 107 ? 23.922 -13.5 -21.172 1 87.25 107 GLU B O 1
ATOM 3226 N N . GLY B 1 108 ? 24.188 -13.281 -19.016 1 86.5 108 GLY B N 1
ATOM 3227 C CA . GLY B 1 108 ? 24.203 -11.828 -19.047 1 86.5 108 GLY B CA 1
ATOM 3228 C C . GLY B 1 108 ? 22.812 -11.227 -19.219 1 86.5 108 GLY B C 1
ATOM 3229 O O . GLY B 1 108 ? 22.672 -10.023 -19.438 1 86.5 108 GLY B O 1
ATOM 3230 N N . ARG B 1 109 ? 21.859 -12.125 -19.172 1 92.06 109 ARG B N 1
ATOM 3231 C CA . ARG B 1 109 ? 20.5 -11.648 -19.375 1 92.06 109 ARG B CA 1
ATOM 3232 C C . ARG B 1 109 ? 19.594 -12.078 -18.219 1 92.06 109 ARG B C 1
ATOM 3234 O O . ARG B 1 109 ? 19.797 -13.133 -17.625 1 92.06 109 ARG B O 1
ATOM 3241 N N . LEU B 1 110 ? 18.641 -11.195 -18.016 1 95.31 110 LEU B N 1
ATOM 3242 C CA . LEU B 1 110 ? 17.609 -11.516 -17.031 1 95.31 110 LEU B CA 1
ATOM 3243 C C . LEU B 1 110 ? 16.391 -12.141 -17.688 1 95.31 110 LEU B C 1
ATOM 3245 O O . LEU B 1 110 ? 15.805 -11.547 -18.594 1 95.31 110 LEU B O 1
ATOM 3249 N N . PHE B 1 111 ? 16.031 -13.359 -17.219 1 96.19 111 PHE B N 1
ATOM 3250 C CA . PHE B 1 111 ? 14.875 -14.07 -17.766 1 96.19 111 PHE B CA 1
ATOM 3251 C C . PHE B 1 111 ? 13.734 -14.102 -16.766 1 96.19 111 PHE B C 1
ATOM 3253 O O . PHE B 1 111 ? 13.969 -14.266 -15.562 1 96.19 111 PHE B O 1
ATOM 3260 N N . THR B 1 112 ? 12.547 -13.906 -17.297 1 97.25 112 THR B N 1
ATOM 3261 C CA . THR B 1 112 ? 11.359 -14.172 -16.5 1 97.25 112 THR B CA 1
ATOM 3262 C C . THR B 1 112 ? 11.031 -15.664 -16.5 1 97.25 112 THR B C 1
ATOM 3264 O O . THR B 1 112 ? 11.547 -16.422 -17.312 1 97.25 112 THR B O 1
ATOM 3267 N N . PRO B 1 113 ? 10.164 -16.078 -15.594 1 97.69 113 PRO B N 1
ATOM 3268 C CA . PRO B 1 113 ? 9.82 -17.5 -15.531 1 97.69 113 PRO B CA 1
ATOM 3269 C C . PRO B 1 113 ? 9.211 -18.016 -16.844 1 97.69 113 PRO B C 1
ATOM 3271 O O . PRO B 1 113 ? 9.586 -19.078 -17.312 1 97.69 113 PRO B O 1
ATOM 3274 N N . ALA B 1 114 ? 8.328 -17.281 -17.453 1 97.88 114 ALA B N 1
ATOM 3275 C CA . ALA B 1 114 ? 7.699 -17.719 -18.688 1 97.88 114 ALA B CA 1
ATOM 3276 C C . ALA B 1 114 ? 8.727 -17.875 -19.797 1 97.88 114 ALA B C 1
ATOM 3278 O O . ALA B 1 114 ? 8.656 -18.797 -20.609 1 97.88 114 ALA B O 1
ATOM 3279 N N . GLU B 1 115 ? 9.641 -16.922 -19.859 1 97.31 115 GLU B N 1
ATOM 3280 C CA . GLU B 1 115 ? 10.711 -17 -20.859 1 97.31 115 GLU B CA 1
ATOM 3281 C C . GLU B 1 115 ? 11.555 -18.25 -20.641 1 97.31 115 GLU B C 1
ATOM 3283 O O . GLU B 1 115 ? 11.953 -18.922 -21.609 1 97.31 115 GLU B O 1
ATOM 3288 N N . LEU B 1 116 ? 11.875 -18.5 -19.406 1 97.19 116 LEU B N 1
ATOM 3289 C CA . LEU B 1 116 ? 12.641 -19.703 -19.078 1 97.19 116 LEU B CA 1
ATOM 3290 C C . LEU B 1 116 ? 11.883 -20.969 -19.5 1 97.19 116 LEU B C 1
ATOM 3292 O O . LEU B 1 116 ? 12.469 -21.891 -20.062 1 97.19 116 LEU B O 1
ATOM 3296 N N . VAL B 1 117 ? 10.609 -20.984 -19.172 1 98.19 117 VAL B N 1
ATOM 3297 C CA . VAL B 1 117 ? 9.75 -22.125 -19.516 1 98.19 117 VAL B CA 1
ATOM 3298 C C . VAL B 1 117 ? 9.781 -22.359 -21.016 1 98.19 117 VAL B C 1
ATOM 3300 O O . VAL B 1 117 ? 9.977 -23.484 -21.469 1 98.19 117 VAL B O 1
ATOM 3303 N N . GLU B 1 118 ? 9.609 -21.328 -21.781 1 98.31 118 GLU B N 1
ATOM 3304 C CA . GLU B 1 118 ? 9.578 -21.438 -23.234 1 98.31 118 GLU B CA 1
ATOM 3305 C C . GLU B 1 118 ? 10.938 -21.891 -23.781 1 98.31 118 GLU B C 1
ATOM 3307 O O . GLU B 1 118 ? 11 -22.703 -24.703 1 98.31 118 GLU B O 1
ATOM 3312 N N . ALA B 1 119 ? 11.961 -21.391 -23.188 1 96.62 119 ALA B N 1
ATOM 3313 C CA . ALA B 1 119 ? 13.305 -21.734 -23.641 1 96.62 119 ALA B CA 1
ATOM 3314 C C . ALA B 1 119 ? 13.594 -23.219 -23.422 1 96.62 119 ALA B C 1
ATOM 3316 O O . ALA B 1 119 ? 14.242 -23.859 -24.25 1 96.62 119 ALA B O 1
ATOM 3317 N N . ILE B 1 120 ? 13.133 -23.734 -22.344 1 97.06 120 ILE B N 1
ATOM 3318 C CA . ILE B 1 120 ? 13.484 -25.094 -21.953 1 97.06 120 ILE B CA 1
ATOM 3319 C C . ILE B 1 120 ? 12.523 -26.078 -22.609 1 97.06 120 ILE B C 1
ATOM 3321 O O . ILE B 1 120 ? 12.938 -27.141 -23.094 1 97.06 120 ILE B O 1
ATOM 3325 N N . THR B 1 121 ? 11.227 -25.766 -22.688 1 98.12 121 THR B N 1
ATOM 3326 C CA . THR B 1 121 ? 10.211 -26.75 -23.094 1 98.12 121 THR B CA 1
ATOM 3327 C C . THR B 1 121 ? 9.828 -26.547 -24.562 1 98.12 121 THR B C 1
ATOM 3329 O O . THR B 1 121 ? 9.203 -27.422 -25.156 1 98.12 121 THR B O 1
ATOM 3332 N N . GLU B 1 122 ? 10.133 -25.406 -25.078 1 98.12 122 GLU B N 1
ATOM 3333 C CA . GLU B 1 122 ? 9.742 -25.016 -26.438 1 98.12 122 GLU B CA 1
ATOM 3334 C C . GLU B 1 122 ? 8.219 -25.016 -26.578 1 98.12 122 GLU B C 1
ATOM 3336 O O . GLU B 1 122 ? 7.699 -25.359 -27.656 1 98.12 122 GLU B O 1
ATOM 3341 N N . ARG B 1 123 ? 7.512 -24.781 -25.469 1 98.5 123 ARG B N 1
ATOM 3342 C CA . ARG B 1 123 ? 6.059 -24.656 -25.422 1 98.5 123 ARG B CA 1
ATOM 3343 C C . ARG B 1 123 ? 5.648 -23.25 -24.969 1 98.5 123 ARG B C 1
ATOM 3345 O O . ARG B 1 123 ? 6.383 -22.594 -24.234 1 98.5 123 ARG B O 1
ATOM 3352 N N . GLU B 1 124 ? 4.465 -22.797 -25.453 1 98.56 124 GLU B N 1
ATOM 3353 C CA . GLU B 1 124 ? 3.953 -21.484 -25.047 1 98.56 124 GLU B CA 1
ATOM 3354 C C . GLU B 1 124 ? 3.711 -21.422 -23.547 1 98.56 124 GLU B C 1
ATOM 3356 O O . GLU B 1 124 ? 3.316 -22.422 -22.938 1 98.56 124 GLU B O 1
ATOM 3361 N N . ALA B 1 125 ? 3.941 -20.25 -23 1 98.69 125 ALA B N 1
ATOM 3362 C CA . ALA B 1 125 ? 3.703 -20.062 -21.578 1 98.69 125 ALA B CA 1
ATOM 3363 C C . ALA B 1 125 ? 2.936 -18.766 -21.312 1 98.69 125 ALA B C 1
ATOM 3365 O O . ALA B 1 125 ? 3.395 -17.688 -21.688 1 98.69 125 ALA B O 1
ATOM 3366 N N . ALA B 1 126 ? 1.759 -18.875 -20.75 1 98.69 126 ALA B N 1
ATOM 3367 C CA . ALA B 1 126 ? 1.038 -17.734 -20.188 1 98.69 126 ALA B CA 1
ATOM 3368 C C . ALA B 1 126 ? 1.416 -17.5 -18.734 1 98.69 126 ALA B C 1
ATOM 3370 O O . ALA B 1 126 ? 2.123 -18.328 -18.141 1 98.69 126 ALA B O 1
ATOM 3371 N N . VAL B 1 127 ? 1.028 -16.359 -18.219 1 98.75 127 VAL B N 1
ATOM 3372 C CA . VAL B 1 127 ? 1.381 -16.016 -16.844 1 98.75 127 VAL B CA 1
ATOM 3373 C C . VAL B 1 127 ? 0.123 -15.641 -16.078 1 98.75 127 VAL B C 1
ATOM 3375 O O . VAL B 1 127 ? -0.821 -15.078 -16.641 1 98.75 127 VAL B O 1
ATOM 3378 N N . LEU B 1 128 ? 0.065 -15.992 -14.836 1 98.75 128 LEU B N 1
ATOM 3379 C CA . LEU B 1 128 ? -0.942 -15.555 -13.875 1 98.75 128 LEU B CA 1
ATOM 3380 C C . LEU B 1 128 ? -0.289 -14.883 -12.672 1 98.75 128 LEU B C 1
ATOM 3382 O O . LEU B 1 128 ? 0.536 -15.5 -11.984 1 98.75 128 LEU B O 1
ATOM 3386 N N . SER B 1 129 ? -0.602 -13.594 -12.445 1 98.5 129 SER B N 1
ATOM 3387 C CA . SER B 1 129 ? 0.033 -12.844 -11.367 1 98.5 129 SER B CA 1
ATOM 3388 C C . SER B 1 129 ? -0.915 -11.797 -10.789 1 98.5 129 SER B C 1
ATOM 3390 O O . SER B 1 129 ? -1.893 -11.414 -11.438 1 98.5 129 SER B O 1
ATOM 3392 N N . GLY B 1 130 ? -0.682 -11.367 -9.594 1 98.12 130 GLY B N 1
ATOM 3393 C CA . GLY B 1 130 ? -1.482 -10.375 -8.891 1 98.12 130 GLY B CA 1
ATOM 3394 C C . GLY B 1 130 ? -1.439 -10.531 -7.383 1 98.12 130 GLY B C 1
ATOM 3395 O O . GLY B 1 130 ? -0.64 -11.312 -6.859 1 98.12 130 GLY B O 1
ATOM 3396 N N . PRO B 1 131 ? -2.15 -9.695 -6.684 1 98.31 131 PRO B N 1
ATOM 3397 C CA . PRO B 1 131 ? -2.238 -9.797 -5.227 1 98.31 131 PRO B CA 1
ATOM 3398 C C . PRO B 1 131 ? -3.012 -11.031 -4.766 1 98.31 131 PRO B C 1
ATOM 3400 O O . PRO B 1 131 ? -4.207 -10.938 -4.473 1 98.31 131 PRO B O 1
ATOM 3403 N N . ASN B 1 132 ? -2.309 -12.164 -4.684 1 98 132 ASN B N 1
ATOM 3404 C CA . ASN B 1 132 ? -2.99 -13.438 -4.488 1 98 132 ASN B CA 1
ATOM 3405 C C . ASN B 1 132 ? -2.332 -14.266 -3.383 1 98 132 ASN B C 1
ATOM 3407 O O . ASN B 1 132 ? -1.365 -14.984 -3.635 1 98 132 ASN B O 1
ATOM 3411 N N . HIS B 1 133 ? -2.795 -14.102 -2.213 1 98.31 133 HIS B N 1
ATOM 3412 C CA . HIS B 1 133 ? -2.424 -15.062 -1.178 1 98.31 133 HIS B CA 1
ATOM 3413 C C . HIS B 1 133 ? -3.242 -16.344 -1.3 1 98.31 133 HIS B C 1
ATOM 3415 O O . HIS B 1 133 ? -4.473 -16.297 -1.315 1 98.31 133 HIS B O 1
ATOM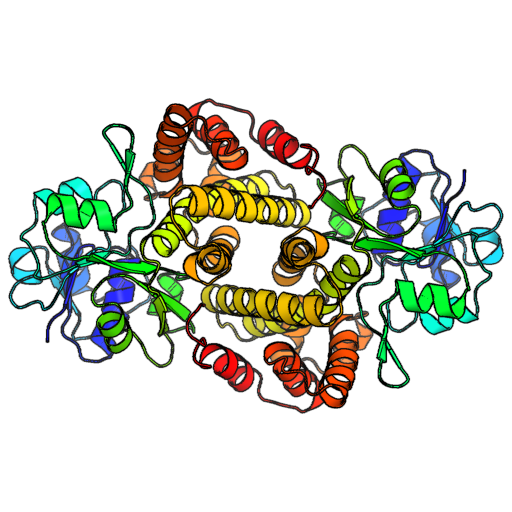 3421 N N . ALA B 1 134 ? -2.527 -17.453 -1.305 1 98.25 134 ALA B N 1
ATOM 3422 C CA . ALA B 1 134 ? -3.141 -18.766 -1.492 1 98.25 134 ALA B CA 1
ATOM 3423 C C . ALA B 1 134 ? -4.23 -19.016 -0.454 1 98.25 134 ALA B C 1
ATOM 3425 O O . ALA B 1 134 ? -5.297 -19.547 -0.778 1 98.25 134 ALA B O 1
ATOM 3426 N N . GLU B 1 135 ? -3.977 -18.625 0.788 1 97.94 135 GLU B N 1
ATOM 3427 C CA . GLU B 1 135 ? -4.895 -18.844 1.902 1 97.94 135 GLU B CA 1
ATOM 3428 C C . GLU B 1 135 ? -6.254 -18.203 1.628 1 97.94 135 GLU B C 1
ATOM 3430 O O . GLU B 1 135 ? -7.297 -18.797 1.896 1 97.94 135 GLU B O 1
ATOM 3435 N N . GLU B 1 136 ? -6.195 -17.062 1.032 1 98.44 136 GLU B N 1
ATOM 3436 C CA . GLU B 1 136 ? -7.434 -16.328 0.804 1 98.44 136 GLU B CA 1
ATOM 3437 C C . GLU B 1 136 ? -8.141 -16.812 -0.457 1 98.44 136 GLU B C 1
ATOM 3439 O O . GLU B 1 136 ? -9.375 -16.906 -0.489 1 98.44 136 GLU B O 1
ATOM 3444 N N . VAL B 1 137 ? -7.375 -17.125 -1.483 1 98.5 137 VAL B N 1
ATOM 3445 C CA . VAL B 1 137 ? -7.945 -17.641 -2.723 1 98.5 137 VAL B CA 1
ATOM 3446 C C . VAL B 1 137 ? -8.656 -18.969 -2.453 1 98.5 137 VAL B C 1
ATOM 3448 O O . VAL B 1 137 ? -9.781 -19.188 -2.912 1 98.5 137 VAL B O 1
ATOM 3451 N N . ALA B 1 138 ? -8.008 -19.828 -1.659 1 98.56 138 ALA B N 1
ATOM 3452 C CA . ALA B 1 138 ? -8.523 -21.156 -1.397 1 98.56 138 ALA B CA 1
ATOM 3453 C C . ALA B 1 138 ? -9.781 -21.109 -0.528 1 98.56 138 ALA B C 1
ATOM 3455 O O . ALA B 1 138 ? -10.594 -22.031 -0.546 1 98.56 138 ALA B O 1
ATOM 3456 N N . ARG B 1 139 ? -9.93 -20.062 0.224 1 97.94 139 ARG B N 1
ATOM 3457 C CA . ARG B 1 139 ? -11.109 -19.875 1.062 1 97.94 139 ARG B CA 1
ATOM 3458 C C . ARG B 1 139 ? -12.164 -19.031 0.343 1 97.94 139 ARG B C 1
ATOM 3460 O O . ARG B 1 139 ? -13.148 -18.609 0.954 1 97.94 139 ARG B O 1
ATOM 3467 N N . PHE B 1 140 ? -11.914 -18.719 -0.905 1 97.19 140 PHE B N 1
ATOM 3468 C CA . PHE B 1 140 ? -12.844 -18.062 -1.82 1 97.19 140 PHE B CA 1
ATOM 3469 C C . PHE B 1 140 ? -13.164 -16.656 -1.341 1 97.19 140 PHE B C 1
ATOM 3471 O O . PHE B 1 140 ? -14.305 -16.203 -1.44 1 97.19 140 PHE B O 1
ATOM 3478 N N . LEU B 1 141 ? -12.234 -16.016 -0.725 1 97.19 141 LEU B N 1
ATOM 3479 C CA . LEU B 1 141 ? -12.328 -14.578 -0.506 1 97.19 141 LEU B CA 1
ATOM 3480 C C . LEU B 1 141 ? -12.109 -13.812 -1.807 1 97.19 141 LEU B C 1
ATOM 3482 O O . LEU B 1 141 ? -11.406 -14.297 -2.703 1 97.19 141 LEU B O 1
ATOM 3486 N N . PRO B 1 142 ? -12.711 -12.602 -1.951 1 96.12 142 PRO B N 1
ATOM 3487 C CA . PRO B 1 142 ? -12.578 -11.852 -3.205 1 96.12 142 PRO B CA 1
ATOM 3488 C C . PRO B 1 142 ? -11.117 -11.562 -3.568 1 96.12 142 PRO B C 1
ATOM 3490 O O . PRO B 1 142 ? -10.352 -11.086 -2.73 1 96.12 142 PRO B O 1
ATOM 3493 N N . THR B 1 143 ? -10.773 -11.906 -4.832 1 96.44 143 THR B N 1
ATOM 3494 C CA . THR B 1 143 ? -9.414 -11.781 -5.328 1 96.44 143 THR B CA 1
ATOM 3495 C C . THR B 1 143 ? -9.406 -11.43 -6.812 1 96.44 143 THR B C 1
ATOM 3497 O O . THR B 1 143 ? -10.281 -11.867 -7.562 1 96.44 143 THR B O 1
ATOM 3500 N N . ALA B 1 144 ? -8.461 -10.555 -7.184 1 96.06 144 ALA B N 1
ATOM 3501 C CA . ALA B 1 144 ? -8.25 -10.227 -8.594 1 96.06 144 ALA B CA 1
ATOM 3502 C C . ALA B 1 144 ? -6.848 -10.633 -9.039 1 96.06 144 ALA B C 1
ATOM 3504 O O . ALA B 1 144 ? -5.891 -10.531 -8.273 1 96.06 144 ALA B O 1
ATOM 3505 N N . SER B 1 145 ? -6.742 -11.078 -10.266 1 97.38 145 SER B N 1
ATOM 3506 C CA . SER B 1 145 ? -5.477 -11.484 -10.867 1 97.38 145 SER B CA 1
ATOM 3507 C C . SER B 1 145 ? -5.391 -11.047 -12.32 1 97.38 145 SER B C 1
ATOM 3509 O O . SER B 1 145 ? -6.371 -10.547 -12.883 1 97.38 145 SER B O 1
ATOM 3511 N N . VAL B 1 146 ? -4.188 -11.195 -12.906 1 98.38 146 VAL B N 1
ATOM 3512 C CA . VAL B 1 146 ? -3.963 -10.852 -14.305 1 98.38 146 VAL B CA 1
ATOM 3513 C C . VAL B 1 146 ? -3.354 -12.047 -15.039 1 98.38 146 VAL B C 1
ATOM 3515 O O . VAL B 1 146 ? -2.336 -12.594 -14.609 1 98.38 146 VAL B O 1
ATOM 3518 N N . ALA B 1 147 ? -4.027 -12.461 -16.062 1 98.62 147 ALA B N 1
ATOM 3519 C CA . ALA B 1 147 ? -3.455 -13.406 -17.016 1 98.62 147 ALA B CA 1
ATOM 3520 C C . ALA B 1 147 ? -2.838 -12.688 -18.203 1 98.62 147 ALA B C 1
ATOM 3522 O O . ALA B 1 147 ? -3.449 -11.773 -18.781 1 98.62 147 ALA B O 1
ATOM 3523 N N . ALA B 1 148 ? -1.622 -13.07 -18.594 1 98.69 148 ALA B N 1
ATOM 3524 C CA . ALA B 1 148 ? -0.946 -12.383 -19.688 1 98.69 148 ALA B CA 1
ATOM 3525 C C . ALA B 1 148 ? -0.214 -13.375 -20.594 1 98.69 148 ALA B C 1
ATOM 3527 O O . ALA B 1 148 ? 0.144 -14.469 -20.156 1 98.69 148 ALA B O 1
ATOM 3528 N N . GLY B 1 149 ? 0.029 -12.922 -21.844 1 97.31 149 GLY B N 1
ATOM 3529 C CA . GLY B 1 149 ? 0.747 -13.75 -22.812 1 97.31 149 GLY B CA 1
ATOM 3530 C C . GLY B 1 149 ? -0.17 -14.578 -23.688 1 97.31 149 GLY B C 1
ATOM 3531 O O . GLY B 1 149 ? -1.341 -14.242 -23.859 1 97.31 149 GLY B O 1
ATOM 3532 N N . PRO B 1 150 ? 0.447 -15.648 -24.266 1 97.19 150 PRO B N 1
ATOM 3533 C CA . PRO B 1 150 ? -0.38 -16.531 -25.094 1 97.19 150 PRO B CA 1
ATOM 3534 C C . PRO B 1 150 ? -1.477 -17.234 -24.281 1 97.19 150 PRO B C 1
ATOM 3536 O O . PRO B 1 150 ? -1.257 -17.609 -23.125 1 97.19 150 PRO B O 1
ATOM 3539 N N . ARG B 1 151 ? -2.693 -17.312 -24.781 1 96.75 151 ARG B N 1
ATOM 3540 C CA . ARG B 1 151 ? -3.809 -18.078 -24.219 1 96.75 151 ARG B CA 1
ATOM 3541 C C . ARG B 1 151 ? -4.348 -17.406 -22.969 1 96.75 151 ARG B C 1
ATOM 3543 O O . ARG B 1 151 ? -5 -18.047 -22.141 1 96.75 151 ARG B O 1
ATOM 3550 N N . ALA B 1 152 ? -3.996 -16.125 -22.781 1 98.06 152 ALA B N 1
ATOM 3551 C CA . ALA B 1 152 ? -4.445 -15.398 -21.594 1 98.06 152 ALA B CA 1
ATOM 3552 C C . ALA B 1 152 ? -5.965 -15.453 -21.469 1 98.06 152 ALA B C 1
ATOM 3554 O O . ALA B 1 152 ? -6.496 -15.57 -20.359 1 98.06 152 ALA B O 1
ATOM 3555 N N . GLU B 1 153 ? -6.68 -15.344 -22.578 1 98.06 153 GLU B N 1
ATOM 3556 C CA . GLU B 1 153 ? -8.141 -15.375 -22.547 1 98.06 153 GLU B CA 1
ATOM 3557 C C . GLU B 1 153 ? -8.656 -16.75 -22.094 1 98.06 153 GLU B C 1
ATOM 3559 O O . GLU B 1 153 ? -9.695 -16.828 -21.453 1 98.06 153 GLU B O 1
ATOM 3564 N N . ARG B 1 154 ? -7.934 -17.781 -22.469 1 97.88 154 ARG B N 1
ATOM 3565 C CA . ARG B 1 154 ? -8.289 -19.125 -22.016 1 97.88 154 ARG B CA 1
ATOM 3566 C C . ARG B 1 154 ? -8.133 -19.25 -20.516 1 97.88 154 ARG B C 1
ATOM 3568 O O . ARG B 1 154 ? -8.977 -19.844 -19.844 1 97.88 154 ARG B O 1
ATOM 3575 N N . VAL B 1 155 ? -7.066 -18.703 -20 1 98.56 155 VAL B N 1
ATOM 3576 C CA . VAL B 1 155 ? -6.82 -18.703 -18.562 1 98.56 155 VAL B CA 1
ATOM 3577 C C . VAL B 1 155 ? -7.934 -17.938 -17.859 1 98.56 155 VAL B C 1
ATOM 3579 O O . VAL B 1 155 ? -8.469 -18.406 -16.844 1 98.56 155 VAL B O 1
ATOM 3582 N N . GLN B 1 156 ? -8.234 -16.781 -18.422 1 98.12 156 GLN B N 1
ATOM 3583 C CA . GLN B 1 156 ? -9.312 -15.977 -17.859 1 98.12 156 GLN B CA 1
ATOM 3584 C C . GLN B 1 156 ? -10.617 -16.766 -17.797 1 98.12 156 GLN B C 1
ATOM 3586 O O . GLN B 1 156 ? -11.289 -16.766 -16.75 1 98.12 156 GLN B O 1
ATOM 3591 N N . ALA B 1 157 ? -10.961 -17.391 -18.828 1 97.62 157 ALA B N 1
ATOM 3592 C CA . ALA B 1 157 ? -12.219 -18.125 -18.922 1 97.62 157 ALA B CA 1
ATOM 3593 C C . ALA B 1 157 ? -12.25 -19.266 -17.906 1 97.62 157 ALA B C 1
ATOM 3595 O O . ALA B 1 157 ? -13.297 -19.547 -17.312 1 97.62 157 ALA B O 1
ATOM 3596 N N . LEU B 1 158 ? -11.164 -19.875 -17.672 1 97.69 158 LEU B N 1
ATOM 3597 C CA . LEU B 1 158 ? -11.109 -21.062 -16.828 1 97.69 158 LEU B CA 1
ATOM 3598 C C . LEU B 1 158 ? -11.117 -20.672 -15.352 1 97.69 158 LEU B C 1
ATOM 3600 O O . LEU B 1 158 ? -11.766 -2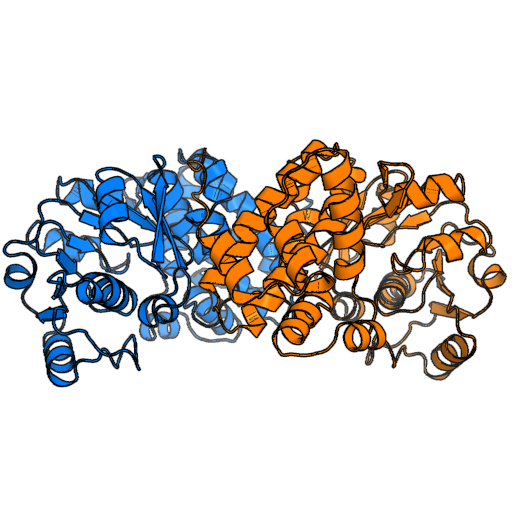1.328 -14.539 1 97.69 158 LEU B O 1
ATOM 3604 N N . PHE B 1 159 ? -10.445 -19.609 -15 1 97.88 159 PHE B N 1
ATOM 3605 C CA . PHE B 1 159 ? -10.211 -19.344 -13.586 1 97.88 159 PHE B CA 1
ATOM 3606 C C . PHE B 1 159 ? -11.219 -18.328 -13.055 1 97.88 159 PHE B C 1
ATOM 3608 O O . PHE B 1 159 ? -11.5 -18.297 -11.852 1 97.88 159 PHE B O 1
ATOM 3615 N N . SER B 1 160 ? -11.734 -17.516 -13.922 1 96.06 160 SER B N 1
ATOM 3616 C CA . SER B 1 160 ? -12.656 -16.484 -13.453 1 96.06 160 SER B CA 1
ATOM 3617 C C . SER B 1 160 ? -13.891 -17.094 -12.805 1 96.06 160 SER B C 1
ATOM 3619 O O . SER B 1 160 ? -14.398 -18.125 -13.273 1 96.06 160 SER B O 1
ATOM 3621 N N . GLY B 1 161 ? -14.297 -16.531 -11.797 1 93.56 161 GLY B N 1
ATOM 3622 C CA . GLY B 1 161 ? -15.492 -16.922 -11.055 1 93.56 161 GLY B CA 1
ATOM 3623 C C . GLY B 1 161 ? -15.977 -15.844 -10.102 1 93.56 161 GLY B C 1
ATOM 3624 O O . GLY B 1 161 ? -15.57 -14.688 -10.203 1 93.56 161 GLY B O 1
ATOM 3625 N N . PRO B 1 162 ? -16.828 -16.156 -9.219 1 91.44 162 PRO B N 1
ATOM 3626 C CA . PRO B 1 162 ? -17.469 -15.18 -8.336 1 91.44 162 PRO B CA 1
ATOM 3627 C C . PRO B 1 162 ? -16.469 -14.5 -7.398 1 91.44 162 PRO B C 1
ATOM 3629 O O . PRO B 1 162 ? -16.641 -13.336 -7.035 1 91.44 162 PRO B O 1
ATOM 3632 N N . THR B 1 163 ? -15.422 -15.234 -7.023 1 94.25 163 THR B N 1
ATOM 3633 C CA . THR B 1 163 ? -14.523 -14.68 -6.016 1 94.25 163 THR B CA 1
ATOM 3634 C C . THR B 1 163 ? -13.109 -14.516 -6.578 1 94.25 163 THR B C 1
ATOM 3636 O O . THR B 1 163 ? -12.234 -13.953 -5.922 1 94.25 163 THR B O 1
ATOM 3639 N N . PHE B 1 164 ? -12.93 -15.062 -7.746 1 96.06 164 PHE B N 1
ATOM 3640 C CA . PHE B 1 164 ? -11.633 -14.977 -8.414 1 96.06 164 PHE B CA 1
ATOM 3641 C C . PHE B 1 164 ? -11.773 -14.32 -9.781 1 96.06 164 PHE B C 1
ATOM 3643 O O . PHE B 1 164 ? -12.07 -14.992 -10.766 1 96.06 164 PHE B O 1
ATOM 3650 N N . ARG B 1 165 ? -11.453 -13.047 -9.828 1 95.44 165 ARG B N 1
ATOM 3651 C CA . ARG B 1 165 ? -11.586 -12.297 -11.07 1 95.44 165 ARG B CA 1
ATOM 3652 C C . ARG B 1 165 ? -10.258 -12.219 -11.812 1 95.44 165 ARG B C 1
ATOM 3654 O O . ARG B 1 165 ? -9.266 -11.727 -11.258 1 95.44 165 ARG B O 1
ATOM 3661 N N . VAL B 1 166 ? -10.25 -12.672 -13.047 1 97.06 166 VAL B N 1
ATOM 3662 C CA . VAL B 1 166 ? -9.016 -12.672 -13.828 1 97.06 166 VAL B CA 1
ATOM 3663 C C . VAL B 1 166 ? -9.141 -11.688 -14.984 1 97.06 166 VAL B C 1
ATOM 3665 O O . VAL B 1 166 ? -10.07 -11.766 -15.789 1 97.06 166 VAL B O 1
ATOM 3668 N N . TYR B 1 167 ? -8.227 -10.773 -15.031 1 96.19 167 TYR B N 1
ATOM 3669 C CA . TYR B 1 167 ? -8.094 -9.859 -16.156 1 96.19 167 TYR B CA 1
ATOM 3670 C C . TYR B 1 167 ? -7.004 -10.328 -17.109 1 96.19 167 TYR B C 1
ATOM 3672 O O . TYR B 1 167 ? -6.191 -11.188 -16.766 1 96.19 167 TYR B O 1
ATOM 3680 N N . THR B 1 168 ? -7.078 -9.781 -18.312 1 97.81 168 THR B N 1
ATOM 3681 C CA . THR B 1 168 ? -6.055 -10.164 -19.281 1 97.81 168 THR B CA 1
ATOM 3682 C C . THR B 1 168 ? -5.141 -8.984 -19.609 1 97.81 168 THR B C 1
ATOM 3684 O O . THR B 1 168 ? -5.52 -7.828 -19.406 1 97.81 168 THR B O 1
ATOM 3687 N N . SER B 1 169 ? -3.955 -9.273 -19.953 1 97.81 169 SER B N 1
ATOM 3688 C CA . SER B 1 169 ? -2.971 -8.281 -20.375 1 97.81 169 SER B CA 1
ATOM 3689 C C . SER B 1 169 ? -2.123 -8.797 -21.531 1 97.81 169 SER B C 1
ATOM 3691 O O . SER B 1 169 ? -1.89 -10.008 -21.641 1 97.81 169 SER B O 1
ATOM 3693 N N . ARG B 1 170 ? -1.691 -7.875 -22.359 1 96.62 170 ARG B N 1
ATOM 3694 C CA . ARG B 1 170 ? -0.768 -8.227 -23.438 1 96.62 170 ARG B CA 1
ATOM 3695 C C . ARG B 1 170 ? 0.681 -8.062 -22.984 1 96.62 170 ARG B C 1
ATOM 3697 O O . ARG B 1 170 ? 1.601 -8.547 -23.656 1 96.62 170 ARG B O 1
ATOM 3704 N N . ASP B 1 171 ? 0.856 -7.453 -21.844 1 98.25 171 ASP B N 1
ATOM 3705 C CA . ASP B 1 171 ? 2.189 -7.145 -21.344 1 98.25 171 ASP B CA 1
ATOM 3706 C C . ASP B 1 171 ? 2.697 -8.25 -20.422 1 98.25 171 ASP B C 1
ATOM 3708 O O . ASP B 1 171 ? 2.963 -8.008 -19.234 1 98.25 171 ASP B O 1
ATOM 3712 N N . ARG B 1 172 ? 2.953 -9.391 -21.016 1 98.44 172 ARG B N 1
ATOM 3713 C CA . ARG B 1 172 ? 3.373 -10.547 -20.234 1 98.44 172 ARG B CA 1
ATOM 3714 C C . ARG B 1 172 ? 4.648 -10.25 -19.453 1 98.44 172 ARG B C 1
ATOM 3716 O O . ARG B 1 172 ? 4.766 -10.609 -18.281 1 98.44 172 ARG B O 1
ATOM 3723 N N . ARG B 1 173 ? 5.562 -9.625 -20.094 1 97.81 173 ARG B N 1
ATOM 3724 C CA . ARG B 1 173 ? 6.844 -9.328 -19.469 1 97.81 173 ARG B CA 1
ATOM 3725 C C . ARG B 1 173 ? 6.664 -8.422 -18.25 1 97.81 173 ARG B C 1
ATOM 3727 O O . ARG B 1 173 ? 7.195 -8.703 -17.172 1 97.81 173 ARG B O 1
ATOM 3734 N N . GLY B 1 174 ? 5.91 -7.293 -18.375 1 98.5 174 GLY B N 1
ATOM 3735 C CA . GLY B 1 174 ? 5.648 -6.395 -17.266 1 98.5 174 GLY B CA 1
ATOM 3736 C C . GLY B 1 174 ? 4.98 -7.082 -16.078 1 98.5 174 GLY B C 1
ATOM 3737 O O . GLY B 1 174 ? 5.34 -6.836 -14.93 1 98.5 174 GLY B O 1
ATOM 3738 N N . VAL B 1 175 ? 4.02 -7.941 -16.391 1 98.69 175 VAL B N 1
ATOM 3739 C CA . VAL B 1 175 ? 3.277 -8.672 -15.375 1 98.69 175 VAL B CA 1
ATOM 3740 C C . VAL B 1 175 ? 4.238 -9.523 -14.547 1 98.69 175 VAL B C 1
ATOM 3742 O O . VAL B 1 175 ? 4.156 -9.539 -13.312 1 98.69 175 VAL B O 1
ATOM 3745 N N . GLU B 1 176 ? 5.18 -10.133 -15.164 1 98.56 176 GLU B N 1
ATOM 3746 C CA . GLU B 1 176 ? 6.125 -11 -14.469 1 98.56 176 GLU B CA 1
ATOM 3747 C C . GLU B 1 176 ? 7.176 -10.188 -13.727 1 98.56 176 GLU B C 1
ATOM 3749 O O . GLU B 1 176 ? 7.562 -10.539 -12.602 1 98.56 176 GLU B O 1
ATOM 3754 N N . LEU B 1 177 ? 7.648 -9.102 -14.367 1 98.31 177 LEU B N 1
ATOM 3755 C CA . LEU B 1 177 ? 8.672 -8.266 -13.742 1 98.31 177 LEU B CA 1
ATOM 3756 C C . LEU B 1 177 ? 8.156 -7.66 -12.445 1 98.31 177 LEU B C 1
ATOM 3758 O O . LEU B 1 177 ? 8.891 -7.59 -11.453 1 98.31 177 LEU B O 1
ATOM 3762 N N . GLY B 1 178 ? 6.898 -7.223 -12.461 1 98.44 178 GLY B N 1
ATOM 3763 C CA . GLY B 1 178 ? 6.293 -6.723 -11.234 1 98.44 178 GLY B CA 1
ATOM 3764 C C . GLY B 1 178 ? 6.266 -7.754 -10.117 1 98.44 178 GLY B C 1
ATOM 3765 O O . GLY B 1 178 ? 6.629 -7.449 -8.984 1 98.44 178 GLY B O 1
ATOM 3766 N N . GLY B 1 179 ? 5.902 -8.953 -10.484 1 97.5 179 GLY B N 1
ATOM 3767 C CA . GLY B 1 179 ? 5.84 -10.039 -9.523 1 97.5 179 GLY B CA 1
ATOM 3768 C C . GLY B 1 179 ? 7.188 -10.367 -8.898 1 97.5 179 GLY B C 1
ATOM 3769 O O . GLY B 1 179 ? 7.273 -10.656 -7.707 1 97.5 179 GLY B O 1
ATOM 3770 N N . GLY B 1 180 ? 8.188 -10.359 -9.68 1 97.44 180 GLY B N 1
ATOM 3771 C CA . GLY B 1 180 ? 9.531 -10.617 -9.18 1 97.44 180 GLY B CA 1
ATOM 3772 C C . GLY B 1 180 ? 10.047 -9.516 -8.266 1 97.44 180 GLY B C 1
ATOM 3773 O O . GLY B 1 180 ? 10.57 -9.789 -7.188 1 97.44 180 GLY B O 1
ATOM 3774 N N . MET B 1 181 ? 9.875 -8.273 -8.688 1 98.25 181 MET B N 1
ATOM 3775 C CA . MET B 1 181 ? 10.414 -7.113 -7.984 1 98.25 181 MET B CA 1
ATOM 3776 C C . MET B 1 181 ? 9.703 -6.902 -6.656 1 98.25 181 MET B C 1
ATOM 3778 O O . MET B 1 181 ? 10.312 -6.465 -5.68 1 98.25 181 MET B O 1
ATOM 3782 N N . LYS B 1 182 ? 8.43 -7.215 -6.629 1 98.56 182 LYS B N 1
ATOM 3783 C CA . LYS B 1 182 ? 7.664 -6.949 -5.414 1 98.56 182 LYS B CA 1
ATOM 3784 C C . LYS B 1 182 ? 8.219 -7.734 -4.23 1 98.56 182 LYS B C 1
ATOM 3786 O O . LYS B 1 182 ? 8.172 -7.266 -3.09 1 98.56 182 LYS B O 1
ATOM 3791 N N . ASN B 1 183 ? 8.766 -8.961 -4.508 1 98 183 ASN B N 1
ATOM 3792 C CA . ASN B 1 183 ? 9.312 -9.797 -3.447 1 98 183 ASN B CA 1
ATOM 3793 C C . ASN B 1 183 ? 10.547 -9.156 -2.811 1 98 183 ASN B C 1
ATOM 3795 O O . ASN B 1 183 ? 10.758 -9.273 -1.603 1 98 183 ASN B O 1
ATOM 3799 N N . VAL B 1 184 ? 11.336 -8.484 -3.615 1 98.44 184 VAL B N 1
ATOM 3800 C CA . VAL B 1 184 ? 12.508 -7.777 -3.119 1 98.44 184 VAL B CA 1
ATOM 3801 C C . VAL B 1 184 ? 12.07 -6.594 -2.258 1 98.44 184 VAL B C 1
ATOM 3803 O O . VAL B 1 184 ? 12.609 -6.379 -1.167 1 98.44 184 VAL B O 1
ATOM 3806 N N . LEU B 1 185 ? 11.094 -5.887 -2.74 1 98.5 185 LEU B N 1
ATOM 3807 C CA . LEU B 1 185 ? 10.578 -4.734 -2.008 1 98.5 185 LEU B CA 1
ATOM 3808 C C . LEU B 1 185 ? 9.898 -5.168 -0.717 1 98.5 185 LEU B C 1
ATOM 3810 O O . LEU B 1 185 ? 9.945 -4.457 0.288 1 98.5 185 LEU B O 1
ATOM 3814 N N . ALA B 1 186 ? 9.273 -6.352 -0.748 1 98.69 186 ALA B N 1
ATOM 3815 C CA . ALA B 1 186 ? 8.617 -6.879 0.446 1 98.69 186 ALA B CA 1
ATOM 3816 C C . ALA B 1 186 ? 9.641 -7.246 1.518 1 98.69 186 ALA B C 1
ATOM 3818 O O . ALA B 1 186 ? 9.375 -7.102 2.713 1 98.69 186 ALA B O 1
ATOM 3819 N N . LEU B 1 187 ? 10.789 -7.75 1.094 1 98.19 187 LEU B N 1
ATOM 3820 C CA . LEU B 1 187 ? 11.875 -7.957 2.049 1 98.19 187 LEU B CA 1
ATOM 3821 C C . LEU B 1 187 ? 12.234 -6.652 2.754 1 98.19 187 LEU B C 1
ATOM 3823 O O . LEU B 1 187 ? 12.344 -6.613 3.982 1 98.19 187 LEU B O 1
ATOM 3827 N N . ALA B 1 188 ? 12.398 -5.586 1.964 1 97.94 188 ALA B N 1
ATOM 3828 C CA . ALA B 1 188 ? 12.734 -4.273 2.516 1 97.94 188 ALA B CA 1
ATOM 3829 C C . ALA B 1 188 ? 11.648 -3.793 3.479 1 97.94 188 ALA B C 1
ATOM 3831 O O . ALA B 1 188 ? 11.953 -3.258 4.547 1 97.94 188 ALA B O 1
ATOM 3832 N N . ALA B 1 189 ? 10.406 -3.98 3.117 1 98.12 189 ALA B N 1
ATOM 3833 C CA . ALA B 1 189 ? 9.289 -3.596 3.977 1 98.12 189 ALA B CA 1
ATOM 3834 C C . ALA B 1 189 ? 9.328 -4.359 5.297 1 98.12 189 ALA B C 1
ATOM 3836 O O . ALA B 1 189 ? 9.078 -3.783 6.359 1 98.12 189 ALA B O 1
ATOM 3837 N N . GLY B 1 190 ? 9.586 -5.66 5.188 1 98.38 190 GLY B N 1
ATOM 3838 C CA . GLY B 1 190 ? 9.727 -6.465 6.387 1 98.38 190 GLY B CA 1
ATOM 3839 C C . GLY B 1 190 ? 10.844 -5.984 7.297 1 98.38 190 GLY B C 1
ATOM 3840 O O . GLY B 1 190 ? 10.719 -6.027 8.523 1 98.38 190 GLY B O 1
ATOM 3841 N N . MET B 1 191 ? 11.969 -5.555 6.707 1 98.06 191 MET B N 1
ATOM 3842 C CA . MET B 1 191 ? 13.078 -5.016 7.492 1 98.06 191 MET B CA 1
ATOM 3843 C C . MET B 1 191 ? 12.641 -3.771 8.258 1 98.06 191 MET B C 1
ATOM 3845 O O . MET B 1 191 ? 13.016 -3.592 9.422 1 98.06 191 MET B O 1
ATOM 3849 N N . VAL B 1 192 ? 11.852 -2.92 7.629 1 97.69 192 VAL B N 1
ATOM 3850 C CA . VAL B 1 192 ? 11.328 -1.724 8.281 1 97.69 192 VAL B CA 1
ATOM 3851 C C . VAL B 1 192 ? 10.492 -2.123 9.5 1 97.69 192 VAL B C 1
ATOM 3853 O O . VAL B 1 192 ? 10.641 -1.537 10.57 1 97.69 192 VAL B O 1
ATOM 3856 N N . ASP B 1 193 ? 9.648 -3.143 9.328 1 98 193 ASP B N 1
ATOM 3857 C CA . ASP B 1 193 ? 8.836 -3.652 10.422 1 98 193 ASP B CA 1
ATOM 3858 C C . ASP B 1 193 ? 9.703 -4.18 11.562 1 98 193 ASP B C 1
ATOM 3860 O O . ASP B 1 193 ? 9.453 -3.889 12.734 1 98 193 ASP B O 1
ATOM 3864 N N . GLY B 1 194 ? 10.633 -4.973 11.172 1 98 194 GLY B N 1
ATOM 3865 C CA . GLY B 1 194 ? 11.477 -5.621 12.156 1 98 194 GLY B CA 1
ATOM 3866 C C . GLY B 1 194 ? 12.305 -4.641 12.969 1 98 194 GLY B C 1
ATOM 3867 O O . GLY B 1 194 ? 12.609 -4.898 14.141 1 98 194 GLY B O 1
ATOM 3868 N N . LEU B 1 195 ? 12.68 -3.537 12.367 1 97.69 195 LEU B N 1
ATOM 3869 C CA . LEU B 1 195 ? 13.5 -2.525 13.016 1 97.69 195 LEU B CA 1
ATOM 3870 C C . LEU B 1 195 ? 12.641 -1.538 13.797 1 97.69 195 LEU B C 1
ATOM 3872 O O . LEU B 1 195 ? 13.156 -0.65 14.469 1 97.69 195 LEU B O 1
ATOM 3876 N N . GLY B 1 196 ? 11.328 -1.631 13.703 1 97.12 196 GLY B N 1
ATOM 3877 C CA . GLY B 1 196 ? 10.422 -0.762 14.43 1 97.12 196 GLY B CA 1
ATOM 3878 C C . GLY B 1 196 ? 10.453 0.676 13.953 1 97.12 196 GLY B C 1
ATOM 3879 O O . GLY B 1 196 ? 10.398 1.607 14.758 1 97.12 196 GLY B O 1
ATOM 3880 N N . LEU B 1 197 ? 10.555 0.843 12.594 1 96.62 197 LEU B N 1
ATOM 3881 C CA . LEU B 1 197 ? 10.719 2.193 12.062 1 96.62 197 LEU B CA 1
ATOM 3882 C C . LEU B 1 197 ? 9.367 2.859 11.844 1 96.62 197 LEU B C 1
ATOM 3884 O O . LEU B 1 197 ? 9.289 4.07 11.633 1 96.62 197 LEU B O 1
ATOM 3888 N N . GLY B 1 198 ? 8.25 2.08 11.859 1 97.19 198 GLY B N 1
ATOM 3889 C CA . GLY B 1 198 ? 6.914 2.664 11.859 1 97.19 198 GLY B CA 1
ATOM 3890 C C . GLY B 1 198 ? 6.262 2.641 10.492 1 97.19 198 GLY B C 1
ATOM 3891 O O . GLY B 1 198 ? 6.891 2.264 9.5 1 97.19 198 GLY B O 1
ATOM 3892 N N . ASP B 1 199 ? 5.004 3.066 10.414 1 98.19 199 ASP B N 1
ATOM 3893 C CA . ASP B 1 199 ? 4.164 3.033 9.219 1 98.19 199 ASP B CA 1
ATOM 3894 C C . ASP B 1 199 ? 4.578 4.117 8.227 1 98.19 199 ASP B C 1
ATOM 3896 O O . ASP B 1 199 ? 4.492 3.92 7.016 1 98.19 199 ASP B O 1
ATOM 3900 N N . ASN B 1 200 ? 4.988 5.293 8.742 1 98 200 ASN B N 1
ATOM 3901 C CA . ASN B 1 200 ? 5.41 6.379 7.863 1 98 200 ASN B CA 1
ATOM 3902 C C . ASN B 1 200 ? 6.594 5.969 6.992 1 98 200 ASN B C 1
ATOM 3904 O O . ASN B 1 200 ? 6.586 6.184 5.781 1 98 200 ASN B O 1
ATOM 3908 N N . ALA B 1 201 ? 7.562 5.34 7.652 1 97.06 201 ALA B N 1
ATOM 3909 C CA . ALA B 1 201 ? 8.773 4.91 6.957 1 97.06 201 ALA B CA 1
ATOM 3910 C C . ALA B 1 201 ? 8.461 3.826 5.93 1 97.06 201 ALA B C 1
ATOM 3912 O O . ALA B 1 201 ? 8.977 3.854 4.812 1 97.06 201 ALA B O 1
ATOM 3913 N N . LYS B 1 202 ? 7.641 2.883 6.34 1 97.88 202 LYS B N 1
ATOM 3914 C CA . LYS B 1 202 ? 7.277 1.801 5.43 1 97.88 202 LYS B CA 1
ATOM 3915 C C . LYS B 1 202 ? 6.57 2.34 4.188 1 97.88 202 LYS B C 1
ATOM 3917 O O . LYS B 1 202 ? 6.867 1.925 3.066 1 97.88 202 LYS B O 1
ATOM 3922 N N . ALA B 1 203 ? 5.621 3.256 4.383 1 98.25 203 ALA B N 1
ATOM 3923 C CA . ALA B 1 203 ? 4.898 3.875 3.275 1 98.25 203 ALA B CA 1
ATOM 3924 C C . ALA B 1 203 ? 5.848 4.629 2.35 1 98.25 203 ALA B C 1
ATOM 3926 O O . ALA B 1 203 ? 5.734 4.539 1.125 1 98.25 203 ALA B O 1
ATOM 3927 N N . ALA B 1 204 ? 6.758 5.363 2.914 1 96.62 204 ALA B N 1
ATOM 3928 C CA . ALA B 1 204 ? 7.73 6.113 2.121 1 96.62 204 ALA B CA 1
ATOM 3929 C C . ALA B 1 204 ? 8.633 5.172 1.323 1 96.62 204 ALA B C 1
ATOM 3931 O O . ALA B 1 204 ? 8.891 5.406 0.141 1 96.62 204 ALA B O 1
ATOM 3932 N N . LEU B 1 205 ? 9.094 4.125 1.967 1 96.75 205 LEU B N 1
ATOM 3933 C CA . LEU B 1 205 ? 9.961 3.152 1.311 1 96.75 205 LEU B CA 1
ATOM 3934 C C . LEU B 1 205 ? 9.25 2.506 0.124 1 96.75 205 LEU B C 1
ATOM 3936 O O . LEU B 1 205 ? 9.82 2.396 -0.961 1 96.75 205 LEU B O 1
ATOM 3940 N N . LEU B 1 206 ? 8.039 2.104 0.331 1 97.88 206 LEU B N 1
ATOM 3941 C CA . LEU B 1 206 ? 7.305 1.402 -0.718 1 97.88 206 LEU B CA 1
ATOM 3942 C C . LEU B 1 206 ? 6.953 2.35 -1.861 1 97.88 206 LEU B C 1
ATOM 3944 O O . LEU B 1 206 ? 6.906 1.938 -3.023 1 97.88 206 LEU B O 1
ATOM 3948 N N . THR B 1 207 ? 6.711 3.607 -1.536 1 97.31 207 THR B N 1
ATOM 3949 C CA . THR B 1 207 ? 6.48 4.609 -2.57 1 97.31 207 THR B CA 1
ATOM 3950 C C . THR B 1 207 ? 7.699 4.734 -3.48 1 97.31 207 THR B C 1
ATOM 3952 O O . THR B 1 207 ? 7.57 4.715 -4.707 1 97.31 207 THR B O 1
ATOM 3955 N N . ARG B 1 208 ? 8.852 4.84 -2.912 1 95.94 208 ARG B N 1
ATOM 3956 C CA . ARG B 1 208 ? 10.086 4.883 -3.688 1 95.94 208 ARG B CA 1
ATOM 3957 C C . ARG B 1 208 ? 10.336 3.551 -4.387 1 95.94 208 ARG B C 1
ATOM 3959 O O . ARG B 1 208 ? 10.859 3.518 -5.5 1 95.94 208 ARG B O 1
ATOM 3966 N N . GLY B 1 209 ? 10 2.529 -3.676 1 97.19 209 GLY B N 1
ATOM 3967 C CA . GLY B 1 209 ? 10.164 1.198 -4.238 1 97.19 209 GLY B CA 1
ATOM 3968 C C . GLY B 1 209 ? 9.344 0.981 -5.5 1 97.19 209 GLY B C 1
ATOM 3969 O O . GLY B 1 209 ? 9.812 0.341 -6.445 1 97.19 209 GLY B O 1
ATOM 3970 N N . LEU B 1 210 ? 8.125 1.497 -5.48 1 98.25 210 LEU B N 1
ATOM 3971 C CA . LEU B 1 210 ? 7.309 1.369 -6.68 1 98.25 210 LEU B CA 1
ATOM 3972 C C . LEU B 1 210 ? 7.949 2.104 -7.855 1 98.25 210 LEU B C 1
ATOM 3974 O O . LEU B 1 210 ? 7.918 1.618 -8.984 1 98.25 210 LEU B O 1
ATOM 3978 N N . ARG B 1 211 ? 8.508 3.225 -7.609 1 96.38 211 ARG B N 1
ATOM 3979 C CA . ARG B 1 211 ? 9.203 3.961 -8.664 1 96.38 211 ARG B CA 1
ATOM 3980 C C . ARG B 1 211 ? 10.383 3.166 -9.203 1 96.38 211 ARG B C 1
ATOM 3982 O O . ARG B 1 211 ? 10.633 3.154 -10.406 1 96.38 211 ARG B O 1
ATOM 3989 N N . GLU B 1 212 ? 11.109 2.611 -8.297 1 96.94 212 GLU B N 1
ATOM 3990 C CA . GLU B 1 212 ? 12.227 1.763 -8.703 1 96.94 212 GLU B CA 1
ATOM 3991 C C . GLU B 1 212 ? 11.742 0.583 -9.539 1 96.94 212 GLU B C 1
ATOM 3993 O O . GLU B 1 212 ? 12.359 0.247 -10.555 1 96.94 212 GLU B O 1
ATOM 3998 N N . MET B 1 213 ? 10.641 -0.015 -9.148 1 98.38 213 MET B N 1
ATOM 3999 C CA . MET B 1 213 ? 10.047 -1.111 -9.906 1 98.38 213 MET B CA 1
ATOM 4000 C C . MET B 1 213 ? 9.68 -0.663 -11.312 1 98.38 213 MET B C 1
ATOM 4002 O O . MET B 1 213 ? 9.961 -1.369 -12.289 1 98.38 213 MET B O 1
ATOM 4006 N N . VAL B 1 214 ? 9.086 0.506 -11.414 1 98.12 214 VAL B N 1
ATOM 4007 C CA . VAL B 1 214 ? 8.648 1.034 -12.703 1 98.12 214 VAL B CA 1
ATOM 4008 C C . VAL B 1 214 ? 9.859 1.289 -13.594 1 98.12 214 VAL B C 1
ATOM 4010 O O . VAL B 1 214 ? 9.875 0.892 -14.766 1 98.12 214 VAL B O 1
ATOM 4013 N N . ARG B 1 215 ? 10.867 1.952 -13.039 1 96.5 215 ARG B N 1
ATOM 4014 C CA . ARG B 1 215 ? 12.062 2.254 -13.812 1 96.5 215 ARG B CA 1
ATOM 4015 C C . ARG B 1 215 ? 12.727 0.976 -14.32 1 96.5 215 ARG B C 1
ATOM 4017 O O . ARG B 1 215 ? 13.062 0.873 -15.5 1 96.5 215 ARG B O 1
ATOM 4024 N N . PHE B 1 216 ? 12.859 0.081 -13.445 1 97.19 216 PHE B N 1
ATOM 4025 C CA . PHE B 1 216 ? 13.422 -1.219 -13.789 1 97.19 216 PHE B CA 1
ATOM 4026 C C . PHE B 1 216 ? 12.562 -1.915 -14.844 1 97.19 216 PHE B C 1
ATOM 4028 O O . PHE B 1 216 ? 13.07 -2.359 -15.875 1 97.19 216 PHE B O 1
ATOM 4035 N N . GLY B 1 217 ? 11.258 -2.051 -14.547 1 97.69 217 GLY B N 1
ATOM 4036 C CA . GLY B 1 217 ? 10.344 -2.768 -15.422 1 97.69 217 GLY B CA 1
ATOM 4037 C C . GLY B 1 217 ? 10.297 -2.195 -16.828 1 97.69 217 GLY B C 1
ATOM 4038 O O . GLY B 1 217 ? 10.312 -2.941 -17.812 1 97.69 217 GLY B O 1
ATOM 4039 N N . VAL B 1 218 ? 10.273 -0.889 -16.906 1 97.25 218 VAL B N 1
ATOM 4040 C CA . VAL B 1 218 ? 10.203 -0.221 -18.203 1 97.25 218 VAL B CA 1
ATOM 4041 C C . VAL B 1 218 ? 11.516 -0.414 -18.953 1 97.25 218 VAL B C 1
ATOM 4043 O O . VAL B 1 218 ? 11.516 -0.67 -20.156 1 97.25 218 VAL B O 1
ATOM 4046 N N . ALA B 1 219 ? 12.625 -0.325 -18.234 1 94.94 219 ALA B N 1
ATOM 4047 C CA . ALA B 1 219 ? 13.93 -0.552 -18.844 1 94.94 219 ALA B CA 1
ATOM 4048 C C . ALA B 1 219 ? 14.023 -1.962 -19.422 1 94.94 219 ALA B C 1
ATOM 4050 O O . ALA B 1 219 ? 14.703 -2.184 -20.422 1 94.94 219 ALA B O 1
ATOM 4051 N N . MET B 1 220 ? 13.242 -2.861 -18.859 1 96.31 220 MET B N 1
ATOM 4052 C CA . MET B 1 220 ? 13.305 -4.262 -19.266 1 96.31 220 MET B CA 1
ATOM 4053 C C . MET B 1 220 ? 12.211 -4.578 -20.281 1 96.31 220 MET B C 1
ATOM 4055 O O . MET B 1 220 ? 12 -5.738 -20.641 1 96.31 220 MET B O 1
ATOM 4059 N N . GLY B 1 221 ? 11.477 -3.588 -20.688 1 96.56 221 GLY B N 1
ATOM 4060 C CA . GLY B 1 221 ? 10.562 -3.748 -21.812 1 96.56 221 GLY B CA 1
ATOM 4061 C C . GLY B 1 221 ? 9.109 -3.854 -21.375 1 96.56 221 GLY B C 1
ATOM 4062 O O . GLY B 1 221 ? 8.227 -4.078 -22.203 1 96.56 221 GLY B O 1
ATOM 4063 N N . GLY B 1 222 ? 8.797 -3.691 -20.078 1 98.06 222 GLY B N 1
ATOM 4064 C CA . GLY B 1 222 ? 7.422 -3.658 -19.625 1 98.06 222 GLY B CA 1
ATOM 4065 C C . GLY B 1 222 ? 6.742 -2.322 -19.859 1 98.06 222 GLY B C 1
ATOM 4066 O O . GLY B 1 222 ? 7.414 -1.306 -20.047 1 98.06 222 GLY B O 1
ATOM 4067 N N . GLU B 1 223 ? 5.441 -2.404 -19.875 1 98.25 223 GLU B N 1
ATOM 4068 C CA . GLU B 1 223 ? 4.656 -1.177 -19.969 1 98.25 223 GLU B CA 1
ATOM 4069 C C . GLU B 1 223 ? 4.488 -0.518 -18.609 1 98.25 223 GLU B C 1
ATOM 4071 O O . GLU B 1 223 ? 4.184 -1.19 -17.625 1 98.25 223 GLU B O 1
ATOM 4076 N N . GLU B 1 224 ? 4.684 0.761 -18.531 1 97.81 224 GLU B N 1
ATOM 4077 C CA . GLU B 1 224 ? 4.609 1.509 -17.281 1 97.81 224 GLU B CA 1
ATOM 4078 C C . GLU B 1 224 ? 3.283 1.257 -16.562 1 97.81 224 GLU B C 1
ATOM 4080 O O . GLU B 1 224 ? 3.258 1.033 -15.352 1 97.81 224 GLU B O 1
ATOM 4085 N N . ALA B 1 225 ? 2.176 1.229 -17.234 1 97.12 225 ALA B N 1
ATOM 4086 C CA . ALA B 1 225 ? 0.836 1.092 -16.672 1 97.12 225 ALA B CA 1
ATOM 4087 C C . ALA B 1 225 ? 0.688 -0.236 -15.93 1 97.12 225 ALA B C 1
ATOM 4089 O O . ALA B 1 225 ? -0.04 -0.324 -14.938 1 97.12 225 ALA B O 1
ATOM 4090 N N . THR B 1 226 ? 1.392 -1.249 -16.375 1 98.25 226 THR B N 1
ATOM 4091 C CA . THR B 1 226 ? 1.319 -2.578 -15.789 1 98.25 226 THR B CA 1
ATOM 4092 C C . THR B 1 226 ? 1.784 -2.547 -14.336 1 98.25 226 THR B C 1
ATOM 4094 O O . THR B 1 226 ? 1.19 -3.197 -13.469 1 98.25 226 THR B O 1
ATOM 4097 N N . PHE B 1 227 ? 2.734 -1.715 -14.031 1 98.56 227 PHE B N 1
ATOM 4098 C CA . PHE B 1 227 ? 3.346 -1.687 -12.703 1 98.56 227 PHE B CA 1
ATOM 4099 C C . PHE B 1 227 ? 2.461 -0.935 -11.719 1 98.56 227 PHE B C 1
ATOM 4101 O O . PHE B 1 227 ? 2.551 -1.15 -10.508 1 98.56 227 PHE B O 1
ATOM 4108 N N . TYR B 1 228 ? 1.566 -0.134 -12.211 1 97.81 228 TYR B N 1
ATOM 4109 C CA . TYR B 1 228 ? 0.611 0.565 -11.359 1 97.81 228 TYR B CA 1
ATOM 4110 C C . TYR B 1 228 ? -0.687 -0.223 -11.234 1 97.81 228 TYR B C 1
ATOM 4112 O O . TYR B 1 228 ? -1.616 0.205 -10.547 1 97.81 228 TYR B O 1
ATOM 4120 N N . GLY B 1 229 ? -0.742 -1.387 -11.859 1 97.44 229 GLY B N 1
ATOM 4121 C CA . GLY B 1 229 ? -1.912 -2.248 -11.82 1 97.44 229 GLY B CA 1
ATOM 4122 C C . GLY B 1 229 ? -1.798 -3.357 -10.789 1 97.44 229 GLY B C 1
ATOM 4123 O O . GLY B 1 229 ? -1.015 -3.256 -9.844 1 97.44 229 GLY B O 1
ATOM 4124 N N . LEU B 1 230 ? -2.564 -4.383 -11 1 97.69 230 LEU B N 1
ATOM 4125 C CA . LEU B 1 230 ? -2.711 -5.477 -10.047 1 97.69 230 LEU B CA 1
ATOM 4126 C C . LEU B 1 230 ? -1.406 -6.25 -9.906 1 97.69 230 LEU B C 1
ATOM 4128 O O . LEU B 1 230 ? -1.017 -6.617 -8.797 1 97.69 230 LEU B O 1
ATOM 4132 N N . SER B 1 231 ? -0.701 -6.461 -10.984 1 98.12 231 SER B N 1
ATOM 4133 C CA . SER B 1 231 ? 0.487 -7.305 -10.961 1 98.12 231 SER B CA 1
ATOM 4134 C C . SER B 1 231 ? 1.713 -6.523 -10.5 1 98.12 231 SER B C 1
ATOM 4136 O O . SER B 1 231 ? 2.779 -7.102 -10.273 1 98.12 231 SER B O 1
ATOM 4138 N N . GLY B 1 232 ? 1.623 -5.211 -10.445 1 98.44 232 GLY B N 1
ATOM 4139 C CA . GLY B 1 232 ? 2.654 -4.352 -9.891 1 98.44 232 GLY B CA 1
ATOM 4140 C C . GLY B 1 232 ? 2.318 -3.834 -8.508 1 98.44 232 GLY B C 1
ATOM 4141 O O . GLY B 1 232 ? 2.59 -4.5 -7.508 1 98.44 232 GLY B O 1
ATOM 4142 N N . LEU B 1 233 ? 1.611 -2.77 -8.461 1 98.75 233 LEU B N 1
ATOM 4143 C CA . LEU B 1 233 ? 1.245 -2.127 -7.203 1 98.75 233 LEU B CA 1
ATOM 4144 C C . LEU B 1 233 ? 0.395 -3.059 -6.344 1 98.75 233 LEU B C 1
ATOM 4146 O O . LEU B 1 233 ? 0.668 -3.234 -5.152 1 98.75 233 LEU B O 1
ATOM 4150 N N . GLY B 1 234 ? -0.641 -3.621 -6.949 1 98.5 234 GLY B N 1
ATOM 4151 C CA . GLY B 1 234 ? -1.525 -4.492 -6.188 1 98.5 234 GLY B CA 1
ATOM 4152 C C . GLY B 1 234 ? -0.793 -5.613 -5.477 1 98.5 234 GLY B C 1
ATOM 4153 O O . GLY B 1 234 ? -0.972 -5.812 -4.273 1 98.5 234 GLY B O 1
ATOM 4154 N N . ASP B 1 235 ? -0.015 -6.293 -6.266 1 98.69 235 ASP B N 1
ATOM 4155 C CA . ASP B 1 235 ? 0.731 -7.414 -5.703 1 98.69 235 ASP B CA 1
ATOM 4156 C C . ASP B 1 235 ? 1.743 -6.934 -4.664 1 98.69 235 ASP B C 1
ATOM 4158 O O . ASP B 1 235 ? 1.981 -7.609 -3.662 1 98.69 235 ASP B O 1
ATOM 4162 N N . LEU B 1 236 ? 2.346 -5.777 -4.895 1 98.88 236 LEU B N 1
ATOM 4163 C CA . LEU B 1 236 ? 3.271 -5.188 -3.936 1 98.88 236 LEU B CA 1
ATOM 4164 C C . LEU B 1 236 ? 2.576 -4.918 -2.605 1 98.88 236 LEU B C 1
ATOM 4166 O O . LEU B 1 236 ? 3.104 -5.254 -1.543 1 98.88 236 LEU B O 1
ATOM 4170 N N . LEU B 1 237 ? 1.402 -4.371 -2.645 1 98.88 237 LEU B N 1
ATOM 4171 C CA . LEU B 1 237 ? 0.665 -4.031 -1.432 1 98.88 237 LEU B CA 1
ATOM 4172 C C . LEU B 1 237 ? 0.287 -5.289 -0.657 1 98.88 237 LEU B C 1
ATOM 4174 O O . LEU B 1 237 ? 0.516 -5.371 0.552 1 98.88 237 LEU B O 1
ATOM 4178 N N . ALA B 1 238 ? -0.237 -6.281 -1.364 1 98.62 238 ALA B N 1
ATOM 4179 C CA . ALA B 1 238 ? -0.646 -7.516 -0.699 1 98.62 238 ALA B CA 1
ATOM 4180 C C . ALA B 1 238 ? 0.542 -8.195 -0.026 1 98.62 238 ALA B C 1
ATOM 4182 O O . ALA B 1 238 ? 0.399 -8.789 1.046 1 98.62 238 ALA B O 1
ATOM 4183 N N . THR B 1 239 ? 1.672 -8.125 -0.659 1 98.56 239 THR B N 1
ATOM 4184 C CA . THR B 1 239 ? 2.84 -8.844 -0.163 1 98.56 239 THR B CA 1
ATOM 4185 C C . THR B 1 239 ? 3.543 -8.039 0.93 1 98.56 239 THR B C 1
ATOM 4187 O O . THR B 1 239 ? 3.994 -8.609 1.929 1 98.56 239 THR B O 1
ATOM 4190 N N . ALA B 1 240 ? 3.611 -6.73 0.798 1 98.69 240 ALA B N 1
ATOM 4191 C CA . ALA B 1 240 ? 4.402 -5.898 1.701 1 98.69 240 ALA B CA 1
ATOM 4192 C C . ALA B 1 240 ? 3.652 -5.645 3.006 1 98.69 240 ALA B C 1
ATOM 4194 O O . ALA B 1 240 ? 4.258 -5.262 4.012 1 98.69 240 ALA B O 1
ATOM 4195 N N . TYR B 1 241 ? 2.326 -5.875 3.031 1 98.62 241 TYR B N 1
ATOM 4196 C CA . TYR B 1 241 ? 1.57 -5.488 4.219 1 98.62 241 TYR B CA 1
ATOM 4197 C C . TYR B 1 241 ? 0.913 -6.703 4.863 1 98.62 241 TYR B C 1
ATOM 4199 O O . TYR B 1 241 ? 0.455 -6.633 6.008 1 98.62 241 TYR B O 1
ATOM 4207 N N . SER B 1 242 ? 0.879 -7.824 4.195 1 97.88 242 SER B N 1
ATOM 4208 C CA . SER B 1 242 ? 0.136 -8.977 4.695 1 97.88 242 SER B CA 1
ATOM 4209 C C . SER B 1 242 ? 0.999 -9.828 5.617 1 97.88 242 SER B C 1
ATOM 4211 O O . SER B 1 242 ? 2.195 -10.008 5.371 1 97.88 242 SER B O 1
ATOM 4213 N N . ARG B 1 243 ? 0.336 -10.438 6.555 1 94.38 243 ARG B N 1
ATOM 4214 C CA . ARG B 1 243 ? 1.011 -11.391 7.434 1 94.38 243 ARG B CA 1
ATOM 4215 C C . ARG B 1 243 ? 1.256 -12.711 6.719 1 94.38 243 ARG B C 1
ATOM 4217 O O . ARG B 1 243 ? 2.088 -13.508 7.152 1 94.38 243 ARG B O 1
ATOM 4224 N N . HIS B 1 244 ? 0.591 -12.906 5.613 1 93.88 244 HIS B N 1
ATOM 4225 C CA . HIS B 1 244 ? 0.736 -14.141 4.859 1 93.88 244 HIS B CA 1
ATOM 4226 C C . HIS B 1 244 ? 2.002 -14.125 4.008 1 93.88 244 HIS B C 1
ATOM 4228 O O . HIS B 1 244 ? 2.432 -15.164 3.504 1 93.88 244 HIS B O 1
ATOM 4234 N N . SER B 1 245 ? 2.594 -12.984 3.852 1 96.19 245 SER B N 1
ATOM 4235 C CA . SER B 1 245 ? 3.74 -12.859 2.957 1 96.19 245 SER B CA 1
ATOM 4236 C C . SER B 1 245 ? 4.992 -13.469 3.574 1 96.19 245 SER B C 1
ATOM 4238 O O . SER B 1 245 ? 5.484 -12.992 4.598 1 96.19 245 SER B O 1
ATOM 4240 N N . ARG B 1 246 ? 5.582 -14.398 2.918 1 94.12 246 ARG B N 1
ATOM 4241 C CA . ARG B 1 246 ? 6.824 -15.031 3.35 1 94.12 246 ARG B CA 1
ATOM 4242 C C . ARG B 1 246 ? 8.008 -14.094 3.168 1 94.12 246 ARG B C 1
ATOM 4244 O O . ARG B 1 246 ? 8.969 -14.133 3.943 1 94.12 246 ARG B O 1
ATOM 4251 N N . ASN B 1 247 ? 7.973 -13.242 2.152 1 96.94 247 ASN B N 1
ATOM 4252 C CA . ASN B 1 247 ? 9.055 -12.297 1.891 1 96.94 247 ASN B CA 1
ATOM 4253 C C . ASN B 1 247 ? 9.109 -11.203 2.951 1 96.94 247 ASN B C 1
ATOM 4255 O O . ASN B 1 247 ? 10.18 -10.906 3.49 1 96.94 247 ASN B O 1
ATOM 4259 N N . ARG B 1 248 ? 7.961 -10.578 3.26 1 98 248 ARG B N 1
ATOM 4260 C CA . ARG B 1 248 ? 7.91 -9.578 4.32 1 98 248 ARG B CA 1
ATOM 4261 C C . ARG B 1 248 ? 8.367 -10.164 5.652 1 98 248 ARG B C 1
ATOM 4263 O O . ARG B 1 248 ? 9.172 -9.555 6.359 1 98 248 ARG B O 1
ATOM 4270 N N . GLY B 1 249 ? 7.816 -11.383 5.961 1 96.94 249 GLY B N 1
ATOM 4271 C CA . GLY B 1 249 ? 8.203 -12.062 7.188 1 96.94 249 GLY B CA 1
ATOM 4272 C C . GLY B 1 249 ? 9.695 -12.336 7.27 1 96.94 249 GLY B C 1
ATOM 4273 O O . GLY B 1 249 ? 10.305 -12.195 8.336 1 96.94 249 GLY B O 1
ATOM 4274 N N . ALA B 1 250 ? 10.242 -12.75 6.176 1 97.12 250 ALA B N 1
ATOM 4275 C CA . ALA B 1 250 ? 11.68 -13.039 6.133 1 97.12 250 ALA B CA 1
ATOM 4276 C C . ALA B 1 250 ? 12.492 -11.773 6.387 1 97.12 250 ALA B C 1
ATOM 4278 O O . ALA B 1 250 ? 13.508 -11.812 7.09 1 97.12 250 ALA B O 1
ATOM 4279 N N . GLY B 1 251 ? 12.094 -10.641 5.777 1 97.5 251 GLY B N 1
ATOM 4280 C CA . GLY B 1 251 ? 12.766 -9.383 6.055 1 97.5 251 GLY B CA 1
ATOM 4281 C C . GLY B 1 251 ? 12.766 -9.016 7.527 1 97.5 251 GLY B C 1
ATOM 4282 O O . GLY B 1 251 ? 13.789 -8.602 8.07 1 97.5 251 GLY B O 1
ATOM 4283 N N . GLU B 1 252 ? 11.609 -9.188 8.156 1 97.94 252 GLU B N 1
ATOM 4284 C CA . GLU B 1 252 ? 11.477 -8.898 9.586 1 97.94 252 GLU B CA 1
ATOM 4285 C C . GLU B 1 252 ? 12.383 -9.797 10.422 1 97.94 252 GLU B C 1
ATOM 4287 O O . GLU B 1 252 ? 13.102 -9.312 11.297 1 97.94 252 GLU B O 1
ATOM 4292 N N . ALA B 1 253 ? 12.359 -11.102 10.094 1 97 253 ALA B N 1
ATOM 4293 C CA . ALA B 1 253 ? 13.141 -12.086 10.844 1 97 253 ALA B CA 1
ATOM 4294 C C . ALA B 1 253 ? 14.641 -11.82 10.695 1 97 253 ALA B C 1
ATOM 4296 O O . ALA B 1 253 ? 15.398 -11.938 11.656 1 97 253 ALA B O 1
ATOM 4297 N N . LEU B 1 254 ? 14.992 -11.453 9.516 1 96.56 254 LEU B N 1
ATOM 4298 C CA . LEU B 1 254 ? 16.406 -11.219 9.219 1 96.56 254 LEU B CA 1
ATOM 4299 C C . LEU B 1 254 ? 16.969 -10.125 10.117 1 96.56 254 LEU B C 1
ATOM 4301 O O . LEU B 1 254 ? 18.031 -10.312 10.734 1 96.56 254 LEU B O 1
ATOM 4305 N N . VAL B 1 255 ? 16.281 -9.031 10.25 1 96.81 255 VAL B N 1
ATOM 4306 C CA . VAL B 1 255 ? 16.844 -7.895 10.977 1 96.81 255 VAL B CA 1
ATOM 4307 C C . VAL B 1 255 ? 16.672 -8.102 12.477 1 96.81 255 VAL B C 1
ATOM 4309 O O . VAL B 1 255 ? 17.312 -7.418 13.281 1 96.81 255 VAL B O 1
ATOM 4312 N N . ARG B 1 256 ? 15.914 -9.07 12.82 1 96.25 256 ARG B N 1
ATOM 4313 C CA . ARG B 1 256 ? 15.766 -9.43 14.227 1 96.25 256 ARG B CA 1
ATOM 4314 C C . ARG B 1 256 ? 16.766 -10.516 14.625 1 96.25 256 ARG B C 1
ATOM 4316 O O . ARG B 1 256 ? 16.719 -11.031 15.742 1 96.25 256 ARG B O 1
ATOM 4323 N N . GLY B 1 257 ? 17.547 -11 13.68 1 94.38 257 GLY B N 1
ATOM 4324 C CA . GLY B 1 257 ? 18.688 -11.82 14.047 1 94.38 257 GLY B CA 1
ATOM 4325 C C . GLY B 1 257 ? 18.594 -13.242 13.547 1 94.38 257 GLY B C 1
ATOM 4326 O O . GLY B 1 257 ? 19.469 -14.062 13.797 1 94.38 257 GLY B O 1
ATOM 4327 N N . THR B 1 258 ? 17.562 -13.586 12.82 1 94.31 258 THR B N 1
ATOM 4328 C CA . THR B 1 258 ? 17.469 -14.914 12.242 1 94.31 258 THR B CA 1
ATOM 4329 C C . THR B 1 258 ? 18.5 -15.102 11.133 1 94.31 258 THR B C 1
ATOM 4331 O O . THR B 1 258 ? 18.562 -14.305 10.203 1 94.31 258 THR B O 1
ATOM 4334 N N . PRO B 1 259 ? 19.234 -16.156 11.234 1 92.88 259 PRO B N 1
ATOM 4335 C CA . PRO B 1 259 ? 20.234 -16.406 10.188 1 92.88 259 PRO B CA 1
ATOM 4336 C C . PRO B 1 259 ? 19.594 -16.734 8.844 1 92.88 259 PRO B C 1
ATOM 4338 O O . PRO B 1 259 ? 18.531 -17.359 8.789 1 92.88 259 PRO B O 1
ATOM 4341 N N . LEU B 1 260 ? 20.312 -16.344 7.836 1 92.12 260 LEU B N 1
ATOM 4342 C CA . LEU B 1 260 ? 19.828 -16.531 6.473 1 92.12 260 LEU B CA 1
ATOM 4343 C C . LEU B 1 260 ? 19.531 -18.016 6.211 1 92.12 260 LEU B C 1
ATOM 4345 O O . LEU B 1 260 ? 18.531 -18.344 5.574 1 92.12 260 LEU B O 1
ATOM 4349 N N . GLU B 1 261 ? 20.281 -18.906 6.68 1 89.94 261 GLU B N 1
ATOM 4350 C CA . GLU B 1 261 ? 20.125 -20.344 6.473 1 89.94 261 GLU B CA 1
ATOM 4351 C C . GLU B 1 261 ? 18.828 -20.859 7.082 1 89.94 261 GLU B C 1
ATOM 4353 O O . GLU B 1 261 ? 18.172 -21.734 6.512 1 89.94 261 GLU B O 1
ATOM 4358 N N . ALA B 1 262 ? 18.516 -20.281 8.18 1 90.25 262 ALA B N 1
ATOM 4359 C CA . ALA B 1 262 ? 17.281 -20.672 8.859 1 90.25 262 ALA B CA 1
ATOM 4360 C C . ALA B 1 262 ? 16.047 -20.219 8.086 1 90.25 262 ALA B C 1
ATOM 4362 O O . ALA B 1 262 ? 15.008 -20.875 8.117 1 90.25 262 ALA B O 1
ATOM 4363 N N . LEU B 1 263 ? 16.172 -19.078 7.41 1 88.25 263 LEU B N 1
ATOM 4364 C CA . LEU B 1 263 ? 15.07 -18.562 6.609 1 88.25 263 LEU B CA 1
ATOM 4365 C C . LEU B 1 263 ? 14.812 -19.453 5.398 1 88.25 263 LEU B C 1
ATOM 4367 O O . LEU B 1 263 ? 13.664 -19.641 5 1 88.25 263 LEU B O 1
ATOM 4371 N N . GLU B 1 264 ? 15.766 -19.984 4.926 1 78.75 264 GLU B N 1
ATOM 4372 C CA . GLU B 1 264 ? 15.656 -20.812 3.729 1 78.75 264 GLU B CA 1
ATOM 4373 C C . GLU B 1 264 ? 15.023 -22.172 4.043 1 78.75 264 GLU B C 1
ATOM 4375 O O . GLU B 1 264 ? 14.336 -22.75 3.201 1 78.75 264 GLU B O 1
ATOM 4380 N N . VAL B 1 265 ? 15.203 -22.656 5.246 1 70.75 265 VAL B N 1
ATOM 4381 C CA . VAL B 1 265 ? 14.656 -23.938 5.676 1 70.75 265 VAL B CA 1
ATOM 4382 C C . VAL B 1 265 ? 13.156 -23.812 5.902 1 70.75 265 VAL B C 1
ATOM 4384 O O . VAL B 1 265 ? 12.398 -24.734 5.598 1 70.75 265 VAL B O 1
ATOM 4387 N N . ARG B 1 266 ? 12.703 -22.703 6.395 1 67.31 266 ARG B N 1
ATOM 4388 C CA . ARG B 1 266 ? 11.312 -22.484 6.773 1 67.31 266 ARG B CA 1
ATOM 4389 C C . ARG B 1 266 ? 10.414 -22.391 5.543 1 67.31 266 ARG B C 1
ATOM 4391 O O . ARG B 1 266 ? 9.211 -22.656 5.621 1 67.31 266 ARG B O 1
ATOM 4398 N N . GLY B 1 267 ? 11.086 -22.141 4.504 1 72.44 267 GLY B N 1
ATOM 4399 C CA . GLY B 1 267 ? 10.312 -21.984 3.283 1 72.44 267 GLY B CA 1
ATOM 4400 C C . GLY B 1 267 ? 11.016 -21.156 2.227 1 72.44 267 GLY B C 1
ATOM 4401 O O . GLY B 1 267 ? 11.977 -20.453 2.525 1 72.44 267 GLY B O 1
ATOM 4402 N N . VAL B 1 268 ? 10.484 -21.375 1.122 1 76.75 268 VAL B N 1
ATOM 4403 C CA . VAL B 1 268 ? 11.117 -20.688 0.004 1 76.75 268 VAL B CA 1
ATOM 4404 C C . VAL B 1 268 ? 10.789 -19.188 0.073 1 76.75 268 VAL B C 1
ATOM 4406 O O . VAL B 1 268 ? 9.617 -18.812 0.168 1 76.75 268 VAL B O 1
ATOM 4409 N N . VAL B 1 269 ? 11.844 -18.375 0.131 1 91.69 269 VAL B N 1
ATOM 4410 C CA . VAL B 1 269 ? 11.719 -16.922 0.081 1 91.69 269 VAL B CA 1
ATOM 4411 C C . VAL B 1 269 ? 12.18 -16.406 -1.282 1 91.69 269 VAL B C 1
ATOM 4413 O O . VA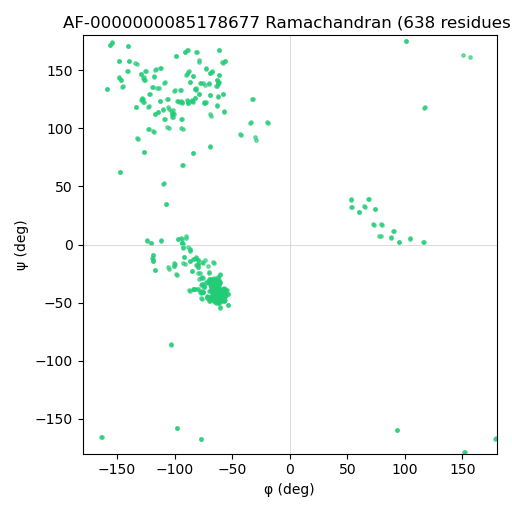L B 1 269 ? 13.375 -16.172 -1.495 1 91.69 269 VAL B O 1
ATOM 4416 N N . GLU B 1 270 ? 11.227 -16.125 -2.107 1 93.12 270 GLU B N 1
ATOM 4417 C CA . GLU B 1 270 ? 11.484 -15.789 -3.504 1 93.12 270 GLU B CA 1
ATOM 4418 C C . GLU B 1 270 ? 12.344 -14.531 -3.611 1 93.12 270 GLU B C 1
ATOM 4420 O O . GLU B 1 270 ? 13.148 -14.398 -4.535 1 93.12 270 GLU B O 1
ATOM 4425 N N . GLY B 1 271 ? 12.172 -13.609 -2.662 1 95.31 271 GLY B N 1
ATOM 4426 C CA . GLY B 1 271 ? 12.883 -12.344 -2.705 1 95.31 271 GLY B CA 1
ATOM 4427 C C . GLY B 1 271 ? 14.391 -12.5 -2.596 1 95.31 271 GLY B C 1
ATOM 4428 O O . GLY B 1 271 ? 15.148 -11.688 -3.141 1 95.31 271 GLY B O 1
ATOM 4429 N N . LEU B 1 272 ? 14.852 -13.516 -1.896 1 94.44 272 LEU B N 1
ATOM 4430 C CA . LEU B 1 272 ? 16.281 -13.773 -1.73 1 94.44 272 LEU B CA 1
ATOM 4431 C C . LEU B 1 272 ? 16.906 -14.211 -3.049 1 94.44 272 LEU B C 1
ATOM 4433 O O . LEU B 1 272 ? 18.031 -13.812 -3.363 1 94.44 272 LEU B O 1
ATOM 4437 N N . TYR B 1 273 ? 16.125 -14.961 -3.793 1 92.12 273 TYR B N 1
ATOM 4438 C CA . TYR B 1 273 ? 16.594 -15.406 -5.098 1 92.12 273 TYR B CA 1
ATOM 4439 C C . TYR B 1 273 ? 16.516 -14.281 -6.121 1 92.12 273 TYR B C 1
ATOM 4441 O O . TYR B 1 273 ? 17.453 -14.07 -6.902 1 92.12 273 TYR B O 1
ATOM 4449 N N . ALA B 1 274 ? 15.492 -13.578 -6.066 1 95.44 274 ALA B N 1
ATOM 4450 C CA . ALA B 1 274 ? 15.234 -12.508 -7.023 1 95.44 274 ALA B CA 1
ATOM 4451 C C . ALA B 1 274 ? 16.297 -11.406 -6.906 1 95.44 274 ALA B C 1
ATOM 4453 O O . ALA B 1 274 ? 16.781 -10.898 -7.914 1 95.44 274 ALA B O 1
ATOM 4454 N N . VAL B 1 275 ? 16.641 -11.047 -5.66 1 96.94 275 VAL B N 1
ATOM 4455 C CA . VAL B 1 275 ? 17.547 -9.914 -5.469 1 96.94 275 VAL B CA 1
ATOM 4456 C C . VAL B 1 275 ? 18.938 -10.281 -5.961 1 96.94 275 VAL B C 1
ATOM 4458 O O . VAL B 1 275 ? 19.656 -9.43 -6.484 1 96.94 275 VAL B O 1
ATOM 4461 N N . ARG B 1 276 ? 19.328 -11.562 -5.859 1 94.88 276 ARG B N 1
ATOM 4462 C CA . ARG B 1 276 ? 20.609 -12 -6.379 1 94.88 276 ARG B CA 1
ATOM 4463 C C . ARG B 1 276 ? 20.656 -11.875 -7.898 1 94.88 276 ARG B C 1
ATOM 4465 O O . ARG B 1 276 ? 21.625 -11.359 -8.453 1 94.88 276 ARG B O 1
ATOM 4472 N N . ALA B 1 277 ? 19.625 -12.375 -8.5 1 94.75 277 ALA B N 1
ATOM 4473 C CA . ALA B 1 277 ? 19.547 -12.289 -9.953 1 94.75 277 ALA B CA 1
ATOM 4474 C C . ALA B 1 277 ? 19.531 -10.836 -10.422 1 94.75 277 ALA B C 1
ATOM 4476 O O . ALA B 1 277 ? 20.172 -10.484 -11.406 1 94.75 277 ALA B O 1
ATOM 4477 N N . LEU B 1 278 ? 18.828 -9.984 -9.719 1 96 278 LEU B N 1
ATOM 4478 C CA . LEU B 1 278 ? 18.703 -8.578 -10.062 1 96 278 LEU B CA 1
ATOM 4479 C C . LEU B 1 278 ? 20.047 -7.863 -9.953 1 96 278 LEU B C 1
ATOM 4481 O O . LEU B 1 278 ? 20.391 -7.023 -10.789 1 96 278 LEU B O 1
ATOM 4485 N N . MET B 1 279 ? 20.719 -8.172 -8.93 1 95.88 279 MET B N 1
ATOM 4486 C CA . MET B 1 279 ? 22 -7.504 -8.711 1 95.88 279 MET B CA 1
ATOM 4487 C C . MET B 1 279 ? 23.031 -7.938 -9.758 1 95.88 279 MET B C 1
ATOM 4489 O O . MET B 1 279 ? 23.844 -7.129 -10.211 1 95.88 279 MET B O 1
ATOM 4493 N N . ALA B 1 280 ? 23 -9.219 -10.109 1 94.88 280 ALA B N 1
ATOM 4494 C CA . ALA B 1 280 ? 23.875 -9.688 -11.188 1 94.88 280 ALA B CA 1
ATOM 4495 C C . ALA B 1 280 ? 23.562 -8.945 -12.492 1 94.88 280 ALA B C 1
ATOM 4497 O O . ALA B 1 280 ? 24.484 -8.508 -13.195 1 94.88 280 ALA B O 1
ATOM 4498 N N . TRP B 1 281 ? 22.344 -8.797 -12.758 1 94.31 281 TRP B N 1
ATOM 4499 C CA . TRP B 1 281 ? 21.906 -8.086 -13.953 1 94.31 281 TRP B CA 1
ATOM 4500 C C . TRP B 1 281 ? 22.297 -6.613 -13.891 1 94.31 281 TRP B C 1
ATOM 4502 O O . TRP B 1 281 ? 22.812 -6.055 -14.859 1 94.31 281 TRP B O 1
ATOM 4512 N N . ALA B 1 282 ? 21.984 -5.945 -12.75 1 94.38 282 ALA B N 1
ATOM 4513 C CA . ALA B 1 282 ? 22.266 -4.523 -12.578 1 94.38 282 ALA B CA 1
ATOM 4514 C C . ALA B 1 282 ? 23.75 -4.23 -12.773 1 94.38 282 ALA B C 1
ATOM 4516 O O . ALA B 1 282 ? 24.125 -3.213 -13.359 1 94.38 282 ALA B O 1
ATOM 4517 N N . LYS B 1 283 ? 24.562 -5.09 -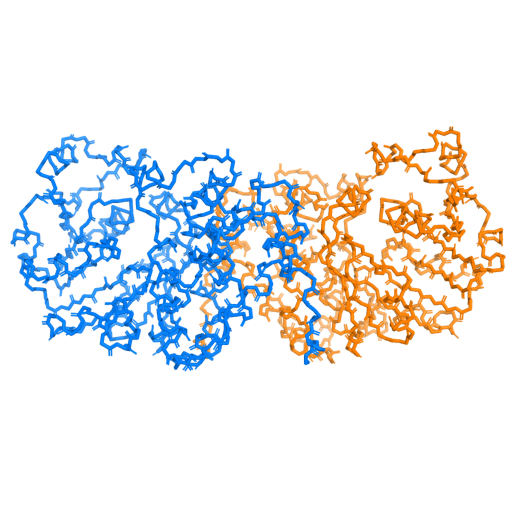12.273 1 93.06 283 LYS B N 1
ATOM 4518 C CA . LYS B 1 283 ? 26 -4.953 -12.438 1 93.06 283 LYS B CA 1
ATOM 4519 C C . LYS B 1 283 ? 26.406 -5.043 -13.906 1 93.06 283 LYS B C 1
ATOM 4521 O O . LYS B 1 283 ? 27.219 -4.254 -14.383 1 93.06 283 LYS B O 1
ATOM 4526 N N . ALA B 1 284 ? 25.859 -5.961 -14.578 1 91.5 284 ALA B N 1
ATOM 4527 C CA . ALA B 1 284 ? 26.172 -6.168 -15.992 1 91.5 284 ALA B CA 1
ATOM 4528 C C . ALA B 1 284 ? 25.688 -4.988 -16.844 1 91.5 284 ALA B C 1
ATOM 4530 O O . ALA B 1 284 ? 26.359 -4.602 -17.797 1 91.5 284 ALA B O 1
ATOM 4531 N N . GLU B 1 285 ? 24.578 -4.34 -16.484 1 91.69 285 GLU B N 1
ATOM 4532 C CA . GLU B 1 285 ? 23.938 -3.305 -17.297 1 91.69 285 GLU B CA 1
ATOM 4533 C C . GLU B 1 285 ? 24.312 -1.909 -16.797 1 91.69 285 GLU B C 1
ATOM 4535 O O . GLU B 1 285 ? 24.078 -0.918 -17.5 1 91.69 285 GLU B O 1
ATOM 4540 N N . GLY B 1 286 ? 24.812 -1.813 -15.617 1 92.5 286 GLY B N 1
ATOM 4541 C CA . GLY B 1 286 ? 25.078 -0.525 -14.992 1 92.5 286 GLY B CA 1
ATOM 4542 C C . GLY B 1 286 ? 23.812 0.169 -14.523 1 92.5 286 GLY B C 1
ATOM 4543 O O . GLY B 1 286 ? 23.703 1.395 -14.602 1 92.5 286 GLY B O 1
ATOM 4544 N N . ALA B 1 287 ? 22.844 -0.634 -14.164 1 93.5 287 ALA B N 1
ATOM 4545 C CA . ALA B 1 287 ? 21.562 -0.092 -13.711 1 93.5 287 ALA B CA 1
ATOM 4546 C C . ALA B 1 287 ? 21.609 0.264 -12.227 1 93.5 287 ALA B C 1
ATOM 4548 O O . ALA B 1 287 ? 22.25 -0.427 -11.438 1 93.5 287 ALA B O 1
ATOM 4549 N N . GLU B 1 288 ? 20.906 1.331 -11.836 1 93.81 288 GLU B N 1
ATOM 4550 C CA . GLU B 1 288 ? 20.828 1.761 -10.445 1 93.81 288 GLU B CA 1
ATOM 4551 C C . GLU B 1 288 ? 19.5 1.357 -9.812 1 93.81 288 GLU B C 1
ATOM 4553 O O . GLU B 1 288 ? 18.453 1.921 -10.141 1 93.81 288 GLU B O 1
ATOM 4558 N N . LEU B 1 289 ? 19.562 0.456 -8.891 1 96.31 289 LEU B N 1
ATOM 4559 C CA . LEU B 1 289 ? 18.422 -0.001 -8.109 1 96.31 289 LEU B CA 1
ATOM 4560 C C . LEU B 1 289 ? 18.719 0.107 -6.617 1 96.31 289 LEU B C 1
ATOM 4562 O O . LEU B 1 289 ? 18.953 -0.902 -5.953 1 96.31 289 LEU B O 1
ATOM 4566 N N . PRO B 1 290 ? 18.594 1.305 -6.102 1 96.25 290 PRO B N 1
ATOM 4567 C CA . PRO B 1 290 ? 19.078 1.587 -4.746 1 96.25 290 PRO B CA 1
ATOM 4568 C C . PRO B 1 290 ? 18.422 0.69 -3.691 1 96.25 290 PRO B C 1
ATOM 4570 O O . PRO B 1 290 ? 19.109 0.203 -2.787 1 96.25 290 PRO B O 1
ATOM 4573 N N . ILE B 1 291 ? 17.188 0.479 -3.75 1 97.12 291 ILE B N 1
ATOM 4574 C CA . ILE B 1 291 ? 16.516 -0.312 -2.723 1 97.12 291 ILE B CA 1
ATOM 4575 C C . ILE B 1 291 ? 16.922 -1.777 -2.852 1 97.12 291 ILE B C 1
ATOM 4577 O O . ILE B 1 291 ? 17.266 -2.424 -1.858 1 97.12 291 ILE B O 1
ATOM 4581 N N . ALA B 1 292 ? 16.906 -2.326 -4.078 1 97.5 292 ALA B N 1
ATOM 4582 C CA . ALA B 1 292 ? 17.344 -3.705 -4.297 1 97.5 292 ALA B CA 1
ATOM 4583 C C . ALA B 1 292 ? 18.781 -3.904 -3.848 1 97.5 292 ALA B C 1
ATOM 4585 O O . ALA B 1 292 ? 19.125 -4.938 -3.266 1 97.5 292 ALA B O 1
ATOM 4586 N N . GLU B 1 293 ? 19.594 -2.928 -4.133 1 97.19 293 GLU B N 1
ATOM 4587 C CA . GLU B 1 293 ? 21 -2.988 -3.727 1 97.19 293 GLU B CA 1
ATOM 4588 C C . GLU B 1 293 ? 21.125 -3.033 -2.207 1 97.19 293 GLU B C 1
ATOM 4590 O O . GLU B 1 293 ? 21.906 -3.812 -1.669 1 97.19 293 GLU B O 1
ATOM 4595 N N . ALA B 1 294 ? 20.359 -2.168 -1.543 1 97.19 294 ALA B N 1
ATOM 4596 C CA . ALA B 1 294 ? 20.375 -2.16 -0.082 1 97.19 294 ALA B CA 1
ATOM 4597 C C . ALA B 1 294 ? 19.938 -3.51 0.482 1 97.19 294 ALA B C 1
ATOM 4599 O O . ALA B 1 294 ? 20.562 -4.031 1.41 1 97.19 294 ALA B O 1
ATOM 4600 N N . VAL B 1 295 ? 18.938 -4.09 -0.092 1 97.81 295 VAL B N 1
ATOM 4601 C CA . VAL B 1 295 ? 18.453 -5.391 0.353 1 97.81 295 VAL B CA 1
ATOM 4602 C C . VAL B 1 295 ? 19.531 -6.449 0.153 1 97.81 295 VAL B C 1
ATOM 4604 O O . VAL B 1 295 ? 19.797 -7.242 1.055 1 97.81 295 VAL B O 1
ATOM 4607 N N . HIS B 1 296 ? 20.141 -6.43 -1.008 1 97.69 296 HIS B N 1
ATOM 4608 C CA . HIS B 1 296 ? 21.188 -7.398 -1.314 1 97.69 296 HIS B CA 1
ATOM 4609 C C . HIS B 1 296 ? 22.344 -7.289 -0.327 1 97.69 296 HIS B C 1
ATOM 4611 O O . HIS B 1 296 ? 22.844 -8.305 0.176 1 97.69 296 HIS B O 1
ATOM 4617 N N . ARG B 1 297 ? 22.766 -6.086 -0.06 1 97.06 297 ARG B N 1
ATOM 4618 C CA . ARG B 1 297 ? 23.906 -5.852 0.817 1 97.06 297 ARG B CA 1
ATOM 4619 C C . ARG B 1 297 ? 23.578 -6.254 2.252 1 97.06 297 ARG B C 1
ATOM 4621 O O . ARG B 1 297 ? 24.453 -6.773 2.965 1 97.06 297 ARG B O 1
ATOM 4628 N N . VAL B 1 298 ? 22.359 -6.004 2.691 1 97.06 298 VAL B N 1
ATOM 4629 C CA . VAL B 1 298 ? 21.953 -6.41 4.035 1 97.06 298 VAL B CA 1
ATOM 4630 C C . VAL B 1 298 ? 21.906 -7.934 4.125 1 97.06 298 VAL B C 1
ATOM 4632 O O . VAL B 1 298 ? 22.422 -8.516 5.086 1 97.06 298 VAL B O 1
ATOM 4635 N N . VAL B 1 299 ? 21.391 -8.594 3.08 1 96.38 299 VAL B N 1
ATOM 4636 C CA . VAL B 1 299 ? 21.156 -10.031 3.102 1 96.38 299 VAL B CA 1
ATOM 4637 C C . VAL B 1 299 ? 22.469 -10.781 2.947 1 96.38 299 VAL B C 1
ATOM 4639 O O . VAL B 1 299 ? 22.719 -11.773 3.639 1 96.38 299 VAL B O 1
ATOM 4642 N N . TYR B 1 300 ? 23.375 -10.305 2.059 1 95.69 300 TYR B N 1
ATOM 4643 C CA . TYR B 1 300 ? 24.469 -11.172 1.643 1 95.69 300 TYR B CA 1
ATOM 4644 C C . TYR B 1 300 ? 25.812 -10.57 2.018 1 95.69 300 TYR B C 1
ATOM 4646 O O . TYR B 1 300 ? 26.844 -11.266 2.008 1 95.69 300 TYR B O 1
ATOM 4654 N N . GLU B 1 301 ? 25.812 -9.234 2.379 1 95.31 301 GLU B N 1
ATOM 4655 C CA . GLU B 1 301 ? 27.109 -8.602 2.596 1 95.31 301 GLU B CA 1
ATOM 4656 C C . GLU B 1 301 ? 27.219 -8.055 4.016 1 95.31 301 GLU B C 1
ATOM 4658 O O . GLU B 1 301 ? 28.172 -7.344 4.336 1 95.31 301 GLU B O 1
ATOM 4663 N N . GLY B 1 302 ? 26.234 -8.227 4.805 1 91.62 302 GLY B N 1
ATOM 4664 C CA . GLY B 1 302 ? 26.312 -7.875 6.215 1 91.62 302 GLY B CA 1
ATOM 4665 C C . GLY B 1 302 ? 26.125 -6.395 6.477 1 91.62 302 GLY B C 1
ATOM 4666 O O . GLY B 1 302 ? 26.5 -5.895 7.543 1 91.62 302 GLY B O 1
ATOM 4667 N N . LEU B 1 303 ? 25.594 -5.738 5.504 1 94.81 303 LEU B N 1
ATOM 4668 C CA . LEU B 1 303 ? 25.312 -4.32 5.711 1 94.81 303 LEU B CA 1
ATOM 4669 C C . LEU B 1 303 ? 24.297 -4.129 6.844 1 94.81 303 LEU B C 1
ATOM 4671 O O . LEU B 1 303 ? 23.328 -4.883 6.949 1 94.81 303 LEU B O 1
ATOM 4675 N N . ASP B 1 304 ? 24.594 -3.109 7.676 1 95.62 304 ASP B N 1
ATOM 4676 C CA . ASP B 1 304 ? 23.656 -2.768 8.742 1 95.62 304 ASP B CA 1
ATOM 4677 C C . ASP B 1 304 ? 22.328 -2.301 8.18 1 95.62 304 ASP B C 1
ATOM 4679 O O . ASP B 1 304 ? 22.266 -1.315 7.438 1 95.62 304 ASP B O 1
ATOM 4683 N N . PRO B 1 305 ? 21.281 -3.027 8.523 1 95.19 305 PRO B N 1
ATOM 4684 C CA . PRO B 1 305 ? 20 -2.691 7.918 1 95.19 305 PRO B CA 1
ATOM 4685 C C . PRO B 1 305 ? 19.516 -1.29 8.289 1 95.19 305 PRO B C 1
ATOM 4687 O O . PRO B 1 305 ? 18.906 -0.603 7.465 1 95.19 305 PRO B O 1
ATOM 4690 N N . MET B 1 306 ? 19.734 -0.898 9.477 1 93.31 306 MET B N 1
ATOM 4691 C CA . MET B 1 306 ? 19.328 0.436 9.906 1 93.31 306 MET B CA 1
ATOM 4692 C C . MET B 1 306 ? 20.016 1.511 9.062 1 93.31 306 MET B C 1
ATOM 4694 O O . MET B 1 306 ? 19.344 2.408 8.547 1 93.31 306 MET B O 1
ATOM 4698 N N . LYS B 1 307 ? 21.25 1.396 8.898 1 91.44 307 LYS B N 1
ATOM 4699 C CA . LYS B 1 307 ? 22 2.352 8.094 1 91.44 307 LYS B CA 1
ATOM 4700 C C . LYS B 1 307 ? 21.562 2.326 6.637 1 91.44 307 LYS B C 1
ATOM 4702 O O . LYS B 1 307 ? 21.422 3.377 6.004 1 91.44 307 LYS B O 1
ATOM 4707 N N . ALA B 1 308 ? 21.312 1.176 6.133 1 92 308 ALA B N 1
ATOM 4708 C CA . ALA B 1 308 ? 20.922 1.003 4.734 1 92 308 ALA B CA 1
ATOM 4709 C C . ALA B 1 308 ? 19.578 1.669 4.449 1 92 308 ALA B C 1
ATOM 4711 O O . ALA B 1 308 ? 19.438 2.406 3.473 1 92 308 ALA B O 1
ATOM 4712 N N . LEU B 1 309 ? 18.625 1.447 5.352 1 87.38 309 LEU B N 1
ATOM 4713 C CA . LEU B 1 309 ? 17.266 1.92 5.109 1 87.38 309 LEU B CA 1
ATOM 4714 C C . LEU B 1 309 ? 17.172 3.424 5.352 1 87.38 309 LEU B C 1
ATOM 4716 O O . LEU B 1 309 ? 16.469 4.129 4.613 1 87.38 309 LEU B O 1
ATOM 4720 N N . LEU B 1 310 ? 17.922 3.887 6.301 1 84.06 310 LEU B N 1
ATOM 4721 C CA . LEU B 1 310 ? 17.922 5.316 6.574 1 84.06 310 LEU B CA 1
ATOM 4722 C C . LEU B 1 310 ? 18.562 6.094 5.434 1 84.06 310 LEU B C 1
ATOM 4724 O O . LEU B 1 310 ? 18.125 7.199 5.102 1 84.06 310 LEU B O 1
ATOM 4728 N N . ALA B 1 311 ? 19.547 5.438 4.852 1 83.44 311 ALA B N 1
ATOM 4729 C CA . ALA B 1 311 ? 20.219 6.066 3.715 1 83.44 311 ALA B CA 1
ATOM 4730 C C . ALA B 1 311 ? 19.266 6.211 2.529 1 83.44 311 ALA B C 1
ATOM 4732 O O . ALA B 1 311 ? 19.359 7.176 1.765 1 83.44 311 ALA B O 1
ATOM 4733 N N . LEU B 1 312 ? 18.391 5.297 2.387 1 84.06 312 LEU B N 1
ATOM 4734 C CA . LEU B 1 312 ? 17.438 5.32 1.286 1 84.06 312 LEU B CA 1
ATOM 4735 C C . LEU B 1 312 ? 16.422 6.434 1.48 1 84.06 312 LEU B C 1
ATOM 4737 O O . LEU B 1 312 ? 15.914 7 0.506 1 84.06 312 LEU B O 1
ATOM 4741 N N . MET B 1 313 ? 16.141 6.707 2.818 1 71.44 313 MET B N 1
ATOM 4742 C CA . MET B 1 313 ? 15.188 7.762 3.131 1 71.44 313 MET B CA 1
ATOM 4743 C C . MET B 1 313 ? 15.82 9.141 2.971 1 71.44 313 MET B C 1
ATOM 4745 O O . MET B 1 313 ? 15.125 10.125 2.715 1 71.44 313 MET B O 1
ATOM 4749 N N . GLY B 1 314 ? 17.188 9.211 3.191 1 59.69 314 GLY B N 1
ATOM 4750 C CA . GLY B 1 314 ? 17.938 10.453 3.127 1 59.69 314 GLY B CA 1
ATOM 4751 C C . GLY B 1 314 ? 18.297 10.859 1.709 1 59.69 314 GLY B C 1
ATOM 4752 O O . GLY B 1 314 ? 18.781 11.969 1.479 1 59.69 314 GLY B O 1
ATOM 4753 N N . ARG B 1 315 ? 18.234 10 0.826 1 56.91 315 ARG B N 1
ATOM 4754 C CA . ARG B 1 315 ? 18.641 10.344 -0.531 1 56.91 315 ARG B CA 1
ATOM 4755 C C . ARG B 1 315 ? 17.672 11.32 -1.173 1 56.91 315 ARG B C 1
ATOM 4757 O O . ARG B 1 315 ? 16.453 11.227 -0.961 1 56.91 315 ARG B O 1
ATOM 4764 N N . GLU B 1 316 ? 18.156 12.609 -1.415 1 49.44 316 GLU B N 1
ATOM 4765 C CA . GLU B 1 316 ? 17.453 13.703 -2.061 1 49.44 316 GLU B CA 1
ATOM 4766 C C . GLU B 1 316 ? 16.531 13.195 -3.168 1 49.44 316 GLU B C 1
ATOM 4768 O O . GLU B 1 316 ? 16.953 12.422 -4.031 1 49.44 316 GLU B O 1
ATOM 4773 N N . PRO B 1 317 ? 15.25 13.156 -2.943 1 46.78 317 PRO B N 1
ATOM 4774 C CA . PRO B 1 317 ? 14.406 12.984 -4.129 1 46.78 317 PRO B CA 1
ATOM 4775 C C . PRO B 1 317 ? 14.867 13.844 -5.305 1 46.78 317 PRO B C 1
ATOM 4777 O O . PRO B 1 317 ? 15.172 15.023 -5.129 1 46.78 317 PRO B O 1
ATOM 4780 N N . LYS B 1 318 ? 15.625 13.344 -6.176 1 45.88 318 LYS B N 1
ATOM 4781 C CA . LYS B 1 318 ? 15.617 14.266 -7.309 1 45.88 318 LYS B CA 1
ATOM 4782 C C . LYS B 1 318 ? 14.258 14.961 -7.438 1 45.88 318 LYS B C 1
ATOM 4784 O O . LYS B 1 318 ? 13.234 14.406 -7.047 1 45.88 318 LYS B O 1
ATOM 4789 N N . PRO B 1 319 ? 14.25 16.344 -7.453 1 39.28 319 PRO B N 1
ATOM 4790 C CA . PRO B 1 319 ? 12.953 17.031 -7.57 1 39.28 319 PRO B CA 1
ATOM 4791 C C . PRO B 1 319 ? 11.859 16.109 -8.117 1 39.28 319 PRO B C 1
ATOM 4793 O O . PRO B 1 319 ? 12.109 15.312 -9.023 1 39.28 319 PRO B O 1
ATOM 4796 N N . GLU B 1 320 ? 10.945 15.641 -7.254 1 35.81 320 GLU B N 1
ATOM 4797 C CA . GLU B 1 320 ? 9.773 15.008 -7.859 1 35.81 320 GLU B CA 1
ATOM 4798 C C . GLU B 1 320 ? 9.461 15.617 -9.227 1 35.81 320 GLU B C 1
ATOM 4800 O O . GLU B 1 320 ? 9.305 16.844 -9.344 1 35.81 320 GLU B O 1
ATOM 4805 N N . LEU B 1 321 ? 10.023 15.078 -10.32 1 32.38 321 LEU B N 1
ATOM 4806 C CA . LEU B 1 321 ? 9.625 15.688 -11.586 1 32.38 321 LEU B CA 1
ATOM 4807 C C . LEU B 1 321 ? 8.133 16 -11.594 1 32.38 321 LEU B C 1
ATOM 4809 O O . LEU B 1 321 ? 7.328 15.211 -11.094 1 32.38 321 LEU B O 1
#

pLDDT: mean 95.05, std 9.02, range [32.38, 98.88]

Nearest PDB structures (foldseek):
  1z82-assembly1_B  TM=9.491E-01  e=4.772E-32  Thermotoga maritima MSB8
  3k96-assembly1_B  TM=9.441E-01  e=2.305E-31  Coxiella burnetii RSA 493
  1n1e-assembly1_B  TM=9.272E-01  e=6.990E-27  Leishmania mexicana
  6iuy-assembly1_A  TM=9.188E-01  e=3.029E-26  Dunaliella salina
  1evy-assembly1_A  TM=8.959E-01  e=3.490E-25  Leishmania mexicana

Radius of gyration: 25.82 Å; Cα contacts (8 Å, |Δi|>4): 1481; chains: 2; bounding box: 55×78×60 Å

Solvent-accessible surface area (backbone atoms only — not comparable to full-atom values): 31308 Å² total; per-residue (Å²): 122,31,38,14,29,44,26,63,42,34,54,25,45,19,54,39,39,59,37,11,68,70,68,34,38,24,25,34,20,17,86,48,56,68,55,14,51,45,29,60,73,64,34,31,46,63,88,57,38,61,91,41,72,53,40,89,35,44,41,54,31,51,43,62,67,66,27,47,59,80,25,62,30,29,35,38,37,41,58,68,91,52,37,65,64,48,60,72,70,47,82,86,57,71,25,36,37,32,51,46,48,27,54,40,62,52,98,90,38,77,36,44,54,41,56,48,47,27,70,73,66,73,31,60,38,13,37,49,39,30,16,70,52,34,73,44,54,52,68,57,29,47,34,51,36,36,18,13,40,62,64,14,66,58,50,25,65,63,60,37,52,97,30,36,40,47,39,61,44,84,48,35,63,18,38,39,45,24,38,17,47,31,28,37,50,7,22,50,35,10,31,35,58,43,68,66,40,51,55,26,34,38,18,47,50,50,30,54,43,50,51,50,46,36,54,52,31,37,75,73,70,18,53,64,58,42,36,57,28,46,22,15,41,5,23,29,46,25,32,42,71,34,89,81,22,57,28,13,50,46,19,18,39,42,69,66,65,48,53,71,71,60,51,56,71,79,35,86,45,52,19,67,52,21,34,52,28,47,50,56,42,26,64,76,70,69,53,89,49,69,67,55,50,42,47,41,33,35,75,76,65,67,41,56,58,68,61,46,55,51,49,66,69,64,51,73,69,63,70,77,110,123,31,38,14,29,43,26,64,43,33,54,24,44,19,54,39,39,59,38,12,70,72,70,33,40,24,23,35,20,18,86,49,56,68,56,14,51,46,29,60,72,63,34,30,44,64,87,57,39,62,90,42,72,55,40,89,35,44,41,54,30,50,43,61,67,68,27,48,60,79,26,61,32,28,35,37,37,40,58,68,92,50,38,66,63,47,61,73,70,46,84,84,57,70,27,35,36,32,51,47,48,27,52,39,62,54,96,89,38,78,36,43,55,41,56,48,48,26,70,73,65,73,30,59,38,13,38,48,38,30,14,69,51,34,74,44,54,52,67,56,30,45,31,51,36,36,18,12,40,62,64,14,67,58,50,26,66,64,58,37,52,96,29,34,39,47,40,59,44,82,49,35,64,16,38,39,45,23,37,16,48,30,28,37,50,7,23,51,36,12,31,34,58,44,68,67,38,51,53,25,34,38,20,46,50,50,31,52,44,51,52,50,46,36,54,51,31,38,75,72,69,19,52,63,57,42,38,57,29,47,24,14,41,4,22,28,45,24,32,42,70,34,89,81,22,56,27,12,51,46,18,19,40,43,69,66,64,48,54,70,71,61,51,54,72,78,34,85,43,52,20,67,53,18,33,52,28,48,49,55,42,26,64,75,70,70,54,89,50,69,67,55,49,42,47,40,34,35,74,77,65,69,41,58,58,67,62,45,54,50,49,64,69,64,51,72,67,65,70,74,111

Sequence (642 aa):
MKVAILGAGAWGTALGVVLASKGIPVALWARRKEQAEALRQARENREHLPGVPLPAYLYPTPDPEEALAGAEFAVLAIPTKGLEEALKTLPKAPWYLSTAKGFFFREGRLFTPAELVEAITEREAAVLSGPNHAEEVARFLPTASVAAGPRAERVQALFSGPTFRVYTSRDRRGVELGGGMKNVLALAAGMVDGLGLGDNAKAALLTRGLREMVRFGVAMGGEEATFYGLSGLGDLLATAYSRHSRNRGAGEALVRGTPLEALEVRGVVEGLYAVRALMAWAKAEGAELPIAEAVHRVVYEGLDPMKALLALMGREPKPELMKVAILGAGAWGTALGVVLASKGIPVALWARRKEQAEALRQARENREHLPGVPLPAYLYPTPDPEEALAGAEFAVLAIPTKGLEEALKTLPKAPWYLSTAKGFFFREGRLFTPAELVEAITEREAAVLSGPNHAEEVARFLPTASVAAGPRAERVQALFSGPTFRVYTSRDRRGVELGGGMKNVLALAAGMVDGLGLGDNAKAALLTRGLREMVRFGVAMGGEEATFYGLSGLGDLLATAYSRHSRNRGAGEALVRGTPLEALEVRGVVEGLYAVRALMAWAKAEGAELPIAEAVHRVVYEGLDPMKALLALMGREPKPEL